Protein AF-A0A952DAD4-F1 (afdb_monomer_lite)

Secondary structure (DSSP, 8-state):
--HHHHHHHHHHHHHHHHHHHHHHHHHHHHHHHHHHTT-HHHHHHHHHHHHHHHHHHHHHHHHHHHHHHHHHHTT-S--EEEEEETTEEEEEEPPHHHHHHHHHHHHHHHHHHHHTT---HHHHHHHHT----S-B-TTT--BHHIIIIIHHHHHHHHHHHHHHHHHHHHHHHHHHHTSTTEEEETTEEEE-HHHHHHHHHHHHHHHHHHHHHHHHHHHHTTTS-SBGGGB--HHIIIIIHHHHHHHHHHHHHHHHHHHHHHHHT-HHHHHHHHHHHHHHHHHHHHHHHHHHTTS--HHHHHHHHHHHHHHHHHHHHHHTTGGG-EEGGGTTTS---HHHHHH------HHHHHHHH--STT-PPPTT--EEEE-TTSPEEEEEEE--SSTT---EEEEEEEEEEEE-TTSPEEE-S---EEEPPP-SSBSS--SEEEEE-SSS-S-S-B--SHHHHHHHHHHTT-THHHHS---TTTEEEEE--BHHHHHHHH-TTSEEPS--EEEEETTEEEEEEEEEEEES--SSPPPEEETTEEESEEEEEEEEEEETTT--EEEEPPSS--HHHHHHHHHSGGGEE-GGGS-HHHHHTPPP-HHHHHHHHHHHHHH--TT----EEE--S-TT--TTSSSS----EEPPSTTSPPEEEEEEEETTSBEEEEEEEE-TTS-EEEEEE-SS--BHHHHHHHHHHHH--

pLDDT: mean 79.04, std 16.66, range [34.97, 98.25]

Structure (mmCIF, N/CA/C/O backbone):
data_AF-A0A952DAD4-F1
#
_entry.id   AF-A0A952DAD4-F1
#
loop_
_atom_site.group_PDB
_atom_site.id
_atom_site.type_symbol
_atom_site.label_atom_id
_atom_site.label_alt_id
_atom_site.label_comp_id
_atom_site.label_asym_id
_atom_site.label_entity_id
_atom_site.label_seq_id
_atom_site.pdbx_PDB_ins_code
_atom_site.Cartn_x
_atom_site.Cartn_y
_atom_site.Cartn_z
_atom_site.occupancy
_atom_site.B_iso_or_equiv
_atom_site.auth_seq_id
_atom_site.auth_comp_id
_atom_site.auth_asym_id
_atom_site.auth_atom_id
_atom_site.pdbx_PDB_model_num
ATOM 1 N N . MET A 1 1 ? -8.947 -35.825 -40.569 1.00 57.28 1 MET A N 1
ATOM 2 C CA . MET A 1 1 ? -8.515 -35.389 -39.219 1.00 57.28 1 MET A CA 1
ATOM 3 C C . MET A 1 1 ? -8.550 -36.627 -38.325 1.00 57.28 1 MET A C 1
ATOM 5 O O . MET A 1 1 ? -9.587 -37.266 -38.278 1.00 57.28 1 MET A O 1
ATOM 9 N N . THR A 1 2 ? -7.430 -37.084 -37.757 1.00 85.75 2 THR A N 1
ATOM 10 C CA . THR A 1 2 ? -7.380 -38.394 -37.068 1.00 85.75 2 THR A CA 1
ATOM 11 C C . THR A 1 2 ? -8.128 -38.349 -35.728 1.00 85.75 2 THR A C 1
ATOM 13 O O . THR A 1 2 ? -8.037 -37.349 -35.022 1.00 85.75 2 THR A O 1
ATOM 16 N N . TRP A 1 3 ? -8.829 -39.425 -35.347 1.00 85.19 3 TRP A N 1
ATOM 17 C CA . TRP A 1 3 ? -9.562 -39.564 -34.067 1.00 85.19 3 TRP A CA 1
ATOM 18 C C . TRP A 1 3 ? -8.736 -39.125 -32.840 1.00 85.19 3 TRP A C 1
ATOM 20 O O . TRP A 1 3 ? -9.233 -38.440 -31.952 1.00 85.19 3 TRP A O 1
ATOM 30 N N . ARG A 1 4 ? -7.422 -39.393 -32.856 1.00 85.62 4 ARG A N 1
ATOM 31 C CA . ARG A 1 4 ? -6.453 -38.913 -31.853 1.00 85.62 4 ARG A CA 1
ATOM 32 C C . ARG A 1 4 ? -6.361 -37.384 -31.749 1.00 85.62 4 ARG A C 1
ATOM 34 O O . ARG A 1 4 ? -6.263 -36.861 -30.646 1.00 85.62 4 ARG A O 1
ATOM 41 N N . ARG A 1 5 ? -6.394 -36.657 -32.874 1.00 85.69 5 ARG A N 1
ATOM 42 C CA . ARG A 1 5 ? -6.396 -35.182 -32.8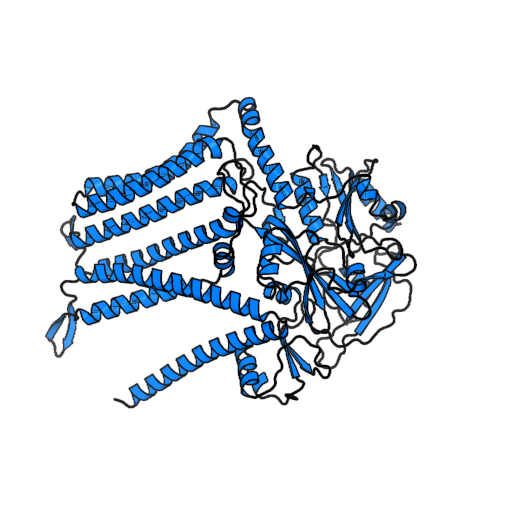89 1.00 85.69 5 ARG A CA 1
ATOM 43 C C . ARG A 1 5 ? -7.726 -34.624 -32.385 1.00 85.69 5 ARG A C 1
ATOM 45 O O . ARG A 1 5 ? -7.712 -33.627 -31.678 1.00 85.69 5 ARG A O 1
ATOM 52 N N . ALA A 1 6 ? -8.847 -35.272 -32.705 1.00 87.88 6 ALA A N 1
ATOM 53 C CA . ALA A 1 6 ? -10.161 -34.875 -32.197 1.00 87.88 6 ALA A CA 1
ATOM 54 C C . ALA A 1 6 ? -10.256 -35.047 -30.670 1.00 87.88 6 ALA A C 1
ATOM 56 O O . ALA A 1 6 ? -10.638 -34.107 -29.981 1.00 87.88 6 ALA A O 1
ATOM 57 N N . LEU A 1 7 ? -9.810 -36.191 -30.131 1.00 91.50 7 LEU A N 1
ATOM 58 C CA . LEU A 1 7 ? -9.730 -36.416 -28.683 1.00 91.50 7 LEU A CA 1
ATOM 59 C C . LEU A 1 7 ? -8.778 -35.436 -27.986 1.00 91.50 7 LEU A C 1
ATOM 61 O O . LEU A 1 7 ? -9.114 -34.915 -26.927 1.00 91.50 7 LEU A O 1
ATOM 65 N N . ALA A 1 8 ? -7.617 -35.142 -28.582 1.00 90.31 8 ALA A N 1
ATOM 66 C CA . ALA A 1 8 ? -6.675 -34.172 -28.024 1.00 90.31 8 ALA A CA 1
ATOM 67 C C . ALA A 1 8 ? -7.258 -32.749 -27.985 1.00 90.31 8 ALA A C 1
ATOM 69 O O . ALA A 1 8 ? -7.108 -32.054 -26.984 1.00 90.31 8 ALA A O 1
ATOM 70 N N . LEU A 1 9 ? -7.958 -32.324 -29.043 1.00 92.44 9 LEU A N 1
ATOM 71 C CA . LEU A 1 9 ? -8.636 -31.026 -29.079 1.00 92.44 9 LEU A CA 1
ATOM 72 C C . LEU A 1 9 ? -9.798 -30.957 -28.088 1.00 92.44 9 LEU A C 1
ATOM 74 O O . LEU A 1 9 ? -9.958 -29.938 -27.427 1.00 92.44 9 LEU A O 1
ATOM 78 N N . LEU A 1 10 ? -10.572 -32.035 -27.944 1.00 93.31 10 LEU A N 1
ATOM 79 C CA . LEU A 1 10 ? -11.667 -32.109 -26.977 1.00 93.31 10 LEU A CA 1
ATOM 80 C C . LEU A 1 10 ? -11.138 -32.079 -25.538 1.00 93.31 10 LEU A C 1
ATOM 82 O O . LEU A 1 10 ? -11.662 -31.341 -24.708 1.00 93.31 10 LEU A O 1
ATOM 86 N N . GLY A 1 11 ? -10.050 -32.801 -25.259 1.00 93.44 11 GLY A N 1
ATOM 87 C CA . GLY A 1 11 ? -9.352 -32.743 -23.975 1.00 93.44 11 GLY A CA 1
ATOM 88 C C . GLY A 1 11 ? -8.780 -31.353 -23.676 1.00 93.44 11 GLY A C 1
ATOM 89 O O . GLY A 1 11 ? -8.953 -30.848 -22.570 1.00 93.44 11 GLY A O 1
ATOM 90 N N . ALA A 1 12 ? -8.163 -30.696 -24.663 1.00 90.81 12 ALA A N 1
ATOM 91 C CA . ALA A 1 12 ? -7.659 -29.330 -24.520 1.00 90.81 12 ALA A CA 1
ATOM 92 C C . ALA A 1 12 ? -8.793 -28.318 -24.290 1.00 90.81 12 ALA A C 1
ATOM 94 O O . ALA A 1 12 ? -8.694 -27.476 -23.401 1.00 90.81 12 ALA A O 1
ATOM 95 N N . ALA A 1 13 ? -9.892 -28.428 -25.040 1.00 93.06 13 ALA A N 1
ATOM 96 C CA . ALA A 1 13 ? -11.073 -27.590 -24.865 1.00 93.06 13 ALA A CA 1
ATOM 97 C C . ALA A 1 13 ? -11.695 -27.780 -23.475 1.00 93.06 13 ALA A C 1
ATOM 99 O O . ALA A 1 13 ? -12.023 -26.796 -22.815 1.00 93.06 13 ALA A O 1
ATOM 100 N N . LEU A 1 14 ? -11.787 -29.024 -22.994 1.00 94.31 14 LEU A N 1
ATOM 101 C CA . LEU A 1 14 ? -12.254 -29.325 -21.644 1.00 94.31 14 LEU A CA 1
ATOM 102 C C . LEU A 1 14 ? -11.320 -28.729 -20.584 1.00 94.31 14 LEU A C 1
ATOM 104 O O . LEU A 1 14 ? -11.796 -28.096 -19.648 1.00 94.31 14 LEU A O 1
ATOM 108 N N . ALA A 1 15 ? -10.001 -28.867 -20.739 1.00 92.19 15 ALA A N 1
ATOM 109 C CA . ALA A 1 15 ? -9.033 -28.278 -19.815 1.00 92.19 15 ALA A CA 1
ATOM 110 C C . ALA A 1 15 ? -9.168 -26.746 -19.751 1.00 92.19 15 ALA A C 1
ATOM 112 O O . ALA A 1 15 ? -9.231 -26.177 -18.660 1.00 92.19 15 ALA A O 1
ATOM 113 N N . VAL A 1 16 ? -9.290 -26.081 -20.904 1.00 91.25 16 VAL A N 1
ATOM 114 C CA . VAL A 1 16 ? -9.533 -24.632 -20.975 1.00 91.25 16 VAL A CA 1
ATOM 115 C C . VAL A 1 16 ? -10.864 -24.272 -20.315 1.00 91.25 16 VAL A C 1
ATOM 117 O O . VAL A 1 16 ? -10.901 -23.353 -19.499 1.00 91.25 16 VAL A O 1
ATOM 120 N N . ALA A 1 17 ? -11.939 -25.013 -20.591 1.00 91.56 17 ALA A N 1
ATOM 121 C CA . ALA A 1 17 ? -13.247 -24.783 -19.985 1.00 91.56 17 ALA A CA 1
ATOM 122 C C . ALA A 1 17 ? -13.216 -24.942 -18.456 1.00 91.56 17 ALA A C 1
ATOM 124 O O . ALA A 1 17 ? -13.807 -24.131 -17.748 1.00 91.56 17 ALA A O 1
ATOM 125 N N . LEU A 1 18 ? -12.484 -25.929 -17.930 1.00 90.81 18 LEU A N 1
ATOM 126 C CA . LEU A 1 18 ? -12.310 -26.124 -16.490 1.00 90.81 18 LEU A CA 1
ATOM 127 C C . LEU A 1 18 ? -11.506 -24.987 -15.850 1.00 90.81 18 LEU A C 1
ATOM 129 O O . LEU A 1 18 ? -11.866 -24.528 -14.768 1.00 90.81 18 LEU A O 1
ATOM 133 N N . VAL A 1 19 ? -10.448 -24.498 -16.506 1.00 89.31 19 VAL A N 1
ATOM 134 C CA . VAL A 1 19 ? -9.651 -23.362 -16.011 1.00 89.31 19 VAL A CA 1
ATOM 135 C C . VAL A 1 19 ? -10.470 -22.070 -16.036 1.00 89.31 19 VAL A C 1
ATOM 137 O O . VAL A 1 19 ? -10.537 -21.367 -15.029 1.00 89.31 19 VAL A O 1
ATOM 140 N N . VAL A 1 20 ? -11.146 -21.771 -17.147 1.00 90.25 20 VAL A N 1
ATOM 141 C CA . VAL A 1 20 ? -12.005 -20.584 -17.274 1.00 90.25 20 VAL A CA 1
ATOM 142 C C . VAL A 1 20 ? -13.175 -20.660 -16.295 1.00 90.25 20 VAL A C 1
ATOM 144 O O . VAL A 1 20 ? -13.423 -19.704 -15.564 1.00 90.25 20 VAL A O 1
ATOM 147 N N . GLY A 1 21 ? -13.841 -21.813 -16.206 1.00 90.62 21 GLY A N 1
ATOM 148 C CA . GLY A 1 21 ? -14.916 -22.065 -15.249 1.00 90.62 21 GLY A CA 1
ATOM 149 C C . GLY A 1 21 ? -14.449 -21.906 -13.803 1.00 90.62 21 GLY A C 1
ATOM 150 O O . GLY A 1 21 ? -15.129 -21.271 -13.000 1.00 90.62 21 GLY A O 1
ATOM 151 N N . ARG A 1 22 ? -13.239 -22.378 -13.475 1.00 89.75 22 ARG A N 1
ATOM 152 C CA . ARG A 1 22 ? -12.624 -22.205 -12.152 1.00 89.75 22 ARG A CA 1
ATOM 153 C C . ARG A 1 22 ? -12.402 -20.736 -11.804 1.00 89.75 22 ARG A C 1
ATOM 155 O O . ARG A 1 22 ? -12.670 -20.349 -10.662 1.00 89.75 22 ARG A O 1
ATOM 162 N N . LEU A 1 23 ? -11.885 -19.951 -12.750 1.00 89.62 23 LEU A N 1
ATOM 163 C CA . LEU A 1 23 ? -11.638 -18.518 -12.580 1.00 89.62 23 LEU A CA 1
ATOM 164 C C . LEU A 1 23 ? -12.955 -17.750 -12.435 1.00 89.62 23 LEU A C 1
ATOM 166 O O . LEU A 1 23 ? -13.090 -16.951 -11.509 1.00 89.62 23 LEU A O 1
ATOM 170 N N . ALA A 1 24 ? -13.944 -18.053 -13.279 1.00 91.44 24 ALA A N 1
ATOM 171 C CA . ALA A 1 24 ? -15.276 -17.458 -13.225 1.00 91.44 24 ALA A CA 1
ATOM 172 C C . ALA A 1 24 ? -15.997 -17.782 -11.906 1.00 91.44 24 ALA A C 1
ATOM 174 O O . ALA A 1 24 ? -16.518 -16.880 -11.257 1.00 91.44 24 ALA A O 1
ATOM 175 N N . ALA A 1 25 ? -15.960 -19.039 -11.454 1.00 92.38 25 ALA A N 1
ATOM 176 C CA . ALA A 1 25 ? -16.537 -19.452 -10.174 1.00 92.38 25 ALA A CA 1
ATOM 177 C C . ALA A 1 25 ? -15.847 -18.773 -8.978 1.00 92.38 25 ALA A C 1
ATOM 179 O O . ALA A 1 25 ? -16.507 -18.365 -8.025 1.00 92.38 25 ALA A O 1
ATOM 180 N N . GLY A 1 26 ? -14.519 -18.611 -9.033 1.00 91.88 26 GLY A N 1
ATOM 181 C CA . GLY A 1 26 ? -13.770 -17.848 -8.032 1.00 91.88 26 GLY A CA 1
ATOM 182 C C . GLY A 1 26 ? -14.184 -16.375 -7.994 1.00 91.88 26 GLY A C 1
ATOM 183 O O . GLY A 1 26 ? -14.488 -15.853 -6.925 1.00 91.88 26 GLY A O 1
ATOM 184 N N . ALA A 1 27 ? -14.259 -15.725 -9.158 1.00 92.06 27 ALA A N 1
ATOM 185 C CA . ALA A 1 27 ? -14.697 -14.337 -9.278 1.00 92.06 27 ALA A CA 1
ATOM 186 C C . ALA A 1 27 ? -16.148 -14.141 -8.809 1.00 92.06 27 ALA A C 1
ATOM 188 O O . ALA A 1 27 ? -16.437 -13.159 -8.130 1.00 92.06 27 ALA A O 1
ATOM 189 N N . TYR A 1 28 ? -17.034 -15.094 -9.113 1.00 93.44 28 TYR A N 1
ATOM 190 C CA . TYR A 1 28 ? -18.422 -15.094 -8.656 1.00 93.44 28 TYR A CA 1
ATOM 191 C C . TYR A 1 28 ? -18.531 -15.225 -7.135 1.00 93.44 28 TYR A C 1
ATOM 193 O O . TYR A 1 28 ? -19.264 -14.461 -6.515 1.00 93.44 28 TYR A O 1
ATOM 201 N N . ALA A 1 29 ? -17.791 -16.153 -6.520 1.00 92.94 29 ALA A N 1
ATOM 202 C CA . ALA A 1 29 ? -17.812 -16.328 -5.068 1.00 92.94 29 ALA A CA 1
ATOM 203 C C . ALA A 1 29 ? -17.292 -15.087 -4.326 1.00 92.94 29 ALA A C 1
ATOM 205 O O . ALA A 1 29 ? -17.871 -14.679 -3.321 1.00 92.94 29 ALA A O 1
ATOM 206 N N . GLU A 1 30 ? -16.241 -14.456 -4.854 1.00 93.56 30 GLU A N 1
ATOM 207 C CA . GLU A 1 30 ? -15.753 -13.165 -4.365 1.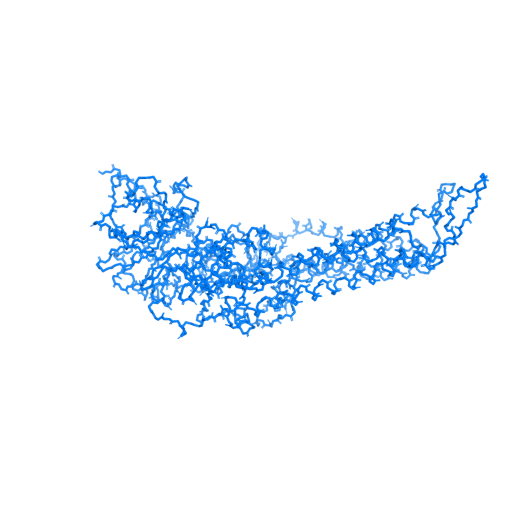00 93.56 30 GLU A CA 1
ATOM 208 C C . GLU A 1 30 ? -16.822 -12.076 -4.503 1.00 93.56 30 GLU A C 1
ATOM 210 O O . GLU A 1 30 ? -17.152 -11.417 -3.519 1.00 93.56 30 GLU A O 1
ATOM 215 N N . TRP A 1 31 ? -17.393 -11.910 -5.701 1.00 95.44 31 TRP A N 1
ATOM 216 C CA . TRP A 1 31 ? -18.438 -10.921 -5.962 1.00 95.44 31 TRP A CA 1
ATOM 217 C C . TRP A 1 31 ? -19.633 -11.094 -5.025 1.00 95.44 31 TRP A C 1
ATOM 219 O O . TRP A 1 31 ? -20.044 -10.123 -4.398 1.00 95.44 31 TRP A O 1
ATOM 229 N N . ALA A 1 32 ? -20.141 -12.320 -4.879 1.00 94.56 32 ALA A N 1
ATOM 230 C CA . ALA A 1 32 ? -21.298 -12.619 -4.044 1.00 94.56 32 ALA A CA 1
ATOM 231 C C . ALA A 1 32 ? -21.063 -12.215 -2.582 1.00 94.56 32 ALA A C 1
ATOM 233 O O . ALA A 1 32 ? -21.972 -11.705 -1.930 1.00 94.56 32 ALA A O 1
ATOM 234 N N . TRP A 1 33 ? -19.844 -12.411 -2.064 1.00 94.88 33 TRP A N 1
ATOM 235 C CA . TRP A 1 33 ? -19.489 -11.981 -0.712 1.00 94.88 33 TRP A CA 1
ATOM 236 C C . TRP A 1 33 ? -19.483 -10.457 -0.565 1.00 94.88 33 TRP A C 1
ATOM 238 O O . TRP A 1 33 ? -20.043 -9.938 0.398 1.00 94.88 33 TRP A O 1
ATOM 248 N N . TYR A 1 34 ? -18.885 -9.734 -1.518 1.00 95.69 34 TYR A N 1
ATOM 249 C CA . TYR A 1 34 ? -18.901 -8.268 -1.505 1.00 95.69 34 TYR A CA 1
ATOM 250 C C . TYR A 1 34 ? -20.324 -7.721 -1.662 1.00 95.69 34 TYR A C 1
ATOM 252 O O . TYR A 1 34 ? -20.687 -6.767 -0.982 1.00 95.69 34 TYR A O 1
ATOM 260 N N . ASP A 1 35 ? -21.137 -8.323 -2.527 1.00 94.94 35 ASP A N 1
ATOM 261 C CA . ASP A 1 35 ? -22.528 -7.932 -2.758 1.00 94.94 35 ASP A CA 1
ATOM 262 C C . ASP A 1 35 ? -23.388 -8.102 -1.499 1.00 94.94 35 ASP A C 1
ATOM 264 O O . ASP A 1 35 ? -24.075 -7.167 -1.092 1.00 94.94 35 ASP A O 1
ATOM 268 N N . ALA A 1 36 ? -23.238 -9.229 -0.792 1.00 92.94 36 ALA A N 1
ATOM 269 C CA . ALA A 1 36 ? -23.929 -9.492 0.472 1.00 92.94 36 ALA A CA 1
ATOM 270 C C . ALA A 1 36 ? -23.601 -8.486 1.596 1.00 92.94 36 ALA A C 1
ATOM 272 O O . ALA A 1 36 ? -24.344 -8.398 2.573 1.00 92.94 36 ALA A O 1
ATOM 273 N N . LEU A 1 37 ? -22.498 -7.742 1.468 1.00 93.44 37 LEU A N 1
ATOM 274 C CA . LEU A 1 37 ? -22.054 -6.701 2.401 1.00 93.44 37 LEU A CA 1
ATOM 275 C C . LEU A 1 37 ? -22.284 -5.276 1.866 1.00 93.44 37 LEU A C 1
ATOM 277 O O . LEU A 1 37 ? -21.818 -4.320 2.478 1.00 93.44 37 LEU A O 1
ATOM 281 N N . GLY A 1 38 ? -22.949 -5.107 0.716 1.00 93.31 38 GLY A N 1
ATOM 282 C CA . GLY A 1 38 ? -23.140 -3.792 0.083 1.00 93.31 38 GLY A CA 1
ATOM 283 C C . GLY A 1 38 ? -21.861 -3.195 -0.529 1.00 93.31 38 GLY A C 1
ATOM 284 O O . GLY A 1 38 ? -21.802 -2.013 -0.874 1.00 93.31 38 GLY A O 1
ATOM 285 N N . ALA A 1 39 ? -20.823 -4.010 -0.703 1.00 95.44 39 ALA A N 1
ATOM 286 C CA . ALA A 1 39 ? -19.486 -3.630 -1.150 1.00 95.44 39 ALA A CA 1
ATOM 287 C C . ALA A 1 39 ? -19.214 -3.975 -2.633 1.00 95.44 39 ALA A C 1
ATOM 289 O O . ALA A 1 39 ? -18.062 -4.036 -3.071 1.00 95.44 39 ALA A O 1
ATOM 290 N N . SER A 1 40 ? -20.256 -4.178 -3.447 1.00 94.81 40 SER A N 1
ATOM 291 C CA . SER A 1 40 ? -20.126 -4.533 -4.873 1.00 94.81 40 SER A CA 1
ATOM 292 C C . SER A 1 40 ? -19.404 -3.461 -5.710 1.00 94.81 40 SER A C 1
ATOM 294 O O . SER A 1 40 ? -18.745 -3.776 -6.705 1.00 94.81 40 SER A O 1
ATOM 296 N N . ALA A 1 41 ? -19.472 -2.188 -5.302 1.00 94.44 41 ALA A N 1
ATOM 297 C CA . ALA A 1 41 ? -18.710 -1.095 -5.911 1.00 94.44 41 ALA A CA 1
ATOM 298 C C . ALA A 1 41 ? -17.190 -1.279 -5.753 1.00 94.44 41 ALA A C 1
ATOM 300 O O . ALA A 1 41 ? -16.451 -1.098 -6.721 1.00 94.44 41 ALA A O 1
ATOM 301 N N . LEU A 1 42 ? -16.731 -1.714 -4.573 1.00 95.31 42 LEU A N 1
ATOM 302 C CA . LEU A 1 42 ? -15.319 -2.006 -4.313 1.00 95.31 42 LEU A CA 1
ATOM 303 C C . LEU A 1 42 ? -14.829 -3.178 -5.163 1.00 95.31 42 LEU A C 1
ATOM 305 O O . LEU A 1 42 ? -13.753 -3.099 -5.752 1.00 95.31 42 LEU A O 1
ATOM 309 N N . TRP A 1 43 ? -15.626 -4.245 -5.271 1.00 95.06 43 TRP A N 1
ATOM 310 C CA . TRP A 1 43 ? -15.273 -5.390 -6.110 1.00 95.06 43 TRP A CA 1
ATOM 311 C C . TRP A 1 43 ? -15.105 -4.990 -7.583 1.00 95.06 43 TRP A C 1
ATOM 313 O O . TRP A 1 43 ? -14.104 -5.350 -8.204 1.00 95.06 43 TRP A O 1
ATOM 323 N N . ARG A 1 44 ? -16.029 -4.179 -8.123 1.00 94.69 44 ARG A N 1
ATOM 324 C CA . ARG A 1 44 ? -15.930 -3.654 -9.497 1.00 94.69 44 ARG A CA 1
ATOM 325 C C . ARG A 1 44 ? -14.710 -2.753 -9.683 1.00 94.69 44 ARG A C 1
ATOM 327 O O . ARG A 1 44 ? -14.011 -2.905 -10.679 1.00 94.69 44 ARG A O 1
ATOM 334 N N . ALA A 1 45 ? -14.426 -1.864 -8.728 1.00 93.44 45 ALA A N 1
ATOM 335 C CA . ALA A 1 45 ? -13.247 -0.998 -8.768 1.00 93.44 45 ALA A CA 1
ATOM 336 C C . ALA A 1 45 ? -11.940 -1.809 -8.763 1.00 93.44 45 ALA A C 1
ATOM 338 O O . ALA A 1 45 ? -11.062 -1.565 -9.587 1.00 93.44 45 ALA A O 1
ATOM 339 N N . ARG A 1 46 ? -11.839 -2.822 -7.893 1.00 94.31 46 ARG A N 1
ATOM 340 C CA . ARG A 1 46 ? -10.694 -3.742 -7.838 1.00 94.31 46 ARG A CA 1
ATOM 341 C C . ARG A 1 46 ? -10.520 -4.513 -9.145 1.00 94.31 46 ARG A C 1
ATOM 343 O O . ARG A 1 46 ? -9.402 -4.611 -9.646 1.00 94.31 46 ARG A O 1
ATOM 350 N N . LEU A 1 47 ? -11.601 -5.082 -9.682 1.00 93.69 47 LEU A N 1
ATOM 351 C CA . LEU A 1 47 ? -11.551 -5.847 -10.927 1.00 93.69 47 LEU A CA 1
ATOM 352 C C . LEU A 1 47 ? -11.146 -4.958 -12.109 1.00 93.69 47 LEU A C 1
ATOM 354 O O . LEU A 1 47 ? -10.255 -5.342 -12.861 1.00 93.69 47 LEU A O 1
ATOM 358 N N . GLY A 1 48 ? -11.751 -3.773 -12.234 1.00 94.19 48 GLY A N 1
ATOM 359 C CA . GLY A 1 48 ? -11.409 -2.792 -13.266 1.00 94.19 48 GLY A CA 1
ATOM 360 C C . GLY A 1 48 ? -9.934 -2.402 -13.211 1.00 94.19 48 GLY A C 1
ATOM 361 O O . GLY A 1 48 ? -9.225 -2.574 -14.197 1.00 94.19 48 GLY A O 1
ATOM 362 N N . ALA A 1 49 ? -9.441 -2.021 -12.030 1.00 94.25 49 ALA A N 1
ATOM 363 C CA . ALA A 1 49 ? -8.041 -1.657 -11.820 1.00 94.25 49 ALA A CA 1
ATOM 364 C C . ALA A 1 49 ? -7.062 -2.795 -12.171 1.00 94.25 49 ALA A C 1
ATOM 366 O O . ALA A 1 49 ? -6.022 -2.552 -12.779 1.00 94.25 49 ALA A O 1
ATOM 367 N N . LEU A 1 50 ? -7.386 -4.046 -11.816 1.00 94.12 50 LEU A N 1
ATOM 368 C CA . LEU A 1 50 ? -6.569 -5.211 -12.182 1.00 94.12 50 LEU A CA 1
ATOM 369 C C . LEU A 1 50 ? -6.551 -5.451 -13.693 1.00 94.12 50 LEU A C 1
ATOM 371 O O . LEU A 1 50 ? -5.497 -5.771 -14.241 1.00 94.12 50 LEU A O 1
ATOM 375 N N . VAL A 1 51 ? -7.703 -5.335 -14.357 1.00 94.12 51 VAL A N 1
ATOM 376 C CA . VAL A 1 51 ? -7.809 -5.522 -15.809 1.00 94.12 51 VAL A CA 1
ATOM 377 C C . VAL A 1 51 ? -7.042 -4.426 -16.540 1.00 94.12 51 VAL A C 1
ATOM 379 O O . VAL A 1 51 ? -6.242 -4.755 -17.408 1.00 94.12 51 VAL A O 1
ATOM 382 N N . GLU A 1 52 ? -7.219 -3.160 -16.161 1.00 94.25 52 GLU A N 1
ATOM 383 C CA . GLU A 1 52 ? -6.502 -2.018 -16.741 1.00 94.25 52 GLU A CA 1
ATOM 384 C C . GLU A 1 52 ? -4.985 -2.172 -16.607 1.00 94.25 52 GLU A C 1
ATOM 386 O O . GLU A 1 52 ? -4.270 -2.116 -17.609 1.00 94.25 52 GLU A O 1
ATOM 391 N N . LEU A 1 53 ? -4.498 -2.444 -15.390 1.00 94.25 53 LEU A N 1
ATOM 392 C CA . LEU A 1 53 ? -3.072 -2.614 -15.121 1.00 94.25 53 LEU A CA 1
ATOM 393 C C . LEU A 1 53 ? -2.479 -3.766 -15.943 1.00 94.25 53 LEU A C 1
ATOM 395 O O . LEU A 1 53 ? -1.467 -3.599 -16.626 1.00 94.25 53 LEU A O 1
ATOM 399 N N . ARG A 1 54 ? -3.115 -4.943 -15.898 1.00 94.94 54 ARG A N 1
ATOM 400 C CA . ARG A 1 54 ? -2.615 -6.140 -16.589 1.00 94.94 54 ARG A CA 1
ATOM 401 C C . ARG A 1 54 ? -2.692 -5.994 -18.098 1.00 94.94 54 ARG A C 1
ATOM 403 O O . ARG A 1 54 ? -1.758 -6.401 -18.778 1.00 94.94 54 ARG A O 1
ATOM 410 N N . LEU A 1 55 ? -3.769 -5.418 -18.624 1.00 95.94 55 LEU A N 1
ATOM 411 C CA . LEU A 1 55 ? -3.930 -5.208 -20.058 1.00 95.94 55 LEU A CA 1
ATOM 412 C C . LEU A 1 55 ? -2.924 -4.177 -20.577 1.00 95.94 55 LEU A C 1
ATOM 414 O O . LEU A 1 55 ? -2.265 -4.438 -21.580 1.00 95.94 55 LEU A O 1
ATOM 418 N N . GLY A 1 56 ? -2.751 -3.051 -19.878 1.00 94.75 56 GLY A N 1
ATOM 419 C CA . GLY A 1 56 ? -1.773 -2.025 -20.245 1.00 94.75 56 GLY A CA 1
ATOM 420 C C . GLY A 1 56 ? -0.343 -2.568 -20.262 1.00 94.75 56 GLY A C 1
ATOM 421 O O . GLY A 1 56 ? 0.389 -2.381 -21.240 1.00 94.75 56 GLY A O 1
ATOM 422 N N . LEU A 1 57 ? 0.037 -3.322 -19.225 1.00 95.19 57 LEU A N 1
ATOM 423 C CA . LEU A 1 57 ? 1.347 -3.966 -19.156 1.00 95.19 57 LEU A CA 1
ATOM 424 C C . LEU A 1 57 ? 1.503 -5.064 -20.216 1.00 95.19 57 LEU A C 1
ATOM 426 O O . LEU A 1 57 ? 2.550 -5.138 -20.853 1.00 95.19 57 LEU A O 1
ATOM 430 N N . PHE A 1 58 ? 0.468 -5.873 -20.459 1.00 97.44 58 PHE A N 1
ATOM 431 C CA . PHE A 1 58 ? 0.482 -6.915 -21.487 1.00 97.44 58 PHE A CA 1
ATOM 432 C C . PHE A 1 58 ? 0.691 -6.328 -22.885 1.00 97.44 58 PHE A C 1
ATOM 434 O O . PHE A 1 58 ? 1.565 -6.788 -23.613 1.00 97.44 58 PHE A O 1
ATOM 441 N N . VAL A 1 59 ? -0.069 -5.293 -23.256 1.00 97.94 59 VAL A N 1
ATOM 442 C CA . VAL A 1 59 ? 0.043 -4.641 -24.570 1.00 97.94 59 VAL A CA 1
ATOM 443 C C . VAL A 1 59 ? 1.431 -4.029 -24.750 1.00 97.94 59 VAL A C 1
ATOM 445 O O . VAL A 1 59 ? 2.066 -4.241 -25.784 1.00 97.94 59 VAL A O 1
ATOM 448 N N . THR A 1 60 ? 1.938 -3.333 -23.729 1.00 97.12 60 THR A N 1
ATOM 449 C CA . THR A 1 60 ? 3.268 -2.707 -23.767 1.00 97.12 60 THR A CA 1
ATOM 450 C C . THR A 1 60 ? 4.380 -3.754 -23.864 1.00 97.12 60 THR A C 1
ATOM 452 O O . THR A 1 60 ? 5.263 -3.648 -24.717 1.00 97.12 60 THR A O 1
ATOM 455 N N . ALA A 1 61 ? 4.314 -4.808 -23.045 1.00 97.38 61 ALA A N 1
ATOM 456 C CA . ALA A 1 61 ? 5.277 -5.904 -23.056 1.00 97.38 61 ALA A CA 1
ATOM 457 C C . ALA A 1 61 ? 5.256 -6.675 -24.379 1.00 97.38 61 ALA A C 1
ATOM 459 O O . ALA A 1 61 ? 6.317 -6.968 -24.931 1.00 97.38 61 ALA A O 1
ATOM 460 N N . PHE A 1 62 ? 4.065 -6.951 -24.919 1.00 97.88 62 PHE A N 1
ATOM 461 C CA . PHE A 1 62 ? 3.905 -7.597 -26.217 1.00 97.88 62 PHE A CA 1
ATOM 462 C C . PHE A 1 62 ? 4.522 -6.746 -27.323 1.00 97.88 62 PHE A C 1
ATOM 464 O O . PHE A 1 62 ? 5.345 -7.254 -28.077 1.00 97.88 62 PHE A O 1
ATOM 471 N N . ALA A 1 63 ? 4.183 -5.456 -27.398 1.00 97.56 63 ALA A N 1
ATOM 472 C CA . ALA A 1 63 ? 4.703 -4.559 -28.425 1.00 97.56 63 ALA A CA 1
ATOM 473 C C . ALA A 1 63 ? 6.235 -4.455 -28.368 1.00 97.56 63 ALA A C 1
ATOM 475 O O . ALA A 1 63 ? 6.902 -4.587 -29.396 1.00 97.56 63 ALA A O 1
ATOM 476 N N . PHE A 1 64 ? 6.804 -4.287 -27.170 1.00 96.94 64 PHE A N 1
ATOM 477 C CA . PHE A 1 64 ? 8.250 -4.187 -26.979 1.00 96.94 64 PHE A CA 1
ATOM 478 C C . PHE A 1 64 ? 8.981 -5.498 -27.308 1.00 96.94 64 PHE A C 1
ATOM 480 O O . PHE A 1 64 ? 9.971 -5.487 -28.047 1.00 96.94 64 PHE A O 1
ATOM 487 N N . ALA A 1 65 ? 8.489 -6.639 -26.812 1.00 96.00 65 ALA A N 1
ATOM 488 C CA . ALA A 1 65 ? 9.066 -7.947 -27.111 1.00 96.00 65 ALA A CA 1
ATOM 489 C C . ALA A 1 65 ? 8.944 -8.277 -28.605 1.00 96.00 65 ALA A C 1
ATOM 491 O O . ALA A 1 65 ? 9.905 -8.740 -29.216 1.00 96.00 65 ALA A O 1
ATOM 492 N N . PHE A 1 66 ? 7.789 -7.997 -29.209 1.00 95.69 66 PHE A N 1
ATOM 493 C CA . PHE A 1 66 ? 7.529 -8.271 -30.618 1.00 95.69 66 PHE A CA 1
ATOM 494 C C . PHE A 1 66 ? 8.411 -7.422 -31.526 1.00 95.69 66 PHE A C 1
ATOM 496 O O . PHE A 1 66 ? 9.016 -7.965 -32.446 1.00 95.69 66 PHE A O 1
ATOM 503 N N . ALA A 1 67 ? 8.570 -6.127 -31.239 1.00 93.75 67 ALA A N 1
ATOM 504 C CA . ALA A 1 67 ? 9.478 -5.257 -31.984 1.00 93.75 67 ALA A CA 1
ATOM 505 C C . ALA A 1 67 ? 10.927 -5.774 -31.947 1.00 93.75 67 ALA A C 1
ATOM 507 O O . ALA A 1 67 ? 11.593 -5.836 -32.983 1.00 93.75 67 ALA A O 1
ATOM 508 N N . ASN A 1 68 ? 11.399 -6.216 -30.776 1.00 93.25 68 ASN A N 1
ATOM 509 C CA . ASN A 1 68 ? 12.745 -6.762 -30.617 1.00 93.25 68 ASN A CA 1
ATOM 510 C C . ASN A 1 68 ? 12.924 -8.114 -31.332 1.00 93.25 68 ASN A C 1
ATOM 512 O O . ASN A 1 68 ? 13.877 -8.287 -32.091 1.00 93.25 68 ASN A O 1
ATOM 516 N N . LEU A 1 69 ? 12.000 -9.063 -31.167 1.00 90.50 69 LEU A N 1
ATOM 517 C CA . LEU A 1 69 ? 12.085 -10.371 -31.832 1.00 90.50 69 LEU A CA 1
ATOM 518 C C . LEU A 1 69 ? 11.895 -10.266 -33.353 1.00 90.50 69 LEU A C 1
ATOM 520 O O . LEU A 1 69 ? 12.540 -10.982 -34.120 1.00 90.50 69 LEU A O 1
ATOM 524 N N . LEU A 1 70 ? 11.068 -9.329 -33.822 1.00 88.06 70 LEU A N 1
ATOM 525 C CA . LEU A 1 70 ? 10.934 -9.036 -35.247 1.00 88.06 70 LEU A CA 1
ATOM 526 C C . LEU A 1 70 ? 12.215 -8.407 -35.817 1.00 88.06 70 LEU A C 1
ATOM 528 O O . LEU A 1 70 ? 12.584 -8.698 -36.956 1.00 88.06 70 LEU A O 1
ATOM 532 N N . GLY A 1 71 ? 12.921 -7.599 -35.020 1.00 82.56 71 GLY A N 1
ATOM 533 C CA . GLY A 1 71 ? 14.260 -7.106 -35.342 1.00 82.56 71 GLY A CA 1
ATOM 534 C C . GLY A 1 71 ? 15.257 -8.241 -35.593 1.00 82.56 71 GLY A C 1
ATOM 535 O O . GLY A 1 71 ? 16.009 -8.187 -36.566 1.00 82.56 71 GLY A O 1
ATOM 536 N N . MET A 1 72 ? 15.193 -9.315 -34.798 1.00 77.25 72 MET A N 1
ATOM 537 C CA . MET A 1 72 ? 16.034 -10.505 -34.974 1.00 77.25 72 MET A CA 1
ATOM 538 C C . MET A 1 72 ? 15.739 -11.247 -36.286 1.00 77.25 72 MET A C 1
ATOM 540 O O . MET A 1 72 ? 16.672 -11.669 -36.969 1.00 77.25 72 MET A O 1
ATOM 544 N N . ARG A 1 73 ? 14.464 -11.355 -36.698 1.00 75.50 73 ARG A N 1
ATOM 545 C CA . ARG A 1 73 ? 14.078 -12.013 -37.964 1.00 75.50 73 ARG A CA 1
ATOM 546 C C . ARG A 1 73 ? 14.867 -11.473 -39.161 1.00 75.50 73 ARG A C 1
ATOM 548 O O . ARG A 1 73 ? 15.217 -12.247 -40.044 1.00 75.50 73 ARG A O 1
ATOM 555 N N . ARG A 1 74 ? 15.161 -10.168 -39.193 1.00 69.56 74 ARG A N 1
ATOM 556 C CA . ARG A 1 74 ? 15.931 -9.542 -40.285 1.00 69.56 74 ARG A CA 1
ATOM 557 C C . ARG A 1 74 ? 17.389 -10.017 -40.358 1.00 69.56 74 ARG A C 1
ATOM 559 O O . ARG A 1 74 ? 18.001 -9.872 -41.407 1.00 69.56 74 ARG A O 1
ATOM 566 N N . SER A 1 75 ? 17.927 -10.595 -39.284 1.00 61.91 75 SER A N 1
ATOM 567 C CA . SER A 1 75 ? 19.282 -11.157 -39.225 1.00 61.91 75 SER A CA 1
ATOM 568 C C . SER A 1 75 ? 19.356 -12.641 -39.614 1.00 61.91 75 SER A C 1
ATOM 570 O O . SER A 1 75 ? 20.452 -13.147 -39.847 1.00 61.91 75 SER A O 1
ATOM 572 N N . ILE A 1 76 ? 18.228 -13.357 -39.658 1.00 59.25 76 ILE A N 1
ATOM 573 C CA . ILE A 1 76 ? 18.179 -14.791 -39.972 1.00 59.25 76 ILE A CA 1
ATOM 574 C C . ILE A 1 76 ? 18.026 -14.937 -41.493 1.00 59.25 76 ILE A C 1
ATOM 576 O O . ILE A 1 76 ? 16.911 -14.947 -42.009 1.00 59.25 76 ILE A O 1
ATOM 580 N N . VAL A 1 77 ? 19.145 -15.016 -42.220 1.00 52.47 77 VAL A N 1
ATOM 581 C CA . VAL A 1 77 ? 19.137 -15.145 -43.693 1.00 52.47 77 VAL A CA 1
ATOM 582 C C . VAL A 1 77 ? 18.764 -16.567 -44.146 1.00 52.47 77 VAL A C 1
ATOM 584 O O . VAL A 1 77 ? 18.090 -16.720 -45.159 1.00 52.47 77 VAL A O 1
ATOM 587 N N . SER A 1 78 ? 19.080 -17.609 -43.368 1.00 49.09 78 SER A N 1
ATOM 588 C CA . SER A 1 78 ? 18.561 -18.970 -43.587 1.00 49.09 78 SER A CA 1
ATOM 589 C C . SER A 1 78 ? 18.799 -19.847 -42.355 1.00 49.09 78 SER A C 1
ATOM 591 O O . SER A 1 78 ? 19.927 -20.256 -42.086 1.00 49.09 78 SER A O 1
ATOM 593 N N . LEU A 1 79 ? 17.747 -20.149 -41.591 1.00 49.06 79 LEU A N 1
ATOM 594 C CA . LEU A 1 79 ? 17.812 -21.169 -40.541 1.00 49.06 79 LEU A CA 1
ATOM 595 C C . LEU A 1 79 ? 17.583 -22.522 -41.222 1.00 49.06 79 LEU A C 1
ATOM 597 O O . LEU A 1 79 ? 16.454 -22.855 -41.576 1.00 49.06 79 LEU A O 1
ATOM 601 N N . ILE A 1 80 ? 18.673 -23.238 -41.493 1.00 50.84 80 ILE A N 1
ATOM 602 C CA . ILE A 1 80 ? 18.651 -24.553 -42.132 1.00 50.84 80 ILE A CA 1
ATOM 603 C C . ILE A 1 80 ? 18.489 -25.600 -41.025 1.00 50.84 80 ILE A C 1
ATOM 605 O O . ILE A 1 80 ? 19.449 -25.928 -40.333 1.00 50.84 80 ILE A O 1
ATOM 609 N N . LEU A 1 81 ? 17.270 -26.105 -40.818 1.00 49.97 81 LEU A N 1
ATOM 610 C CA . LEU A 1 81 ? 17.049 -27.236 -39.913 1.00 49.97 81 LEU A CA 1
ATOM 611 C C . LEU A 1 81 ? 17.413 -28.537 -40.645 1.00 49.97 81 LEU A C 1
ATOM 613 O O . LEU A 1 81 ? 16.812 -28.823 -41.683 1.00 49.97 81 LEU A O 1
ATOM 617 N N . PRO A 1 82 ? 18.366 -29.342 -40.138 1.00 44.84 82 PRO A N 1
ATOM 618 C CA . PRO A 1 82 ? 18.703 -30.613 -40.760 1.00 44.84 82 PRO A CA 1
ATOM 619 C C . PRO A 1 82 ? 17.544 -31.589 -40.552 1.00 44.84 82 PRO A C 1
ATOM 621 O O . PRO A 1 82 ? 17.299 -32.065 -39.442 1.00 44.84 82 PRO A O 1
ATOM 624 N N . ARG A 1 83 ? 16.820 -31.909 -41.625 1.00 48.00 83 ARG A N 1
ATOM 625 C CA . ARG A 1 83 ? 15.803 -32.961 -41.614 1.00 48.00 83 ARG A CA 1
ATOM 626 C C . ARG A 1 83 ? 16.370 -34.179 -42.333 1.00 48.00 83 ARG A C 1
ATOM 628 O O . ARG A 1 83 ? 16.659 -34.116 -43.524 1.00 48.00 83 ARG A O 1
ATOM 635 N N . ARG A 1 84 ? 16.552 -35.291 -41.611 1.00 45.38 84 ARG A N 1
ATOM 636 C CA . ARG A 1 84 ? 16.936 -36.568 -42.230 1.00 45.38 84 ARG A CA 1
ATOM 637 C C . ARG A 1 84 ? 15.719 -37.155 -42.932 1.00 45.38 84 ARG A C 1
ATOM 639 O O . ARG A 1 84 ? 14.789 -37.613 -42.272 1.00 45.38 84 ARG A O 1
ATOM 646 N N . VAL A 1 85 ? 15.744 -37.161 -44.259 1.00 50.75 85 VAL A N 1
ATOM 647 C CA . VAL A 1 85 ? 14.816 -37.941 -45.083 1.00 50.75 85 VAL A CA 1
ATOM 648 C C . VAL A 1 85 ? 15.670 -38.855 -45.953 1.00 50.75 85 VAL A C 1
ATOM 650 O O . VAL A 1 85 ? 16.461 -38.366 -46.750 1.00 50.75 85 VAL A O 1
ATOM 653 N N . ALA A 1 86 ? 15.558 -40.171 -45.745 1.00 51.12 86 ALA A N 1
ATOM 654 C CA . ALA A 1 86 ? 16.192 -41.204 -46.575 1.00 51.12 86 ALA A CA 1
ATOM 655 C C . ALA A 1 86 ? 17.672 -40.920 -46.945 1.00 51.12 86 ALA A C 1
ATOM 657 O O . ALA A 1 86 ? 18.019 -40.824 -48.116 1.00 51.12 86 ALA A O 1
ATOM 658 N N . ASN A 1 87 ? 18.544 -40.761 -45.939 1.00 53.81 87 ASN A N 1
ATOM 659 C CA . ASN A 1 87 ? 19.992 -40.506 -46.082 1.00 53.81 87 ASN A CA 1
ATOM 660 C C . ASN A 1 87 ? 20.415 -39.200 -46.798 1.00 53.81 87 ASN A C 1
ATOM 662 O O . ASN A 1 87 ? 21.611 -38.980 -46.978 1.00 53.81 87 ASN A O 1
ATOM 666 N N . LEU A 1 88 ? 19.488 -38.291 -47.123 1.00 51.19 88 LEU A N 1
ATOM 667 C CA . LEU A 1 88 ? 19.789 -36.964 -47.675 1.00 51.19 88 LEU A CA 1
ATOM 668 C C . LEU A 1 88 ? 19.669 -35.875 -46.596 1.00 51.19 88 LEU A C 1
ATOM 670 O O . LEU A 1 88 ? 18.685 -35.812 -45.854 1.00 51.19 88 LEU A O 1
ATOM 674 N N . HIS A 1 89 ? 20.679 -35.003 -46.512 1.00 49.38 89 HIS A N 1
ATOM 675 C CA . HIS A 1 89 ? 20.663 -33.803 -45.672 1.00 49.38 89 HIS A CA 1
ATOM 676 C C . HIS A 1 89 ? 20.049 -32.651 -46.477 1.00 49.38 89 HIS A C 1
ATOM 678 O O . HIS A 1 89 ? 20.762 -31.915 -47.153 1.00 49.38 89 HIS A O 1
ATOM 684 N N . ILE A 1 90 ? 18.722 -32.514 -46.446 1.00 47.44 90 ILE A N 1
ATOM 685 C CA . ILE A 1 90 ? 18.032 -31.402 -47.114 1.00 47.44 90 ILE A CA 1
ATOM 686 C C . ILE A 1 90 ? 17.882 -30.264 -46.110 1.00 47.44 90 ILE A C 1
ATOM 688 O O . ILE A 1 90 ? 17.290 -30.433 -45.042 1.00 47.44 90 ILE A O 1
ATOM 692 N N . GLY A 1 91 ? 18.433 -29.104 -46.457 1.00 49.38 91 GLY A N 1
ATOM 693 C CA . GLY A 1 91 ? 18.256 -27.894 -45.680 1.00 49.38 91 GLY A CA 1
ATOM 694 C C . GLY A 1 91 ? 16.967 -27.170 -46.048 1.00 49.38 91 GLY A C 1
ATOM 695 O O . GLY A 1 91 ? 16.913 -26.500 -47.074 1.00 49.38 91 GLY A O 1
ATOM 696 N N . GLU A 1 92 ? 15.924 -27.300 -45.230 1.00 52.56 92 GLU A N 1
ATOM 697 C CA . GLU A 1 92 ? 14.644 -26.626 -45.467 1.00 52.56 92 GLU A CA 1
ATOM 698 C C . GLU A 1 92 ? 14.686 -25.208 -44.871 1.00 52.56 92 GLU A C 1
ATOM 700 O O . GLU A 1 92 ? 14.888 -25.030 -43.668 1.00 52.56 92 GLU A O 1
ATOM 705 N N . VAL A 1 93 ? 14.526 -24.183 -45.716 1.00 60.00 93 VAL A N 1
ATOM 706 C CA . VAL A 1 93 ? 14.463 -22.781 -45.276 1.00 60.00 93 VAL A CA 1
ATOM 707 C C . VAL A 1 93 ? 13.140 -22.561 -44.548 1.00 60.00 93 VAL A C 1
ATOM 709 O O . VAL A 1 93 ? 12.068 -22.683 -45.141 1.00 60.00 93 VAL A O 1
ATOM 712 N N . VAL A 1 94 ? 13.198 -22.207 -43.262 1.00 64.56 94 VAL A N 1
ATOM 713 C CA . VAL A 1 94 ? 11.987 -21.893 -42.488 1.00 64.56 94 VAL A CA 1
ATOM 714 C C . VAL A 1 94 ? 11.243 -20.720 -43.146 1.00 64.56 94 VAL A C 1
ATOM 716 O O . VAL A 1 94 ? 11.824 -19.643 -43.311 1.00 64.56 94 VAL A O 1
ATOM 719 N N . PRO A 1 95 ? 9.951 -20.866 -43.499 1.00 71.81 95 PRO A N 1
ATOM 720 C CA . PRO A 1 95 ? 9.207 -19.800 -44.153 1.00 71.81 95 PRO A CA 1
ATOM 721 C C . PRO A 1 95 ? 9.103 -18.577 -43.238 1.00 71.81 95 PRO A C 1
ATOM 723 O O . PRO A 1 95 ? 8.814 -18.690 -42.046 1.00 71.81 95 PRO A O 1
ATOM 726 N N . GLY A 1 96 ? 9.259 -17.375 -43.801 1.00 74.38 96 GLY A N 1
ATOM 727 C CA . GLY A 1 96 ? 9.254 -16.126 -43.028 1.00 74.38 96 GLY A CA 1
ATOM 728 C C . GLY A 1 96 ? 7.992 -15.907 -42.179 1.00 74.38 96 GLY A C 1
ATOM 729 O O . GLY A 1 96 ? 8.076 -15.278 -41.127 1.00 74.38 96 GLY A O 1
ATOM 730 N N . ARG A 1 97 ? 6.849 -16.474 -42.598 1.00 81.94 97 ARG A N 1
ATOM 731 C CA . ARG A 1 97 ? 5.594 -16.484 -41.825 1.00 81.94 97 ARG A CA 1
ATOM 732 C C . ARG A 1 97 ? 5.706 -17.301 -40.534 1.00 81.94 97 ARG A C 1
ATOM 734 O O . ARG A 1 97 ? 5.193 -16.872 -39.506 1.00 81.94 97 ARG A O 1
ATOM 741 N N . ALA A 1 98 ? 6.396 -18.443 -40.560 1.00 81.19 98 ALA A N 1
ATOM 742 C CA . ALA A 1 98 ? 6.604 -19.259 -39.367 1.00 81.19 98 ALA A CA 1
ATOM 743 C C . ALA A 1 98 ? 7.481 -18.522 -38.346 1.00 81.19 98 ALA A C 1
ATOM 745 O O . ALA A 1 98 ? 7.118 -18.466 -37.180 1.00 81.19 98 ALA A O 1
ATOM 746 N N . LEU A 1 99 ? 8.550 -17.846 -38.785 1.00 80.44 99 LEU A N 1
ATOM 747 C CA . LEU A 1 99 ? 9.378 -17.007 -37.905 1.00 80.44 99 LEU A CA 1
ATOM 748 C C . LEU A 1 99 ? 8.585 -15.863 -37.257 1.00 80.44 99 LEU A C 1
ATOM 750 O O . LEU A 1 99 ? 8.745 -15.616 -36.065 1.00 80.44 99 LEU A O 1
ATOM 754 N N . THR A 1 100 ? 7.708 -15.179 -38.004 1.00 86.31 100 THR A N 1
ATOM 755 C CA . THR A 1 100 ? 6.853 -14.128 -37.421 1.00 86.31 100 THR A CA 1
ATOM 756 C C . THR A 1 100 ? 5.829 -14.677 -36.438 1.00 86.31 100 THR A C 1
ATOM 758 O O . THR A 1 100 ? 5.577 -14.037 -35.424 1.00 86.31 100 THR A O 1
ATOM 761 N N . LEU A 1 101 ? 5.257 -15.854 -36.713 1.00 88.69 101 LEU A N 1
ATOM 762 C CA . LEU A 1 101 ? 4.319 -16.506 -35.800 1.00 88.69 101 LEU A CA 1
ATOM 763 C C . LEU A 1 101 ? 5.026 -16.974 -34.526 1.00 88.69 101 LEU A C 1
ATOM 765 O O . LEU A 1 101 ? 4.502 -16.758 -33.440 1.00 88.69 101 LEU A O 1
ATOM 769 N N . THR A 1 102 ? 6.235 -17.530 -34.637 1.00 86.88 102 THR A N 1
ATOM 770 C CA . THR A 1 102 ? 7.058 -17.890 -33.477 1.00 86.88 102 THR A CA 1
ATOM 771 C C . THR A 1 102 ? 7.444 -16.656 -32.668 1.00 86.88 102 THR A C 1
ATOM 773 O O . THR A 1 102 ? 7.315 -16.677 -31.449 1.00 86.88 102 THR A O 1
ATOM 776 N N . ALA A 1 103 ? 7.855 -15.561 -33.318 1.00 89.62 103 ALA A N 1
ATOM 777 C CA . ALA A 1 103 ? 8.142 -14.300 -32.636 1.00 89.62 103 ALA A CA 1
ATOM 778 C C . ALA A 1 103 ? 6.901 -13.768 -31.905 1.00 89.62 103 ALA A C 1
ATOM 780 O O . ALA A 1 103 ? 6.985 -13.480 -30.719 1.00 89.62 103 ALA A O 1
ATOM 781 N N . ALA A 1 104 ? 5.740 -13.719 -32.569 1.00 94.00 104 ALA A N 1
ATOM 782 C CA . ALA A 1 104 ? 4.479 -13.306 -31.950 1.00 94.00 104 ALA A CA 1
ATOM 783 C C . ALA A 1 104 ? 4.092 -14.205 -30.767 1.00 94.00 104 ALA A C 1
ATOM 785 O O . ALA A 1 104 ? 3.680 -13.706 -29.723 1.00 94.00 104 ALA A O 1
ATOM 786 N N . PHE A 1 105 ? 4.263 -15.521 -30.904 1.00 93.88 105 PHE A N 1
ATOM 787 C CA . PHE A 1 105 ? 3.988 -16.482 -29.843 1.00 93.88 105 PHE A CA 1
ATOM 788 C C . PHE A 1 105 ? 4.919 -16.287 -28.639 1.00 93.88 105 PHE A C 1
ATOM 790 O O . PHE A 1 105 ? 4.441 -16.180 -27.513 1.00 93.88 105 PHE A O 1
ATOM 797 N N . LEU A 1 106 ? 6.231 -16.156 -28.859 1.00 92.06 106 LEU A N 1
ATOM 798 C CA . LEU A 1 106 ? 7.197 -15.868 -27.795 1.00 92.06 106 LEU A CA 1
ATOM 799 C C . LEU A 1 106 ? 6.920 -14.512 -27.131 1.00 92.06 106 LEU A C 1
ATOM 801 O O . LEU A 1 106 ? 6.965 -14.416 -25.908 1.00 92.06 106 LEU A O 1
ATOM 805 N N . SER A 1 107 ? 6.568 -13.479 -27.902 1.00 96.12 107 SER A N 1
ATOM 806 C CA . SER A 1 107 ? 6.162 -12.178 -27.356 1.00 96.12 107 SER A CA 1
ATOM 807 C C . SER A 1 107 ? 4.897 -12.272 -26.510 1.00 96.12 107 SER A C 1
ATOM 809 O O . SER A 1 107 ? 4.819 -11.613 -25.479 1.00 96.12 107 SER A O 1
ATOM 811 N N . LEU A 1 108 ? 3.929 -13.106 -26.901 1.00 96.81 108 LEU A N 1
ATOM 812 C CA . LEU A 1 108 ? 2.720 -13.359 -26.119 1.00 96.81 108 LEU A CA 1
ATOM 813 C C . LEU A 1 108 ? 3.042 -14.075 -24.800 1.00 96.81 108 LEU A C 1
ATOM 815 O O . LEU A 1 108 ? 2.490 -13.708 -23.764 1.00 96.81 108 LEU A O 1
ATOM 819 N N . LEU A 1 109 ? 3.973 -15.035 -24.814 1.00 95.38 109 LEU A N 1
ATOM 820 C CA . LEU A 1 109 ? 4.455 -15.694 -23.596 1.00 95.38 109 LEU A CA 1
ATOM 821 C C . LEU A 1 109 ? 5.173 -14.715 -22.660 1.00 95.38 109 LEU A C 1
ATOM 823 O O . LEU A 1 109 ? 4.866 -14.689 -21.471 1.00 95.38 109 LEU A O 1
ATOM 827 N N . VAL A 1 110 ? 6.078 -13.879 -23.183 1.00 94.75 110 VAL A N 1
ATOM 828 C CA . VAL A 1 110 ? 6.777 -12.848 -22.393 1.00 94.75 110 VAL A CA 1
ATOM 829 C C . VAL A 1 110 ? 5.781 -11.842 -21.812 1.00 94.75 110 VAL A C 1
ATOM 831 O O . VAL A 1 110 ? 5.827 -11.551 -20.619 1.00 94.75 110 VAL A O 1
ATOM 834 N N . ALA A 1 111 ? 4.838 -11.353 -22.621 1.00 96.69 111 ALA A N 1
ATOM 835 C CA . ALA A 1 111 ? 3.814 -10.416 -22.171 1.00 96.69 111 ALA A CA 1
ATOM 836 C C . ALA A 1 111 ? 2.930 -11.010 -21.067 1.00 96.69 111 ALA A C 1
ATOM 838 O O . ALA A 1 111 ? 2.684 -10.353 -20.056 1.00 96.69 111 ALA A O 1
ATOM 839 N N . ALA A 1 112 ? 2.500 -12.267 -21.215 1.00 95.31 112 ALA A N 1
ATOM 840 C CA . ALA A 1 112 ? 1.739 -12.971 -20.188 1.00 95.31 112 ALA A CA 1
ATOM 841 C C . ALA A 1 112 ? 2.562 -13.179 -18.904 1.00 95.31 112 ALA A C 1
ATOM 843 O O . ALA A 1 112 ? 2.049 -12.941 -17.810 1.00 95.31 112 ALA A O 1
ATOM 844 N N . ALA A 1 113 ? 3.835 -13.567 -19.029 1.00 94.00 113 ALA A N 1
ATOM 845 C CA . ALA A 1 113 ? 4.732 -13.798 -17.898 1.00 94.00 113 ALA A CA 1
ATOM 846 C C . ALA A 1 113 ? 5.010 -12.522 -17.086 1.00 94.00 113 ALA A C 1
ATOM 848 O O . ALA A 1 113 ? 5.106 -12.592 -15.865 1.00 94.00 113 ALA A O 1
ATOM 849 N N . VAL A 1 114 ? 5.099 -11.360 -17.740 1.00 93.25 114 VAL A N 1
ATOM 850 C CA . VAL A 1 114 ? 5.323 -10.068 -17.071 1.00 93.25 114 VAL A CA 1
ATOM 851 C C . VAL A 1 114 ? 4.024 -9.492 -16.491 1.00 93.25 114 VAL A C 1
ATOM 853 O O . VAL A 1 114 ? 4.040 -8.942 -15.388 1.00 93.25 114 VAL A O 1
ATOM 856 N N . ALA A 1 115 ? 2.896 -9.623 -17.200 1.00 94.44 115 ALA A N 1
ATOM 857 C CA . ALA A 1 115 ? 1.640 -8.969 -16.830 1.00 94.44 115 ALA A CA 1
ATOM 858 C C . ALA A 1 115 ? 0.799 -9.732 -15.794 1.00 94.44 115 ALA A C 1
ATOM 860 O O . ALA A 1 115 ? 0.252 -9.118 -14.879 1.00 94.44 115 ALA A O 1
ATOM 861 N N . LEU A 1 116 ? 0.672 -11.059 -15.914 1.00 91.38 116 LEU A N 1
ATOM 862 C CA . LEU A 1 116 ? -0.230 -11.850 -15.063 1.00 91.38 116 LEU A CA 1
ATOM 863 C C . LEU A 1 116 ? 0.131 -11.851 -13.567 1.00 91.38 116 LEU A C 1
ATOM 865 O O . LEU A 1 116 ? -0.804 -11.795 -12.759 1.00 91.38 116 LEU A O 1
ATOM 869 N N . PRO A 1 117 ? 1.421 -11.891 -13.165 1.00 92.56 117 PRO A N 1
ATOM 870 C CA . PRO A 1 117 ? 1.790 -11.869 -11.751 1.00 92.56 117 PRO A CA 1
ATOM 871 C C . PRO A 1 117 ? 1.435 -10.561 -11.039 1.00 92.56 117 PRO A C 1
ATOM 873 O O . PRO A 1 117 ? 1.307 -10.559 -9.818 1.00 92.56 117 PRO A O 1
ATOM 876 N N . GLN A 1 118 ? 1.245 -9.456 -11.773 1.00 89.38 118 GLN A N 1
ATOM 877 C CA . GLN A 1 118 ? 0.985 -8.160 -11.154 1.00 89.38 118 GLN A CA 1
ATOM 878 C C . GLN A 1 118 ? -0.380 -8.149 -10.457 1.00 89.38 118 GLN A C 1
ATOM 880 O O . GLN A 1 118 ? -1.424 -8.463 -11.052 1.00 89.38 118 GLN A O 1
ATOM 885 N N . GLY A 1 119 ? -0.358 -7.807 -9.169 1.00 85.31 119 GLY A N 1
ATOM 886 C CA . GLY A 1 119 ? -1.519 -7.830 -8.279 1.00 85.31 119 GLY A CA 1
ATOM 887 C C . GLY A 1 119 ? -1.766 -6.531 -7.515 1.00 85.31 119 GLY A C 1
ATOM 888 O O . GLY A 1 119 ? -2.818 -6.413 -6.890 1.00 85.31 119 GLY A O 1
ATOM 889 N N . ASP A 1 120 ? -0.865 -5.548 -7.597 1.00 87.44 120 ASP A N 1
ATOM 890 C CA . ASP A 1 120 ? -0.891 -4.325 -6.781 1.00 87.44 120 ASP A CA 1
ATOM 891 C C . ASP A 1 120 ? -1.827 -3.249 -7.344 1.00 87.44 120 ASP A C 1
ATOM 893 O O . ASP A 1 120 ? -1.468 -2.091 -7.557 1.00 87.44 120 ASP A O 1
ATOM 897 N N . TRP A 1 121 ? -3.084 -3.633 -7.561 1.00 92.31 121 TRP A N 1
ATOM 898 C CA . TRP A 1 121 ? -4.131 -2.764 -8.101 1.00 92.31 121 TRP A CA 1
ATOM 899 C C . TRP A 1 121 ? -4.325 -1.476 -7.296 1.00 92.31 121 TRP A C 1
ATOM 901 O O . TRP A 1 121 ? -4.704 -0.463 -7.867 1.00 92.31 121 TRP A O 1
ATOM 911 N N . LEU A 1 122 ? -4.047 -1.490 -5.987 1.00 92.69 122 LEU A N 1
ATOM 912 C CA . LEU A 1 122 ? -4.135 -0.302 -5.136 1.00 92.69 122 LEU A CA 1
ATOM 913 C C . LEU A 1 122 ? -3.100 0.763 -5.496 1.00 92.69 122 LEU A C 1
ATOM 915 O O . LEU A 1 122 ? -3.410 1.944 -5.382 1.00 92.69 122 LEU A O 1
ATOM 919 N N . VAL A 1 123 ? -1.894 0.367 -5.912 1.00 92.31 123 VAL A N 1
ATOM 920 C CA . VAL A 1 123 ? -0.848 1.311 -6.326 1.00 92.31 123 VAL A CA 1
ATOM 921 C C . VAL A 1 123 ? -1.295 2.039 -7.593 1.00 92.31 123 VAL A C 1
ATOM 923 O O . VAL A 1 123 ? -1.286 3.267 -7.625 1.00 92.31 123 VAL A O 1
ATOM 926 N N . TRP A 1 124 ? -1.798 1.290 -8.583 1.00 92.12 124 TRP A N 1
ATOM 927 C CA . TRP A 1 124 ? -2.411 1.864 -9.786 1.00 92.12 124 TRP A CA 1
ATOM 928 C C . TRP A 1 124 ? -3.594 2.771 -9.442 1.00 92.12 124 TRP A C 1
ATOM 930 O O . TRP A 1 124 ? -3.646 3.915 -9.877 1.00 92.12 124 TRP A O 1
ATOM 940 N N . LEU A 1 125 ? -4.525 2.287 -8.620 1.00 91.50 125 LEU A N 1
ATOM 941 C CA . LEU A 1 125 ? -5.766 2.996 -8.333 1.00 91.50 125 LEU A CA 1
ATOM 942 C C . LEU A 1 125 ? -5.538 4.314 -7.586 1.00 91.50 125 LEU A C 1
ATOM 944 O O . LEU A 1 125 ? -6.195 5.307 -7.889 1.00 91.50 125 LEU A O 1
ATOM 948 N N . ARG A 1 126 ? -4.601 4.338 -6.627 1.00 90.31 126 ARG A N 1
ATOM 949 C CA . ARG A 1 126 ? -4.211 5.570 -5.927 1.00 90.31 126 ARG A CA 1
ATOM 950 C C . ARG A 1 126 ? -3.592 6.572 -6.891 1.00 90.31 126 ARG A C 1
ATOM 952 O O . ARG A 1 126 ? -3.951 7.737 -6.818 1.00 90.31 126 ARG A O 1
ATOM 959 N N . ALA A 1 127 ? -2.705 6.133 -7.786 1.00 91.44 127 ALA A N 1
ATOM 960 C CA . ALA A 1 127 ? -2.077 7.009 -8.772 1.00 91.44 127 ALA A CA 1
ATOM 961 C C . ALA A 1 127 ? -3.091 7.553 -9.791 1.00 91.44 127 ALA A C 1
ATOM 963 O O . ALA A 1 127 ? -3.124 8.755 -10.042 1.00 91.44 127 ALA A O 1
ATOM 964 N N . ALA A 1 128 ? -3.955 6.687 -10.329 1.00 88.25 128 ALA A N 1
ATOM 965 C CA . ALA A 1 128 ? -4.969 7.048 -11.317 1.00 88.25 128 ALA A CA 1
ATOM 966 C C . ALA A 1 128 ? -6.011 8.029 -10.765 1.00 88.25 128 ALA A C 1
ATOM 968 O O . ALA A 1 128 ? -6.565 8.833 -11.513 1.00 88.25 128 ALA A O 1
ATOM 969 N N . TRP A 1 129 ? -6.297 7.957 -9.464 1.00 84.56 129 TRP A N 1
ATOM 970 C CA . TRP A 1 129 ? -7.300 8.794 -8.812 1.00 84.56 129 TRP A CA 1
ATOM 971 C C . TRP A 1 129 ? -6.709 9.804 -7.813 1.00 84.56 129 TRP A C 1
ATOM 973 O O . TRP A 1 129 ? -7.444 10.336 -6.979 1.00 84.56 129 TRP A O 1
ATOM 983 N N . ALA A 1 130 ? -5.403 10.071 -7.882 1.00 83.62 130 ALA A N 1
ATOM 984 C CA . ALA A 1 130 ? -4.723 10.980 -6.967 1.00 83.62 130 ALA A CA 1
ATOM 985 C C . ALA A 1 130 ? -5.304 12.400 -7.062 1.00 83.62 130 ALA A C 1
ATOM 987 O O . ALA A 1 130 ? -5.412 12.970 -8.147 1.00 83.62 130 ALA A O 1
ATOM 988 N N . THR A 1 131 ? -5.638 12.993 -5.916 1.00 84.81 131 THR A N 1
ATOM 989 C CA . THR A 1 131 ? -6.056 14.397 -5.816 1.00 84.81 131 THR A CA 1
ATOM 990 C C . THR A 1 131 ? -5.032 15.192 -5.012 1.00 84.81 131 THR A C 1
ATOM 992 O O . THR A 1 131 ? -4.570 14.663 -3.998 1.00 84.81 131 THR A O 1
ATOM 995 N N . PRO A 1 132 ? -4.719 16.445 -5.392 1.00 87.50 132 PRO A N 1
ATOM 996 C CA . PRO A 1 132 ? -3.822 17.296 -4.615 1.00 87.50 132 PRO A CA 1
ATOM 997 C C . PRO A 1 132 ? -4.287 17.432 -3.162 1.00 87.50 132 PRO A C 1
ATOM 999 O O . PRO A 1 132 ? -5.469 17.675 -2.906 1.00 87.50 132 PRO A O 1
ATOM 1002 N N . VAL A 1 133 ? -3.360 17.264 -2.219 1.00 85.38 133 VAL A N 1
ATOM 1003 C CA . VAL A 1 133 ? -3.635 17.388 -0.778 1.00 85.38 133 VAL A CA 1
ATOM 1004 C C . VAL A 1 133 ? -3.534 18.849 -0.328 1.00 85.38 133 VAL A C 1
ATOM 1006 O O . VAL A 1 133 ? -4.258 19.258 0.579 1.00 85.38 133 VAL A O 1
ATOM 1009 N N . GLY A 1 134 ? -2.689 19.645 -0.991 1.00 86.31 134 GLY A N 1
ATOM 1010 C CA . GLY A 1 134 ? -2.371 21.026 -0.623 1.00 86.31 134 GLY A CA 1
ATOM 1011 C C . GLY A 1 134 ? -1.205 21.134 0.362 1.00 86.31 134 GLY A C 1
ATOM 1012 O O . GLY A 1 134 ? -0.985 22.197 0.937 1.00 86.31 134 GLY A O 1
ATOM 1013 N N . GLU A 1 135 ? -0.465 20.045 0.568 1.00 87.62 135 GLU A N 1
ATOM 1014 C CA . GLU A 1 135 ? 0.699 19.987 1.449 1.00 87.62 135 GLU A CA 1
ATOM 1015 C C . GLU A 1 135 ? 1.943 19.739 0.599 1.00 87.62 135 GLU A C 1
ATOM 1017 O O . GLU A 1 135 ? 2.085 18.677 -0.001 1.00 87.62 135 GLU A O 1
ATOM 1022 N N . ILE A 1 136 ? 2.823 20.738 0.522 1.00 92.44 136 ILE A N 1
ATOM 1023 C CA . ILE A 1 136 ? 3.971 20.751 -0.389 1.00 92.44 136 ILE A CA 1
ATOM 1024 C C . ILE A 1 136 ? 5.258 20.506 0.400 1.00 92.44 136 ILE A C 1
ATOM 1026 O O . ILE A 1 136 ? 5.465 21.096 1.466 1.00 92.44 136 ILE A O 1
ATOM 1030 N N . ASP A 1 137 ? 6.132 19.646 -0.121 1.00 92.88 137 ASP A N 1
ATOM 1031 C CA . ASP A 1 137 ? 7.450 19.441 0.466 1.00 92.88 137 ASP A CA 1
ATOM 1032 C C . ASP A 1 137 ? 8.365 20.668 0.225 1.00 92.88 137 ASP A C 1
ATOM 1034 O O . ASP A 1 137 ? 8.368 21.238 -0.869 1.00 92.88 137 ASP A O 1
ATOM 1038 N N . PRO A 1 138 ? 9.138 21.111 1.233 1.00 93.69 138 PRO A N 1
ATOM 1039 C CA . PRO A 1 138 ? 9.859 22.383 1.174 1.00 93.69 138 PRO A CA 1
ATOM 1040 C C . PRO A 1 138 ? 11.107 22.378 0.279 1.00 93.69 138 PRO A C 1
ATOM 1042 O O . PRO A 1 138 ? 11.671 23.447 0.057 1.00 93.69 138 PRO A O 1
ATOM 1045 N N . TYR A 1 139 ? 11.565 21.218 -0.205 1.00 93.81 139 TYR A N 1
ATOM 1046 C CA . TYR A 1 139 ? 12.845 21.100 -0.918 1.00 93.81 139 TYR A CA 1
ATOM 1047 C C . TYR A 1 139 ? 12.661 20.848 -2.419 1.00 93.81 139 TYR A C 1
ATOM 1049 O O . TYR A 1 139 ? 13.284 21.512 -3.241 1.00 93.81 139 TYR A O 1
ATOM 1057 N N . LEU A 1 140 ? 11.787 19.914 -2.790 1.00 93.00 140 LEU A N 1
ATOM 1058 C CA . LEU A 1 140 ? 11.481 19.532 -4.170 1.00 93.00 140 LEU A CA 1
ATOM 1059 C C . LEU A 1 140 ? 10.173 20.146 -4.688 1.00 93.00 140 LEU A C 1
ATOM 1061 O O . LEU A 1 140 ? 9.892 20.053 -5.887 1.00 93.00 140 LEU A O 1
ATOM 1065 N N . GLY A 1 141 ? 9.375 20.768 -3.814 1.00 93.88 141 GLY A N 1
ATOM 1066 C CA . GLY A 1 141 ? 8.171 21.505 -4.196 1.00 93.88 141 GLY A CA 1
ATOM 1067 C C . GLY A 1 141 ? 7.048 20.618 -4.739 1.00 93.88 141 GLY A C 1
ATOM 1068 O O . GLY A 1 141 ? 6.241 21.076 -5.550 1.00 93.88 141 GLY A O 1
ATOM 1069 N N . ARG A 1 142 ? 6.995 19.339 -4.352 1.00 94.75 142 ARG A N 1
ATOM 1070 C CA . ARG A 1 142 ? 5.950 18.395 -4.760 1.00 94.75 142 ARG A CA 1
ATOM 1071 C C . ARG A 1 142 ? 4.867 18.293 -3.694 1.00 94.75 142 ARG A C 1
ATOM 1073 O O . ARG A 1 142 ? 5.135 18.266 -2.497 1.00 94.75 142 ARG A O 1
ATOM 1080 N N . ASP A 1 143 ? 3.622 18.207 -4.152 1.00 94.06 143 ASP A N 1
ATOM 1081 C CA . ASP A 1 143 ? 2.479 17.938 -3.280 1.00 94.06 143 ASP A CA 1
ATOM 1082 C C . ASP A 1 143 ? 2.558 16.520 -2.698 1.00 94.06 143 ASP A C 1
ATOM 1084 O O . ASP A 1 143 ? 3.041 15.589 -3.345 1.00 94.06 143 ASP A O 1
ATOM 1088 N N . LEU A 1 144 ? 2.027 16.324 -1.498 1.00 89.69 144 LEU A N 1
ATOM 1089 C CA . LEU A 1 144 ? 2.008 15.032 -0.825 1.00 89.69 144 LEU A CA 1
ATOM 1090 C C . LEU A 1 144 ? 1.310 13.925 -1.639 1.00 89.69 144 LEU A C 1
ATOM 1092 O O . LEU A 1 144 ? 1.683 12.753 -1.529 1.00 89.69 144 LEU A O 1
ATOM 1096 N N . ALA A 1 145 ? 0.347 14.267 -2.502 1.00 91.31 145 ALA A N 1
ATOM 1097 C CA . ALA A 1 145 ? -0.269 13.313 -3.421 1.00 91.31 145 ALA A CA 1
ATOM 1098 C C . ALA A 1 145 ? 0.759 12.663 -4.362 1.00 91.31 145 ALA A C 1
ATOM 1100 O O . ALA A 1 145 ? 0.652 11.472 -4.659 1.00 91.31 145 ALA A O 1
ATOM 1101 N N . PHE A 1 146 ? 1.789 13.402 -4.792 1.00 94.31 146 PHE A N 1
ATOM 1102 C CA . PHE A 1 146 ? 2.880 12.832 -5.583 1.00 94.31 146 PHE A CA 1
ATOM 1103 C C . PHE A 1 146 ? 3.587 11.726 -4.796 1.00 94.31 146 PHE A C 1
ATOM 1105 O O . PHE A 1 146 ? 3.748 10.620 -5.297 1.00 94.31 146 PHE A O 1
ATOM 1112 N N . TRP A 1 147 ? 3.937 12.001 -3.545 1.00 93.38 147 TRP A N 1
ATOM 1113 C CA . TRP A 1 147 ? 4.688 11.097 -2.684 1.00 93.38 147 TRP A CA 1
ATOM 1114 C C . TRP A 1 147 ? 3.909 9.831 -2.305 1.00 93.38 147 TRP A C 1
ATOM 1116 O O . TRP A 1 147 ? 4.420 8.724 -2.430 1.00 93.38 147 TRP A O 1
ATOM 1126 N N . VAL A 1 148 ? 2.649 9.967 -1.881 1.00 90.31 148 VAL A N 1
ATOM 1127 C CA . VAL A 1 148 ? 1.856 8.840 -1.352 1.00 90.31 148 VAL A CA 1
ATOM 1128 C C . VAL A 1 148 ? 1.123 8.053 -2.447 1.00 90.31 148 VAL A C 1
ATOM 1130 O O . VAL A 1 148 ? 0.813 6.874 -2.249 1.00 90.31 148 VAL A O 1
ATOM 1133 N N . ALA A 1 149 ? 0.829 8.674 -3.594 1.00 91.19 149 ALA A N 1
ATOM 1134 C CA . ALA A 1 149 ? 0.054 8.046 -4.664 1.00 91.19 149 ALA A CA 1
ATOM 1135 C C . ALA A 1 149 ? 0.860 7.808 -5.948 1.00 91.19 149 ALA A C 1
ATOM 1137 O O . ALA A 1 149 ? 0.874 6.683 -6.443 1.00 91.19 149 ALA A O 1
ATOM 1138 N N . TRP A 1 150 ? 1.538 8.827 -6.487 1.00 93.94 150 TRP A N 1
ATOM 1139 C CA . TRP A 1 150 ? 2.204 8.721 -7.794 1.00 93.94 150 TRP A CA 1
ATOM 1140 C C . TRP A 1 150 ? 3.562 8.012 -7.740 1.00 93.94 150 TRP A C 1
ATOM 1142 O O . TRP A 1 150 ? 3.813 7.101 -8.525 1.00 93.94 150 TRP A O 1
ATOM 1152 N N . LEU A 1 151 ? 4.438 8.398 -6.814 1.00 95.44 151 LEU A N 1
ATOM 1153 C CA . LEU A 1 151 ? 5.805 7.892 -6.709 1.00 95.44 151 LEU A CA 1
ATOM 1154 C C . LEU A 1 151 ? 5.869 6.359 -6.551 1.00 95.44 151 LEU A C 1
ATOM 1156 O O . LEU A 1 151 ? 6.653 5.735 -7.268 1.00 95.44 151 LEU A O 1
ATOM 1160 N N . PRO A 1 152 ? 5.028 5.698 -5.726 1.00 95.00 152 PRO A N 1
ATOM 1161 C CA . PRO A 1 152 ? 5.030 4.236 -5.627 1.00 95.00 152 PRO A CA 1
ATOM 1162 C C . PRO A 1 152 ? 4.647 3.552 -6.945 1.00 95.00 152 PRO A C 1
ATOM 1164 O O . PRO A 1 152 ? 5.202 2.506 -7.295 1.00 95.00 152 PRO A O 1
ATOM 1167 N N . PHE A 1 153 ? 3.723 4.152 -7.702 1.00 94.81 153 PHE A N 1
ATOM 1168 C CA . PHE A 1 153 ? 3.356 3.674 -9.034 1.00 94.81 153 PHE A CA 1
ATOM 1169 C C . PHE A 1 153 ? 4.500 3.868 -10.026 1.00 94.81 153 PHE A C 1
ATOM 1171 O O . PHE A 1 153 ? 4.832 2.941 -10.760 1.00 94.81 153 PHE A O 1
ATOM 1178 N N . GLU A 1 154 ? 5.156 5.025 -10.000 1.00 95.88 154 GLU A N 1
ATOM 1179 C CA . GLU A 1 154 ? 6.298 5.323 -10.858 1.00 95.88 154 GLU A CA 1
ATOM 1180 C C . GLU A 1 154 ? 7.483 4.374 -10.612 1.00 95.88 154 GLU A C 1
ATOM 1182 O O . GLU A 1 154 ? 8.077 3.878 -11.572 1.00 95.88 154 GLU A O 1
ATOM 1187 N N . ARG A 1 155 ? 7.781 4.041 -9.346 1.00 95.75 155 ARG A N 1
ATOM 1188 C CA . ARG A 1 155 ? 8.794 3.026 -9.002 1.00 95.75 155 ARG A CA 1
ATOM 1189 C C . ARG A 1 155 ? 8.404 1.635 -9.493 1.00 95.75 155 ARG A C 1
ATOM 1191 O O . ARG A 1 155 ? 9.243 0.919 -10.033 1.00 95.75 155 ARG A O 1
ATOM 1198 N N . SER A 1 156 ? 7.134 1.260 -9.338 1.00 95.19 156 SER A N 1
ATOM 1199 C CA . SER A 1 156 ? 6.634 -0.030 -9.830 1.00 95.19 156 SER A CA 1
ATOM 1200 C C . SER A 1 156 ? 6.751 -0.116 -11.355 1.00 95.19 156 SER A C 1
ATOM 1202 O O . SER A 1 156 ? 7.235 -1.114 -11.884 1.00 95.19 156 SER A O 1
ATOM 1204 N N . LEU A 1 157 ? 6.406 0.964 -12.063 1.00 94.94 157 LEU A N 1
ATOM 1205 C CA . LEU A 1 157 ? 6.522 1.064 -13.515 1.00 94.94 157 LEU A CA 1
ATOM 1206 C C . LEU A 1 157 ? 7.973 0.954 -13.992 1.00 94.94 157 LEU A C 1
ATOM 1208 O O . LEU A 1 157 ? 8.248 0.219 -14.941 1.00 94.94 157 LEU A O 1
ATOM 1212 N N . HIS A 1 158 ? 8.902 1.632 -13.313 1.00 97.44 158 HIS A N 1
ATOM 1213 C CA . HIS A 1 158 ? 10.335 1.503 -13.576 1.00 97.44 158 HIS A CA 1
ATOM 1214 C C . HIS A 1 158 ? 10.823 0.063 -13.363 1.00 97.44 158 HIS A C 1
ATOM 1216 O O . HIS A 1 158 ? 11.455 -0.500 -14.257 1.00 97.44 158 HIS A O 1
ATOM 1222 N N . ALA A 1 159 ? 10.452 -0.574 -12.248 1.00 96.19 159 ALA A N 1
ATOM 1223 C CA . ALA A 1 159 ? 10.817 -1.961 -11.960 1.00 96.19 159 ALA A CA 1
ATOM 1224 C C . ALA A 1 159 ? 10.274 -2.941 -13.017 1.00 96.19 159 ALA A C 1
ATOM 1226 O O . ALA A 1 159 ? 11.005 -3.814 -13.490 1.00 96.19 159 ALA A O 1
ATOM 1227 N N . TRP A 1 160 ? 9.018 -2.778 -13.449 1.00 95.06 160 TRP A N 1
ATOM 1228 C CA . TRP A 1 160 ? 8.432 -3.588 -14.522 1.00 95.06 160 TRP A CA 1
ATOM 1229 C C . TRP A 1 160 ? 9.116 -3.352 -15.870 1.00 95.06 160 TRP A C 1
ATOM 1231 O O . TRP A 1 160 ? 9.319 -4.308 -16.618 1.00 95.06 160 TRP A O 1
ATOM 1241 N N . ALA A 1 161 ? 9.509 -2.113 -16.179 1.00 97.06 161 ALA A N 1
ATOM 1242 C CA . ALA A 1 161 ? 10.237 -1.789 -17.402 1.00 97.06 161 ALA A CA 1
ATOM 1243 C C . ALA A 1 161 ? 11.646 -2.406 -17.414 1.00 97.06 161 ALA A C 1
ATOM 1245 O O . ALA A 1 161 ? 12.054 -2.974 -18.428 1.00 97.06 161 ALA A O 1
ATOM 1246 N N . VAL A 1 162 ? 12.363 -2.365 -16.285 1.00 97.56 162 VAL A N 1
ATOM 1247 C CA . VAL A 1 162 ? 13.667 -3.028 -16.116 1.00 97.56 162 VAL A CA 1
ATOM 1248 C C . VAL A 1 162 ? 13.533 -4.545 -16.234 1.00 97.56 162 VAL A C 1
ATOM 1250 O O . VAL A 1 162 ? 14.319 -5.161 -16.952 1.00 97.56 162 VAL A O 1
ATOM 1253 N N . LEU A 1 163 ? 12.525 -5.153 -15.599 1.00 96.06 163 LEU A N 1
ATOM 1254 C CA . LEU A 1 163 ? 12.253 -6.589 -15.714 1.00 96.06 163 LEU A CA 1
ATOM 1255 C C . LEU A 1 163 ? 1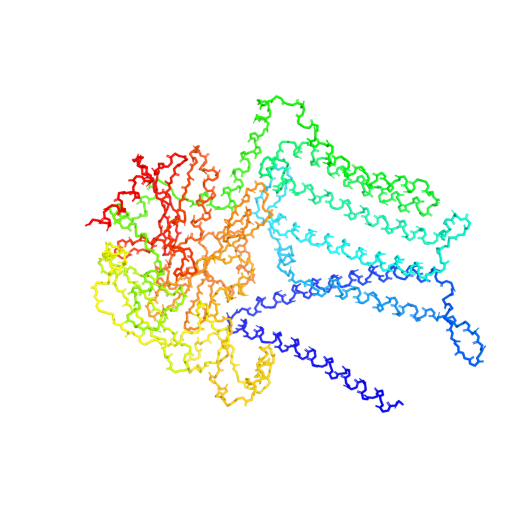1.950 -6.989 -17.165 1.00 96.06 163 LEU A C 1
ATOM 1257 O O . LEU A 1 163 ? 12.534 -7.944 -17.678 1.00 96.06 163 LEU A O 1
ATOM 1261 N N . LEU A 1 164 ? 11.061 -6.249 -17.835 1.00 96.44 164 LEU A N 1
ATOM 1262 C CA . LEU A 1 164 ? 10.695 -6.480 -19.231 1.00 96.44 164 LEU A CA 1
ATOM 1263 C C . LEU A 1 164 ? 11.915 -6.374 -20.148 1.00 96.44 164 LEU A C 1
ATOM 1265 O O . LEU A 1 164 ? 12.124 -7.256 -20.983 1.00 96.44 164 LEU A O 1
ATOM 1269 N N . ALA A 1 165 ? 12.729 -5.328 -19.977 1.00 96.94 165 ALA A N 1
ATOM 1270 C CA . ALA A 1 165 ? 13.992 -5.201 -20.684 1.00 96.94 165 ALA A CA 1
ATOM 1271 C C . ALA A 1 165 ? 14.878 -6.418 -20.379 1.00 96.94 165 ALA A C 1
ATOM 1273 O O . ALA A 1 165 ? 15.194 -7.172 -21.285 1.00 96.94 165 ALA A O 1
ATOM 1274 N N . GLY A 1 166 ? 15.196 -6.722 -19.122 1.00 96.31 166 GLY A N 1
ATOM 1275 C CA . GLY A 1 166 ? 16.028 -7.878 -18.763 1.00 96.31 166 GLY A CA 1
ATOM 1276 C C . GLY A 1 166 ? 15.597 -9.191 -19.436 1.00 96.31 166 GLY A C 1
ATOM 1277 O O . GLY A 1 166 ? 16.417 -9.852 -20.075 1.00 96.31 166 GLY A O 1
ATOM 1278 N N . VAL A 1 167 ? 14.303 -9.528 -19.383 1.00 95.00 167 VAL A N 1
ATOM 1279 C CA . VAL A 1 167 ? 13.743 -10.746 -19.998 1.00 95.00 167 VAL A CA 1
ATOM 1280 C C . VAL A 1 167 ? 13.854 -10.726 -21.526 1.00 95.00 167 VAL A C 1
ATOM 1282 O O . VAL A 1 167 ? 14.299 -11.708 -22.127 1.00 95.00 167 VAL A O 1
ATOM 1285 N N . VAL A 1 168 ? 13.471 -9.624 -22.178 1.00 95.31 168 VAL A N 1
ATOM 1286 C CA . VAL A 1 168 ? 13.545 -9.505 -23.645 1.00 95.31 168 VAL A CA 1
ATOM 1287 C C . VAL A 1 168 ? 14.996 -9.501 -24.115 1.00 95.31 168 VAL A C 1
ATOM 1289 O O . VAL A 1 168 ? 15.321 -10.209 -25.063 1.00 95.31 168 VAL A O 1
ATOM 1292 N N . GLY A 1 169 ? 15.877 -8.770 -23.437 1.00 93.44 169 GLY A N 1
ATOM 1293 C CA . GLY A 1 169 ? 17.306 -8.709 -23.732 1.00 93.44 169 GLY A CA 1
ATOM 1294 C C . GLY A 1 169 ? 17.979 -10.069 -23.609 1.00 93.44 169 GLY A C 1
ATOM 1295 O O . GLY A 1 169 ? 18.685 -10.473 -24.528 1.00 93.44 169 GLY A O 1
ATOM 1296 N N . LEU A 1 170 ? 17.700 -10.814 -22.535 1.00 92.31 170 LEU A N 1
ATOM 1297 C CA . LEU A 1 170 ? 18.190 -12.183 -22.365 1.00 92.31 170 LEU A CA 1
ATOM 1298 C C . LEU A 1 170 ? 17.680 -13.103 -23.480 1.00 92.31 170 LEU A C 1
ATOM 1300 O O . LEU A 1 170 ? 18.459 -13.855 -24.062 1.00 92.31 170 LEU A O 1
ATOM 1304 N N . THR A 1 171 ? 16.390 -13.009 -23.813 1.00 89.75 171 THR A N 1
ATOM 1305 C CA . THR A 1 171 ? 15.782 -13.799 -24.894 1.00 89.75 171 THR A CA 1
ATOM 1306 C C . THR A 1 171 ? 16.452 -13.495 -26.234 1.00 89.75 171 THR A C 1
ATOM 1308 O O . THR A 1 171 ? 16.869 -14.406 -26.942 1.00 89.75 171 THR A O 1
ATOM 1311 N N . VAL A 1 172 ? 16.611 -12.214 -26.571 1.00 88.81 172 VAL A N 1
ATOM 1312 C CA . VAL A 1 172 ? 17.269 -11.761 -27.803 1.00 88.81 172 VAL A CA 1
ATOM 1313 C C . VAL A 1 172 ? 18.734 -12.201 -27.839 1.00 88.81 172 VAL A C 1
ATOM 1315 O O . VAL A 1 172 ? 19.191 -12.695 -28.867 1.00 88.81 172 VAL A O 1
ATOM 1318 N N . MET A 1 173 ? 19.462 -12.080 -26.726 1.00 85.81 173 MET A N 1
ATOM 1319 C CA . MET A 1 173 ? 20.860 -12.501 -26.616 1.00 85.81 173 MET A CA 1
ATOM 1320 C C . MET A 1 173 ? 21.019 -14.009 -26.840 1.00 85.81 173 MET A C 1
ATOM 1322 O O . MET A 1 173 ? 21.855 -14.419 -27.643 1.00 85.81 173 MET A O 1
ATOM 1326 N N . LEU A 1 174 ? 20.192 -14.830 -26.185 1.00 85.12 174 LEU A N 1
ATOM 1327 C CA . LEU A 1 174 ? 20.197 -16.286 -26.345 1.00 85.12 174 LEU A CA 1
ATOM 1328 C C . LEU A 1 174 ? 19.888 -16.685 -27.793 1.00 85.12 174 LEU A C 1
ATOM 1330 O O . LEU A 1 174 ? 20.578 -17.517 -28.377 1.00 85.12 174 LEU A O 1
ATOM 1334 N N . LEU A 1 175 ? 18.883 -16.055 -28.400 1.00 83.19 175 LEU A N 1
ATOM 1335 C CA . LEU A 1 175 ? 18.521 -16.328 -29.784 1.00 83.19 175 LEU A CA 1
ATOM 1336 C C . LEU A 1 175 ? 19.632 -15.914 -30.770 1.00 83.19 175 LEU A C 1
ATOM 1338 O O . LEU A 1 175 ? 19.893 -16.643 -31.730 1.00 83.19 175 LEU A O 1
ATOM 1342 N N . TYR A 1 176 ? 20.322 -14.791 -30.537 1.00 82.12 176 TYR A N 1
ATOM 1343 C CA . TYR A 1 176 ? 21.483 -14.401 -31.345 1.00 82.12 176 TYR A CA 1
ATOM 1344 C C . TYR A 1 176 ? 22.669 -15.355 -31.175 1.00 82.12 176 TYR A C 1
ATOM 1346 O O . TYR A 1 176 ? 23.340 -15.631 -32.165 1.00 82.12 176 TYR A O 1
ATOM 1354 N N . ALA A 1 177 ? 22.901 -15.893 -29.973 1.00 77.06 177 ALA A N 1
ATOM 1355 C CA . ALA A 1 177 ? 23.943 -16.893 -29.725 1.00 77.06 177 ALA A CA 1
ATOM 1356 C C . ALA A 1 177 ? 23.671 -18.229 -30.445 1.00 77.06 177 ALA A C 1
ATOM 1358 O O . ALA A 1 177 ? 24.603 -18.923 -30.837 1.00 77.06 177 ALA A O 1
ATOM 1359 N N . LEU A 1 178 ? 22.396 -18.571 -30.659 1.00 72.88 178 LEU A N 1
ATOM 1360 C CA . LEU A 1 178 ? 21.971 -19.748 -31.428 1.00 72.88 178 LEU A CA 1
ATOM 1361 C C . LEU A 1 178 ? 22.036 -19.541 -32.952 1.00 72.88 178 LEU A C 1
ATOM 1363 O O . LEU A 1 178 ? 21.832 -20.486 -33.712 1.00 72.88 178 LEU A O 1
ATOM 1367 N N . THR A 1 179 ? 22.282 -18.313 -33.414 1.00 70.94 179 THR A N 1
ATOM 1368 C CA . THR A 1 179 ? 22.299 -17.963 -34.838 1.00 70.94 179 THR A CA 1
ATOM 1369 C C . THR A 1 179 ? 23.749 -17.782 -35.313 1.00 70.94 179 THR A C 1
ATOM 1371 O O . THR A 1 179 ? 24.536 -17.170 -34.593 1.00 70.94 179 THR A O 1
ATOM 1374 N N . PRO A 1 180 ? 24.130 -18.190 -36.545 1.00 62.09 180 PRO A N 1
ATOM 1375 C CA . PRO A 1 180 ? 25.491 -18.014 -37.089 1.00 62.09 180 PRO A CA 1
ATOM 1376 C C . PRO A 1 180 ? 25.951 -16.554 -37.278 1.00 62.09 180 PRO A C 1
ATOM 1378 O O . PRO A 1 180 ? 26.935 -16.300 -37.963 1.00 62.09 180 PRO A O 1
ATOM 1381 N N . SER A 1 181 ? 25.211 -15.581 -36.750 1.00 60.12 181 SER A N 1
ATOM 1382 C CA . SER A 1 181 ? 25.418 -14.139 -36.903 1.00 60.12 181 SER A CA 1
ATOM 1383 C C . SER A 1 181 ? 26.494 -13.550 -35.986 1.00 60.12 181 SER A C 1
ATOM 1385 O O . SER A 1 181 ? 26.861 -12.387 -36.163 1.00 60.12 181 SER A O 1
ATOM 1387 N N . VAL A 1 182 ? 26.974 -14.323 -35.008 1.00 61.03 182 VAL A N 1
ATOM 1388 C CA . VAL A 1 182 ? 28.109 -13.982 -34.142 1.00 61.03 182 VAL A CA 1
ATOM 1389 C C . VAL A 1 182 ? 29.144 -15.087 -34.319 1.00 61.03 182 VAL A C 1
ATOM 1391 O O . VAL A 1 182 ? 28.964 -16.189 -33.810 1.00 61.03 182 VAL A O 1
ATOM 1394 N N . GLN A 1 183 ? 30.193 -14.816 -35.095 1.00 64.75 183 GLN A N 1
ATOM 1395 C CA . GLN A 1 183 ? 31.226 -15.805 -35.411 1.00 64.75 183 GLN A CA 1
ATOM 1396 C C . GLN A 1 183 ? 32.540 -15.429 -34.736 1.00 64.75 183 GLN A C 1
ATOM 1398 O O . GLN A 1 183 ? 32.965 -14.269 -34.753 1.00 64.75 183 GLN A O 1
ATOM 1403 N N . PHE A 1 184 ? 33.173 -16.432 -34.133 1.00 58.88 184 PHE A N 1
ATOM 1404 C CA . PHE A 1 184 ? 34.513 -16.336 -33.576 1.00 58.88 184 PHE A CA 1
ATOM 1405 C C . PHE A 1 184 ? 35.479 -16.959 -34.587 1.00 58.88 184 PHE A C 1
ATOM 1407 O O . PHE A 1 184 ? 35.732 -18.159 -34.558 1.00 58.88 184 PHE A O 1
ATOM 1414 N N . GLU A 1 185 ? 35.988 -16.151 -35.518 1.00 54.81 185 GLU A N 1
ATOM 1415 C CA . GLU A 1 185 ? 36.989 -16.593 -36.494 1.00 54.81 185 GLU A CA 1
ATOM 1416 C C . GLU A 1 185 ? 38.340 -15.937 -36.188 1.00 54.81 185 GLU A C 1
ATOM 1418 O O . GLU A 1 185 ? 38.437 -14.720 -36.022 1.00 54.81 185 GLU A O 1
ATOM 1423 N N . HIS A 1 186 ? 39.398 -16.750 -36.095 1.00 52.81 186 HIS A N 1
ATOM 1424 C CA . HIS A 1 186 ? 40.795 -16.304 -35.954 1.00 52.81 186 HIS A CA 1
ATOM 1425 C C . HIS A 1 186 ? 41.052 -15.291 -34.812 1.00 52.81 186 HIS A C 1
ATOM 1427 O O . HIS A 1 186 ? 41.859 -14.372 -34.948 1.00 52.81 186 HIS A O 1
ATOM 1433 N N . GLY A 1 187 ? 40.351 -15.426 -33.678 1.00 62.47 187 GLY A N 1
ATOM 1434 C CA . GLY A 1 187 ? 40.512 -14.540 -32.516 1.00 62.47 187 GLY A CA 1
ATOM 1435 C C . GLY A 1 187 ? 39.870 -13.151 -32.657 1.00 62.47 187 GLY A C 1
ATOM 1436 O O . GLY A 1 187 ? 40.078 -12.301 -31.793 1.00 62.47 187 GLY A O 1
ATOM 1437 N N . ARG A 1 188 ? 39.076 -12.896 -33.712 1.00 62.03 188 ARG A N 1
ATOM 1438 C CA . ARG A 1 188 ? 38.310 -11.651 -33.890 1.00 62.03 188 ARG A CA 1
ATOM 1439 C C . ARG A 1 188 ? 36.807 -11.937 -33.915 1.00 62.03 188 ARG A C 1
ATOM 1441 O O . ARG A 1 188 ? 36.322 -12.707 -34.736 1.00 62.03 188 ARG A O 1
ATOM 1448 N N . LEU A 1 189 ? 36.062 -11.264 -33.038 1.00 67.88 189 LEU A N 1
ATOM 1449 C CA . LEU A 1 189 ? 34.599 -11.308 -33.001 1.00 67.88 189 LEU A CA 1
ATOM 1450 C C . LEU A 1 189 ? 34.028 -10.509 -34.186 1.00 67.88 189 LEU A C 1
ATOM 1452 O O . LEU A 1 189 ? 34.069 -9.276 -34.175 1.00 67.88 189 LEU A O 1
ATOM 1456 N N . HIS A 1 190 ? 33.484 -11.187 -35.199 1.00 69.62 190 HIS A N 1
ATOM 1457 C CA . HIS A 1 190 ? 32.741 -10.524 -36.274 1.00 69.62 190 HIS A CA 1
ATOM 1458 C C . HIS A 1 190 ? 31.256 -10.432 -35.906 1.00 69.62 190 HIS A C 1
ATOM 1460 O O . HIS A 1 190 ? 30.570 -11.441 -35.747 1.00 69.62 190 HIS A O 1
ATOM 1466 N N . VAL A 1 191 ? 30.758 -9.198 -35.780 1.00 72.00 191 VAL A N 1
ATOM 1467 C CA . VAL A 1 191 ? 29.347 -8.886 -35.508 1.00 72.00 191 VAL A CA 1
ATOM 1468 C C . VAL A 1 191 ? 28.764 -8.172 -36.719 1.00 72.00 191 VAL A C 1
ATOM 1470 O O . VAL A 1 191 ? 29.328 -7.182 -37.194 1.00 72.00 191 VAL A O 1
ATOM 1473 N N . SER A 1 192 ? 27.623 -8.648 -37.219 1.00 78.69 192 SER A N 1
ATOM 1474 C CA . SER A 1 192 ? 26.969 -8.021 -38.371 1.00 78.69 192 SER A CA 1
ATOM 1475 C C . SER A 1 192 ? 26.559 -6.568 -38.079 1.00 78.69 192 SER A C 1
ATOM 1477 O O . SER A 1 192 ? 26.258 -6.183 -36.944 1.00 78.69 192 SER A O 1
ATOM 1479 N N . THR A 1 193 ? 26.514 -5.733 -39.122 1.00 81.19 193 THR A N 1
ATOM 1480 C CA . THR A 1 193 ? 26.124 -4.316 -39.001 1.00 81.19 193 THR A CA 1
ATOM 1481 C C . THR A 1 193 ? 24.715 -4.148 -38.434 1.00 81.19 193 THR A C 1
ATOM 1483 O O . THR A 1 193 ? 24.465 -3.200 -37.688 1.00 81.19 193 THR A O 1
ATOM 1486 N N . TRP A 1 194 ? 23.810 -5.079 -38.748 1.00 82.25 194 TRP A N 1
ATOM 1487 C CA . TRP A 1 194 ? 22.448 -5.107 -38.224 1.00 82.25 194 TRP A CA 1
ATOM 1488 C C . TRP A 1 194 ? 22.409 -5.433 -36.730 1.00 82.25 194 TRP A C 1
ATOM 1490 O O . TRP A 1 194 ? 21.837 -4.664 -35.958 1.00 82.25 194 TRP A O 1
ATOM 1500 N N . VAL A 1 195 ? 23.063 -6.528 -36.322 1.00 82.94 195 VAL A N 1
ATOM 1501 C CA . VAL A 1 195 ? 23.131 -6.967 -34.919 1.00 82.94 195 VAL A CA 1
ATOM 1502 C C . VAL A 1 195 ? 23.681 -5.840 -34.058 1.00 82.94 195 VAL A C 1
ATOM 1504 O O . VAL A 1 195 ? 23.078 -5.465 -33.057 1.00 82.94 195 VAL A O 1
ATOM 1507 N N . ARG A 1 196 ? 24.756 -5.199 -34.515 1.00 84.50 196 ARG A N 1
ATOM 1508 C CA . ARG A 1 196 ? 25.320 -4.030 -33.849 1.00 84.50 196 ARG A CA 1
ATOM 1509 C C . ARG A 1 196 ? 24.308 -2.896 -33.650 1.00 84.50 196 ARG A C 1
ATOM 1511 O O . ARG A 1 196 ? 24.234 -2.349 -32.556 1.00 84.50 196 ARG A O 1
ATOM 1518 N N . ARG A 1 197 ? 23.566 -2.503 -34.692 1.00 88.69 197 ARG A N 1
ATOM 1519 C CA . ARG A 1 197 ? 22.569 -1.417 -34.598 1.00 88.69 197 ARG A CA 1
ATOM 1520 C C . ARG A 1 197 ? 21.454 -1.760 -33.617 1.00 88.69 197 ARG A C 1
ATOM 1522 O O . ARG A 1 197 ? 21.029 -0.893 -32.859 1.00 88.69 197 ARG A O 1
ATOM 1529 N N . HIS A 1 198 ? 21.018 -3.020 -33.606 1.00 89.38 198 HIS A N 1
ATOM 1530 C CA . HIS A 1 198 ? 20.039 -3.514 -32.640 1.00 89.38 198 HIS A CA 1
ATOM 1531 C C . HIS A 1 198 ? 20.594 -3.424 -31.216 1.00 89.38 198 HIS A C 1
ATOM 1533 O O . HIS A 1 198 ? 19.971 -2.782 -30.378 1.00 89.38 198 HIS A O 1
ATOM 1539 N N . PHE A 1 199 ? 21.786 -3.967 -30.950 1.00 88.88 199 PHE A N 1
ATOM 1540 C CA . PHE A 1 199 ? 22.418 -3.870 -29.629 1.00 88.88 199 PHE A CA 1
ATOM 1541 C C . PHE A 1 199 ? 22.655 -2.420 -29.195 1.00 88.88 199 PHE A C 1
ATOM 1543 O O . PHE A 1 199 ? 22.435 -2.104 -28.034 1.00 88.88 199 PHE A O 1
ATOM 1550 N N . ALA A 1 200 ? 23.031 -1.517 -30.104 1.00 92.31 200 ALA A N 1
ATOM 1551 C CA . ALA A 1 200 ? 23.195 -0.100 -29.786 1.00 92.31 200 ALA A CA 1
ATOM 1552 C C . ALA A 1 200 ? 21.875 0.562 -29.355 1.00 92.31 200 ALA A C 1
ATOM 1554 O O . ALA A 1 200 ? 21.836 1.240 -28.330 1.00 92.31 200 ALA A O 1
ATOM 1555 N N . LEU A 1 201 ? 20.783 0.332 -30.096 1.00 93.19 201 LEU A N 1
ATOM 1556 C CA . LEU A 1 201 ? 19.456 0.839 -29.730 1.00 93.19 201 LEU A CA 1
ATOM 1557 C C . LEU A 1 201 ? 18.968 0.226 -28.412 1.00 93.19 201 LEU A C 1
ATOM 1559 O O . LEU A 1 201 ? 18.395 0.917 -27.574 1.00 93.19 201 LEU A O 1
ATOM 1563 N N . TYR A 1 202 ? 19.226 -1.064 -28.214 1.00 93.62 202 TYR A N 1
ATOM 1564 C CA . TYR A 1 202 ? 18.864 -1.770 -26.995 1.00 93.62 202 TYR A CA 1
ATOM 1565 C C . TYR A 1 202 ? 19.621 -1.224 -25.774 1.00 93.62 202 TYR A C 1
ATOM 1567 O O . TYR A 1 202 ? 19.007 -0.897 -24.761 1.00 93.62 202 TYR A O 1
ATOM 1575 N N . SER A 1 203 ? 20.937 -1.028 -25.891 1.00 94.19 203 SER A N 1
ATOM 1576 C CA . SER A 1 203 ? 21.761 -0.385 -24.863 1.00 94.19 203 SER A CA 1
ATOM 1577 C C . SER A 1 203 ? 21.311 1.045 -24.574 1.00 94.19 203 SER A C 1
ATOM 1579 O O . SER A 1 203 ? 21.312 1.454 -23.419 1.00 94.19 203 SER A O 1
ATOM 1581 N N . ALA A 1 204 ? 20.867 1.799 -25.583 1.00 96.25 204 ALA A N 1
ATOM 1582 C CA . ALA A 1 204 ? 20.300 3.128 -25.372 1.00 96.25 204 ALA A CA 1
ATOM 1583 C C . ALA A 1 204 ? 19.017 3.084 -24.524 1.00 96.25 204 ALA A C 1
ATOM 1585 O O . ALA A 1 204 ? 18.872 3.887 -23.606 1.00 96.25 204 ALA A O 1
ATOM 1586 N N . VAL A 1 205 ? 18.121 2.117 -24.766 1.00 96.56 205 VAL A N 1
ATOM 1587 C CA . VAL A 1 205 ? 16.934 1.898 -23.918 1.00 96.56 205 VAL A CA 1
ATOM 1588 C C . VAL A 1 205 ? 17.341 1.556 -22.482 1.00 96.56 205 VAL A C 1
ATOM 1590 O O . VAL A 1 205 ? 16.780 2.121 -21.546 1.00 96.56 205 VAL A O 1
ATOM 1593 N N . LEU A 1 206 ? 18.344 0.692 -22.287 1.00 97.19 206 LEU A N 1
ATOM 1594 C CA . LEU A 1 206 ? 18.861 0.379 -20.949 1.00 97.19 206 LEU A CA 1
ATOM 1595 C C . LEU A 1 206 ? 19.429 1.619 -20.244 1.00 97.19 206 LEU A C 1
ATOM 1597 O O . LEU A 1 206 ? 19.146 1.832 -19.069 1.00 97.19 206 LEU A O 1
ATOM 1601 N N . LEU A 1 207 ? 20.177 2.467 -20.956 1.00 96.88 207 LEU A N 1
ATOM 1602 C CA . LEU A 1 207 ? 20.706 3.718 -20.407 1.00 96.88 207 LEU A CA 1
ATOM 1603 C C . LEU A 1 207 ? 19.591 4.706 -20.034 1.00 96.88 207 LEU A C 1
ATOM 1605 O O . LEU A 1 207 ? 19.694 5.365 -19.005 1.00 96.88 207 LEU A O 1
ATOM 1609 N N . LEU A 1 208 ? 18.493 4.769 -20.795 1.00 97.69 208 LEU A N 1
ATOM 1610 C CA . LEU A 1 208 ? 17.316 5.565 -20.419 1.00 97.69 208 LEU A CA 1
ATOM 1611 C C . LEU A 1 208 ? 16.631 5.030 -19.152 1.00 97.69 208 LEU A C 1
ATOM 1613 O O . LEU A 1 208 ? 16.190 5.819 -18.316 1.00 97.69 208 LEU A O 1
ATOM 1617 N N . LEU A 1 209 ? 16.572 3.707 -18.969 1.00 97.94 209 LEU A N 1
ATOM 1618 C CA . LEU A 1 209 ? 16.058 3.104 -17.734 1.00 97.94 209 LEU A CA 1
ATOM 1619 C C . LEU A 1 209 ? 16.974 3.381 -16.535 1.00 97.94 209 LEU A C 1
ATOM 1621 O O . LEU A 1 209 ? 16.478 3.641 -15.439 1.00 97.94 209 LEU A O 1
ATOM 1625 N N . ILE A 1 210 ? 18.295 3.380 -16.734 1.00 96.81 210 ILE A N 1
ATOM 1626 C CA . ILE A 1 210 ? 19.267 3.773 -15.702 1.00 96.81 210 ILE A CA 1
ATOM 1627 C C . ILE A 1 210 ? 19.109 5.264 -15.363 1.00 96.81 210 ILE A C 1
ATOM 1629 O O . ILE A 1 210 ? 19.035 5.620 -14.190 1.00 96.81 210 ILE A O 1
ATOM 1633 N N . ALA A 1 211 ? 18.969 6.130 -16.371 1.00 97.25 211 ALA A N 1
ATOM 1634 C CA . ALA A 1 211 ? 18.714 7.556 -16.186 1.00 97.25 211 ALA A CA 1
ATOM 1635 C C . ALA A 1 211 ? 17.432 7.820 -15.380 1.00 97.25 211 ALA A C 1
ATOM 1637 O O . ALA A 1 211 ? 17.437 8.648 -14.466 1.00 97.25 211 ALA A O 1
ATOM 1638 N N . TRP A 1 212 ? 16.345 7.098 -15.678 1.00 98.25 212 TRP A N 1
ATOM 1639 C CA . TRP A 1 212 ? 15.116 7.147 -14.881 1.00 98.25 212 TRP A CA 1
ATOM 1640 C C . TRP A 1 212 ? 15.379 6.689 -13.439 1.00 98.25 212 TRP A C 1
ATOM 1642 O O . TRP A 1 212 ? 14.951 7.370 -12.511 1.00 98.25 212 TRP A O 1
ATOM 1652 N N . GLY A 1 213 ? 16.160 5.623 -13.241 1.00 97.31 213 GLY A N 1
ATOM 1653 C CA . GLY A 1 213 ? 16.590 5.166 -11.916 1.00 97.31 213 GLY A CA 1
ATOM 1654 C C . GLY A 1 213 ? 17.254 6.271 -11.088 1.00 97.31 213 GLY A C 1
ATOM 1655 O O . GLY A 1 213 ? 16.805 6.539 -9.980 1.00 97.31 213 GLY A O 1
ATOM 1656 N N . TYR A 1 214 ? 18.217 7.005 -11.657 1.00 96.00 214 TYR A N 1
ATOM 1657 C CA . TYR A 1 214 ? 18.861 8.131 -10.961 1.00 96.00 214 TYR A CA 1
ATOM 1658 C C . TYR A 1 214 ? 17.897 9.266 -10.600 1.00 96.00 214 TYR A C 1
ATOM 1660 O O . TYR A 1 214 ? 18.058 9.913 -9.567 1.00 96.00 214 TYR A O 1
ATOM 1668 N N . ARG A 1 215 ? 16.865 9.507 -11.418 1.00 96.00 215 ARG A N 1
ATOM 1669 C CA . ARG A 1 215 ? 15.820 10.477 -11.066 1.00 96.00 215 ARG A CA 1
ATOM 1670 C C . ARG A 1 215 ? 14.976 9.987 -9.886 1.00 96.00 215 ARG A C 1
ATOM 1672 O O . ARG A 1 215 ? 14.582 10.801 -9.060 1.00 96.00 215 ARG A O 1
ATOM 1679 N N . LEU A 1 216 ? 14.691 8.686 -9.805 1.00 96.75 216 LEU A N 1
ATOM 1680 C CA . LEU A 1 216 ? 13.982 8.100 -8.664 1.00 96.75 216 LEU A CA 1
ATOM 1681 C C . LEU A 1 216 ? 14.837 8.133 -7.393 1.00 96.75 216 LEU A C 1
ATOM 1683 O O . LEU A 1 216 ? 14.329 8.556 -6.357 1.00 96.75 216 LEU A O 1
ATOM 1687 N N . ASP A 1 217 ? 16.132 7.815 -7.499 1.00 94.19 217 ASP A N 1
ATOM 1688 C CA . ASP A 1 217 ? 17.099 7.955 -6.401 1.00 94.19 217 ASP A CA 1
ATOM 1689 C C . ASP A 1 217 ? 17.089 9.387 -5.826 1.00 94.19 217 ASP A C 1
ATOM 1691 O O . ASP A 1 217 ? 17.200 9.577 -4.617 1.00 94.19 217 ASP A O 1
ATOM 1695 N N . ALA A 1 218 ? 16.918 10.410 -6.674 1.00 93.69 218 ALA A N 1
ATOM 1696 C CA . ALA A 1 218 ? 16.862 11.804 -6.232 1.00 93.69 218 ALA A CA 1
ATOM 1697 C C . ALA A 1 218 ? 15.642 12.105 -5.338 1.00 93.69 218 ALA A C 1
ATOM 1699 O O . ALA A 1 218 ? 15.761 12.891 -4.399 1.00 93.69 218 ALA A O 1
ATOM 1700 N N . TYR A 1 219 ? 14.485 11.478 -5.588 1.00 95.25 219 TYR A N 1
ATOM 1701 C CA . TYR A 1 219 ? 13.329 11.566 -4.682 1.00 95.25 219 TYR A CA 1
ATOM 1702 C C . TYR A 1 219 ? 13.538 10.734 -3.420 1.00 95.25 219 TYR A C 1
ATOM 1704 O O . TYR A 1 219 ? 13.105 11.135 -2.338 1.00 95.25 219 TYR A O 1
ATOM 1712 N N . ASP A 1 220 ? 14.223 9.597 -3.547 1.00 93.81 220 ASP A N 1
ATOM 1713 C CA . ASP A 1 220 ? 14.508 8.717 -2.421 1.00 93.81 220 ASP A CA 1
ATOM 1714 C C . ASP A 1 220 ? 15.362 9.402 -1.356 1.00 93.81 220 ASP A C 1
ATOM 1716 O O . ASP A 1 220 ? 15.208 9.043 -0.198 1.00 93.81 220 ASP A O 1
ATOM 1720 N N . LEU A 1 221 ? 16.147 10.439 -1.675 1.00 93.81 221 LEU A N 1
ATOM 1721 C CA . LEU A 1 221 ? 16.892 11.224 -0.677 1.00 93.81 221 LEU A CA 1
ATOM 1722 C C . LEU A 1 221 ? 15.999 11.801 0.437 1.00 93.81 221 LEU A C 1
ATOM 1724 O O . LEU A 1 221 ? 16.399 11.814 1.598 1.00 93.81 221 LEU A O 1
ATOM 1728 N N . LEU A 1 222 ? 14.771 12.239 0.126 1.00 94.50 222 LEU A N 1
ATOM 1729 C CA . LEU A 1 222 ? 13.843 12.762 1.145 1.00 94.50 222 LEU A CA 1
ATOM 1730 C C . LEU A 1 222 ? 13.248 11.653 2.020 1.00 94.50 222 LEU A C 1
ATOM 1732 O O . LEU A 1 222 ? 12.682 11.937 3.076 1.00 94.50 222 LEU A O 1
ATOM 1736 N N . LEU A 1 223 ? 13.349 10.398 1.588 1.00 93.50 223 LEU A N 1
ATOM 1737 C CA . LEU A 1 223 ? 12.927 9.236 2.358 1.00 93.50 223 LEU A CA 1
ATOM 1738 C C . LEU A 1 223 ? 14.132 8.670 3.115 1.00 93.50 223 LEU A C 1
ATOM 1740 O O . LEU A 1 223 ? 14.119 8.556 4.335 1.00 93.50 223 LEU A O 1
ATOM 1744 N N . GLN A 1 224 ? 15.192 8.322 2.404 1.00 91.50 224 GLN A N 1
ATOM 1745 C CA . GLN A 1 224 ? 16.407 7.692 2.895 1.00 91.50 224 GLN A CA 1
ATOM 1746 C C . GLN A 1 224 ? 17.607 8.576 2.544 1.00 91.50 224 GLN A C 1
ATOM 1748 O O . GLN A 1 224 ? 18.295 8.337 1.554 1.00 91.50 224 GLN A O 1
ATOM 1753 N N . GLY A 1 225 ? 17.828 9.613 3.351 1.00 89.81 225 GLY A N 1
ATOM 1754 C CA . GLY A 1 225 ? 18.976 10.503 3.179 1.00 89.81 225 GLY A CA 1
ATOM 1755 C C . GLY A 1 225 ? 20.277 9.881 3.682 1.00 89.81 225 GLY A C 1
ATOM 1756 O O . GLY A 1 225 ? 20.263 8.847 4.357 1.00 89.81 225 GLY A O 1
ATOM 1757 N N . SER A 1 226 ? 21.408 10.517 3.377 1.00 87.06 226 SER A N 1
ATOM 1758 C CA . SER A 1 226 ? 22.733 10.044 3.793 1.00 87.06 226 SER A CA 1
ATOM 1759 C C . SER A 1 226 ? 23.064 10.326 5.263 1.00 87.06 226 SER A C 1
ATOM 1761 O O . SER A 1 226 ? 24.093 9.867 5.757 1.00 87.06 226 SER A O 1
ATOM 1763 N N . GLY A 1 227 ? 22.244 11.116 5.961 1.00 84.19 227 GLY A N 1
ATOM 1764 C CA . GLY A 1 227 ? 22.470 11.500 7.352 1.00 84.19 227 GLY A CA 1
ATOM 1765 C C . GLY A 1 227 ? 22.186 10.381 8.371 1.00 84.19 227 GLY A C 1
ATOM 1766 O O . GLY A 1 227 ? 21.602 9.345 8.035 1.00 84.19 227 GLY A O 1
ATOM 1767 N N . PRO A 1 228 ? 22.541 10.587 9.655 1.00 81.38 228 PRO A N 1
ATOM 1768 C CA . PRO A 1 228 ? 22.312 9.612 10.724 1.00 81.38 228 PRO A CA 1
ATOM 1769 C C . PRO A 1 228 ? 20.850 9.156 10.805 1.00 81.38 228 PRO A C 1
ATOM 1771 O O . PRO A 1 228 ? 19.926 9.968 10.737 1.00 81.38 228 PRO A O 1
ATOM 1774 N N . GLY A 1 229 ? 20.623 7.847 10.942 1.00 80.38 229 GLY A N 1
ATOM 1775 C CA . GLY A 1 229 ? 19.266 7.287 10.946 1.00 80.38 229 GLY A CA 1
ATOM 1776 C C . GLY A 1 229 ? 18.500 7.567 9.646 1.00 80.38 229 GLY A C 1
ATOM 1777 O O . GLY A 1 229 ? 17.298 7.850 9.698 1.00 80.38 229 GLY A O 1
ATOM 1778 N N . ASN A 1 230 ? 19.205 7.551 8.508 1.00 87.19 230 ASN A N 1
ATOM 1779 C CA . ASN A 1 230 ? 18.705 7.829 7.157 1.00 87.19 230 ASN A CA 1
ATOM 1780 C C . ASN A 1 230 ? 18.005 9.196 7.031 1.00 87.19 230 ASN A C 1
ATOM 1782 O O . ASN A 1 230 ? 16.989 9.330 6.342 1.00 87.19 230 ASN A O 1
ATOM 1786 N N . ALA A 1 231 ? 18.505 10.198 7.762 1.00 88.94 231 ALA A N 1
ATOM 1787 C CA . ALA A 1 231 ? 17.993 11.563 7.712 1.00 88.94 231 ALA A CA 1
ATOM 1788 C C . ALA A 1 231 ? 18.374 12.248 6.405 1.00 88.94 231 ALA A C 1
ATOM 1790 O O . ALA A 1 231 ? 19.528 12.183 5.992 1.00 88.94 231 ALA A O 1
ATOM 1791 N N . PHE A 1 232 ? 17.425 12.976 5.821 1.00 93.25 232 PHE A N 1
ATOM 1792 C CA . PHE A 1 232 ? 17.740 13.965 4.799 1.00 93.25 232 PHE A CA 1
ATOM 1793 C C . PHE A 1 232 ? 18.574 15.095 5.413 1.00 93.25 232 PHE A C 1
ATOM 1795 O O . PHE A 1 232 ? 18.174 15.676 6.424 1.00 93.25 232 PHE A O 1
ATOM 1802 N N . SER A 1 233 ? 19.728 15.361 4.811 1.00 90.69 233 SER A N 1
ATOM 1803 C CA . SER A 1 233 ? 20.773 16.251 5.322 1.00 90.69 233 SER A CA 1
ATOM 1804 C C . SER A 1 233 ? 21.055 17.431 4.389 1.00 90.69 233 SER A C 1
ATOM 1806 O O . SER A 1 233 ? 20.606 17.474 3.237 1.00 90.69 233 SER A O 1
ATOM 1808 N N . ALA A 1 234 ? 21.855 18.388 4.862 1.00 90.31 234 ALA A N 1
ATOM 1809 C CA . ALA A 1 234 ? 22.315 19.505 4.039 1.00 90.31 234 ALA A CA 1
ATOM 1810 C C . ALA A 1 234 ? 23.108 19.044 2.803 1.00 90.31 234 ALA A C 1
ATOM 1812 O O . ALA A 1 234 ? 22.954 19.615 1.717 1.00 90.31 234 ALA A O 1
ATOM 1813 N N . PHE A 1 235 ? 23.911 17.989 2.960 1.00 88.50 235 PHE A N 1
ATOM 1814 C CA . PHE A 1 235 ? 24.687 17.373 1.885 1.00 88.50 235 PHE A CA 1
ATOM 1815 C C . PHE A 1 235 ? 23.786 16.753 0.808 1.00 88.50 235 PHE A C 1
ATOM 1817 O O . PHE A 1 235 ? 24.007 16.967 -0.389 1.00 88.50 235 PHE A O 1
ATOM 1824 N N . ASP A 1 236 ? 22.722 16.056 1.222 1.00 91.81 236 ASP A N 1
ATOM 1825 C CA . ASP A 1 236 ? 21.751 15.463 0.299 1.00 91.81 236 ASP A CA 1
ATOM 1826 C C . ASP A 1 236 ? 21.120 16.532 -0.602 1.00 91.81 236 ASP A C 1
ATOM 1828 O O . ASP A 1 236 ? 21.074 16.387 -1.824 1.00 91.81 236 ASP A O 1
ATOM 1832 N N . HIS A 1 237 ? 20.674 17.637 -0.001 1.00 93.06 237 HIS A N 1
ATOM 1833 C CA . HIS A 1 237 ? 20.007 18.719 -0.717 1.00 93.06 237 HIS A CA 1
ATOM 1834 C C . HIS A 1 237 ? 20.948 19.487 -1.652 1.00 93.06 237 HIS A C 1
ATOM 1836 O O . HIS A 1 237 ? 20.597 19.755 -2.801 1.00 93.06 237 HIS A O 1
ATOM 1842 N N . ARG A 1 238 ? 22.132 19.876 -1.163 1.00 90.56 238 ARG A N 1
ATOM 1843 C CA . ARG A 1 238 ? 23.019 20.806 -1.880 1.00 90.56 238 ARG A CA 1
ATOM 1844 C C . ARG A 1 238 ? 23.968 20.119 -2.858 1.00 90.56 238 ARG A C 1
ATOM 1846 O O . ARG A 1 238 ? 24.417 20.769 -3.798 1.00 90.56 238 ARG A O 1
ATOM 1853 N N . VAL A 1 239 ? 24.280 18.839 -2.646 1.00 90.31 239 VAL A N 1
ATOM 1854 C CA . VAL A 1 239 ? 25.290 18.112 -3.431 1.00 90.31 239 VAL A CA 1
ATOM 1855 C C . VAL A 1 239 ? 24.682 16.908 -4.140 1.00 90.31 239 VAL A C 1
ATOM 1857 O O . VAL A 1 239 ? 24.707 16.859 -5.372 1.00 90.31 239 VAL A O 1
ATOM 1860 N N . LEU A 1 240 ? 24.114 15.946 -3.399 1.00 91.12 240 LEU A N 1
ATOM 1861 C CA . LEU A 1 240 ? 23.657 14.688 -4.005 1.00 91.12 240 LEU A CA 1
ATOM 1862 C C . LEU A 1 240 ? 22.460 14.878 -4.934 1.00 91.12 240 LEU A C 1
ATOM 1864 O O . LEU A 1 240 ? 22.448 14.290 -6.013 1.00 91.12 240 LEU A O 1
ATOM 1868 N N . TYR A 1 241 ? 21.481 15.705 -4.564 1.00 93.19 241 TYR A N 1
ATOM 1869 C CA . TYR A 1 241 ? 20.314 15.947 -5.409 1.00 93.19 241 TYR A CA 1
ATOM 1870 C C . TYR A 1 241 ? 20.696 16.569 -6.771 1.00 93.19 241 TYR A C 1
ATOM 1872 O O . TYR A 1 241 ? 20.367 15.965 -7.800 1.00 93.19 241 TYR A O 1
ATOM 1880 N N . PRO A 1 242 ? 21.450 17.693 -6.843 1.00 93.56 242 PRO A N 1
ATOM 1881 C CA . PRO A 1 242 ? 21.942 18.222 -8.118 1.00 93.56 242 PRO A CA 1
ATOM 1882 C C . PRO A 1 242 ? 22.811 17.231 -8.899 1.00 93.56 242 PRO A C 1
ATOM 1884 O O . PRO A 1 242 ? 22.702 17.157 -10.123 1.00 93.56 242 PRO A O 1
ATOM 1887 N N . TYR A 1 243 ? 23.643 16.441 -8.210 1.00 93.38 243 TYR A N 1
ATOM 1888 C CA . TYR A 1 243 ? 24.466 15.405 -8.836 1.00 93.38 243 TYR A CA 1
ATOM 1889 C C . TYR A 1 243 ? 23.617 14.317 -9.509 1.00 93.38 243 TYR A C 1
ATOM 1891 O O . TYR A 1 243 ? 23.815 14.031 -10.689 1.00 93.38 243 TYR A O 1
ATOM 1899 N N . LEU A 1 244 ? 22.644 13.737 -8.798 1.00 93.44 244 LEU A N 1
ATOM 1900 C CA . LEU A 1 244 ? 21.761 12.698 -9.338 1.00 93.44 244 LEU A CA 1
ATOM 1901 C C . LEU A 1 244 ? 20.933 13.225 -10.511 1.00 93.44 244 LEU A C 1
ATOM 1903 O O . LEU A 1 244 ? 20.767 12.529 -11.514 1.00 93.44 244 LEU A O 1
ATOM 1907 N N . PHE A 1 245 ? 20.473 14.474 -10.428 1.00 93.44 245 PHE A N 1
ATOM 1908 C CA . PHE A 1 245 ? 19.786 15.134 -11.532 1.00 93.44 245 PHE A CA 1
ATOM 1909 C C . PHE A 1 245 ? 20.693 15.285 -12.765 1.00 93.44 245 PHE A C 1
ATOM 1911 O O . PHE A 1 245 ? 20.305 14.904 -13.873 1.00 93.44 245 PHE A O 1
ATOM 1918 N N . ALA A 1 246 ? 21.924 15.771 -12.580 1.00 94.62 246 ALA A N 1
ATOM 1919 C CA . ALA A 1 246 ? 22.896 15.929 -13.659 1.00 94.62 246 ALA A CA 1
ATOM 1920 C C . ALA A 1 246 ? 23.288 14.584 -14.292 1.00 94.62 246 ALA A C 1
ATOM 1922 O O . ALA A 1 246 ? 23.330 14.468 -15.517 1.00 94.62 246 ALA A O 1
ATOM 1923 N N . VAL A 1 247 ? 23.522 13.547 -13.483 1.00 94.94 247 VAL A N 1
ATOM 1924 C CA . VAL A 1 247 ? 23.848 12.198 -13.968 1.00 94.94 247 VAL A CA 1
ATOM 1925 C C . VAL A 1 247 ? 22.655 11.546 -14.657 1.00 94.94 247 VAL A C 1
ATOM 1927 O O . VAL A 1 247 ? 22.849 10.867 -15.664 1.00 94.94 247 VAL A O 1
ATOM 1930 N N . SER A 1 248 ? 21.427 11.774 -14.188 1.00 96.00 248 SER A N 1
ATOM 1931 C CA . SER A 1 248 ? 20.214 11.314 -14.872 1.00 96.00 248 SER A CA 1
ATOM 1932 C C . SER A 1 248 ? 20.149 11.876 -16.299 1.00 96.00 248 SER A C 1
ATOM 1934 O O . SER A 1 248 ? 20.108 11.108 -17.264 1.00 96.00 248 SER A O 1
ATOM 1936 N N . ILE A 1 249 ? 20.252 13.201 -16.459 1.00 97.06 249 ILE A N 1
ATOM 1937 C CA . ILE A 1 249 ? 20.238 13.855 -17.779 1.00 97.06 249 ILE A CA 1
ATOM 1938 C C . ILE A 1 249 ? 21.446 13.430 -18.624 1.00 97.06 249 ILE A C 1
ATOM 1940 O O . ILE A 1 249 ? 21.292 13.098 -19.800 1.00 97.06 249 ILE A O 1
ATOM 1944 N N . GLY A 1 250 ? 22.641 13.393 -18.030 1.00 96.62 250 GLY A N 1
ATOM 1945 C CA . GLY A 1 250 ? 23.873 12.986 -18.706 1.00 96.62 250 GLY A CA 1
ATOM 1946 C C . GLY A 1 250 ? 23.806 11.552 -19.231 1.00 96.62 250 GLY A C 1
ATOM 1947 O O . GLY A 1 250 ? 24.159 11.299 -20.381 1.00 96.62 250 GLY A O 1
ATOM 1948 N N . THR A 1 251 ? 23.269 10.622 -18.440 1.00 96.81 251 THR A N 1
ATOM 1949 C CA . THR A 1 251 ? 23.076 9.218 -18.839 1.00 96.81 251 THR A CA 1
ATOM 1950 C C . THR A 1 251 ? 22.042 9.097 -19.957 1.00 96.81 251 THR A C 1
ATOM 1952 O O . THR A 1 251 ? 22.262 8.350 -20.911 1.00 96.81 251 THR A O 1
ATOM 1955 N N . ALA A 1 252 ? 20.949 9.867 -19.903 1.00 97.12 252 ALA A N 1
ATOM 1956 C CA . ALA A 1 252 ? 19.971 9.909 -20.988 1.00 97.12 252 ALA A CA 1
ATOM 1957 C C . ALA A 1 252 ? 20.594 10.435 -22.296 1.00 97.12 252 ALA A C 1
ATOM 1959 O O . ALA A 1 252 ? 20.411 9.831 -23.356 1.00 97.12 252 ALA A O 1
ATOM 1960 N N . GLY A 1 253 ? 21.395 11.503 -22.216 1.00 97.50 253 GLY A N 1
ATOM 1961 C CA . GLY A 1 253 ? 22.153 12.044 -23.347 1.00 97.50 253 GLY A CA 1
ATOM 1962 C C . GLY A 1 253 ? 23.164 11.045 -23.920 1.00 97.50 253 GLY A C 1
ATOM 1963 O O . GLY A 1 253 ? 23.233 10.864 -25.137 1.00 97.50 253 GLY A O 1
ATOM 1964 N N . LEU A 1 254 ? 23.892 10.325 -23.059 1.00 96.81 254 LEU A N 1
ATOM 1965 C CA . LEU A 1 254 ? 24.794 9.244 -23.472 1.00 96.81 254 LEU A CA 1
ATOM 1966 C C . LEU A 1 254 ? 24.035 8.080 -24.120 1.00 96.81 254 LEU A C 1
ATOM 1968 O O . LEU A 1 254 ? 24.534 7.503 -25.082 1.00 96.81 254 LEU A O 1
ATOM 1972 N N . GLY A 1 255 ? 22.813 7.775 -23.676 1.00 96.62 255 GLY A N 1
ATOM 1973 C CA . GLY A 1 255 ? 21.925 6.817 -24.340 1.00 96.62 255 GLY A CA 1
ATOM 1974 C C . GLY A 1 255 ? 21.633 7.201 -25.791 1.00 96.62 255 GLY A C 1
ATOM 1975 O O . GLY A 1 255 ? 21.815 6.389 -26.701 1.00 96.62 255 GLY A O 1
ATOM 1976 N N . VAL A 1 256 ? 21.268 8.464 -26.032 1.00 96.69 256 VAL A N 1
ATOM 1977 C CA . VAL A 1 256 ? 21.061 8.998 -27.390 1.00 96.69 256 VAL A CA 1
ATOM 1978 C C . VAL A 1 256 ? 22.357 8.943 -28.209 1.00 96.69 256 VAL A C 1
ATOM 1980 O O . VAL A 1 256 ? 22.338 8.522 -29.369 1.00 96.69 256 VAL A O 1
ATOM 1983 N N . LEU A 1 257 ? 23.497 9.290 -27.603 1.00 96.56 257 LEU A N 1
ATOM 1984 C CA . LEU A 1 257 ? 24.809 9.224 -28.250 1.00 96.56 257 LEU A CA 1
ATOM 1985 C C . LEU A 1 257 ? 25.188 7.788 -28.647 1.00 96.56 257 LEU A C 1
ATOM 1987 O O . LEU A 1 257 ? 25.684 7.569 -29.753 1.00 96.56 257 LEU A O 1
ATOM 1991 N N . VAL A 1 258 ? 24.933 6.799 -27.788 1.00 96.25 258 VAL A N 1
ATOM 1992 C CA . VAL A 1 258 ? 25.169 5.371 -28.066 1.00 96.25 258 VAL A CA 1
ATOM 1993 C C . VAL A 1 258 ? 24.295 4.893 -29.227 1.00 96.25 258 VAL A C 1
ATOM 1995 O O . VAL A 1 258 ? 24.807 4.242 -30.141 1.00 96.25 258 VAL A O 1
ATOM 1998 N N . ALA A 1 259 ? 23.012 5.268 -29.256 1.00 95.25 259 ALA A N 1
ATOM 1999 C CA . ALA A 1 259 ? 22.128 4.941 -30.375 1.00 95.25 259 ALA A CA 1
ATOM 2000 C C . ALA A 1 259 ? 22.644 5.534 -31.698 1.00 95.25 259 ALA A C 1
ATOM 2002 O O . ALA A 1 259 ? 22.741 4.825 -32.702 1.00 95.25 259 ALA A O 1
ATOM 2003 N N . TRP A 1 260 ? 23.028 6.815 -31.696 1.00 95.88 260 TRP A N 1
ATOM 2004 C CA . TRP A 1 260 ? 23.519 7.506 -32.889 1.00 95.88 260 TRP A CA 1
ATOM 2005 C C . TRP A 1 260 ? 24.864 6.959 -33.382 1.00 95.88 260 TRP A C 1
ATOM 2007 O O . TRP A 1 260 ? 24.997 6.589 -34.551 1.00 95.88 260 TRP A O 1
ATOM 2017 N N . THR A 1 261 ? 25.858 6.838 -32.497 1.00 94.44 261 THR A N 1
ATOM 2018 C CA . THR A 1 261 ? 27.197 6.326 -32.841 1.00 94.44 261 THR A CA 1
ATOM 2019 C C . THR A 1 261 ? 27.154 4.869 -33.299 1.00 94.44 261 THR A C 1
ATOM 2021 O O . THR A 1 261 ? 27.829 4.510 -34.271 1.00 94.44 261 THR A O 1
ATOM 2024 N N . GLY A 1 262 ? 26.309 4.040 -32.678 1.00 89.94 262 GLY A N 1
ATOM 2025 C CA . GLY A 1 262 ? 26.059 2.665 -33.105 1.00 89.94 262 GLY A CA 1
ATOM 2026 C C . GLY A 1 262 ? 25.388 2.573 -34.478 1.00 89.94 262 GLY A C 1
ATOM 2027 O O . GLY A 1 262 ? 25.747 1.706 -35.285 1.00 89.94 262 GLY A O 1
ATOM 2028 N N . TRP A 1 263 ? 24.480 3.506 -34.791 1.00 89.44 263 TRP A N 1
ATOM 2029 C CA . TRP A 1 263 ? 23.845 3.610 -36.109 1.00 89.44 263 TRP A CA 1
ATOM 2030 C C . TRP A 1 263 ? 24.823 4.038 -37.208 1.00 89.44 263 TRP A C 1
ATOM 2032 O O . TRP A 1 263 ? 24.854 3.421 -38.282 1.00 89.44 263 TRP A O 1
ATOM 2042 N N . ALA A 1 264 ? 25.647 5.046 -36.905 1.00 91.50 264 ALA A N 1
ATOM 2043 C CA . ALA A 1 264 ? 26.653 5.634 -37.787 1.00 91.50 264 ALA A CA 1
ATOM 2044 C C . ALA A 1 264 ? 27.914 4.763 -37.967 1.00 91.50 264 ALA A C 1
ATOM 2046 O O . ALA A 1 264 ? 28.680 4.985 -38.896 1.00 91.50 264 ALA A O 1
ATOM 2047 N N . GLY A 1 265 ? 28.129 3.752 -37.117 1.00 86.62 265 GLY A N 1
ATOM 2048 C CA . GLY A 1 265 ? 29.240 2.800 -37.246 1.00 86.62 265 GLY A CA 1
ATOM 2049 C C . GLY A 1 265 ? 30.508 3.146 -36.453 1.00 86.62 265 GLY A C 1
ATOM 2050 O O . GLY A 1 265 ? 31.490 2.408 -36.547 1.00 86.62 265 GLY A O 1
ATOM 2051 N N . HIS A 1 266 ? 30.484 4.175 -35.605 1.00 91.56 266 HIS A N 1
ATOM 2052 C CA . HIS A 1 266 ? 31.625 4.633 -34.802 1.00 91.56 266 HIS A CA 1
ATOM 2053 C C . HIS A 1 266 ? 31.824 3.789 -33.525 1.00 91.56 266 HIS A C 1
ATOM 2055 O O . HIS A 1 266 ? 31.481 4.214 -32.423 1.00 91.56 266 HIS A O 1
ATOM 2061 N N . GLN A 1 267 ? 32.402 2.586 -33.652 1.00 85.62 267 GLN A N 1
ATOM 2062 C CA . GLN A 1 267 ? 32.469 1.594 -32.556 1.00 85.62 267 GLN A CA 1
ATOM 2063 C C . GLN A 1 267 ? 33.183 2.088 -31.300 1.00 85.62 267 GLN A C 1
ATOM 2065 O O . GLN A 1 267 ? 32.702 1.887 -30.190 1.00 85.62 267 GLN A O 1
ATOM 2070 N N . ARG A 1 268 ? 34.336 2.742 -31.472 1.00 90.31 268 ARG A N 1
ATOM 2071 C CA . ARG A 1 268 ? 35.151 3.225 -30.350 1.00 90.31 268 ARG A CA 1
ATOM 2072 C C . ARG A 1 268 ? 34.421 4.307 -29.554 1.00 90.31 268 ARG A C 1
ATOM 2074 O O . ARG A 1 268 ? 34.440 4.270 -28.331 1.00 90.31 268 ARG A O 1
ATOM 2081 N N . ALA A 1 269 ? 33.732 5.213 -30.250 1.00 91.25 269 ALA A N 1
ATOM 2082 C CA . ALA A 1 269 ? 32.929 6.258 -29.624 1.00 91.25 269 ALA A CA 1
ATOM 2083 C C . ALA A 1 269 ? 31.716 5.672 -28.886 1.00 91.25 269 ALA A C 1
ATOM 2085 O O . ALA A 1 269 ? 31.454 6.055 -27.752 1.00 91.25 269 ALA A O 1
ATOM 2086 N N . MET A 1 270 ? 31.029 4.697 -29.492 1.00 92.25 270 MET A N 1
ATOM 2087 C CA . MET A 1 270 ? 29.903 3.997 -28.867 1.00 92.25 270 MET A CA 1
ATOM 2088 C C . MET A 1 270 ? 30.320 3.287 -27.572 1.00 92.25 270 MET A C 1
ATOM 2090 O O . MET A 1 270 ? 29.682 3.467 -26.538 1.00 92.25 270 MET A O 1
ATOM 2094 N N . LEU A 1 271 ? 31.403 2.501 -27.615 1.00 92.12 271 LEU A N 1
ATOM 2095 C CA . LEU A 1 271 ? 31.912 1.780 -26.444 1.00 92.12 271 LEU A CA 1
ATOM 2096 C C . LEU A 1 271 ? 32.435 2.736 -25.367 1.00 92.12 271 LEU A C 1
ATOM 2098 O O . LEU A 1 271 ? 32.172 2.512 -24.190 1.00 92.12 271 LEU A O 1
ATOM 2102 N N . GLY A 1 272 ? 33.118 3.816 -25.760 1.00 94.38 272 GLY A N 1
ATOM 2103 C CA . GLY A 1 272 ? 33.569 4.856 -24.835 1.00 94.38 272 GLY A CA 1
ATOM 2104 C C . GLY A 1 272 ? 32.407 5.562 -24.131 1.00 94.38 272 GLY A C 1
ATOM 2105 O O . GLY A 1 272 ? 32.440 5.714 -22.915 1.00 94.38 272 GLY A O 1
ATOM 2106 N N . ALA A 1 273 ? 31.351 5.927 -24.866 1.00 92.88 273 ALA A N 1
ATOM 2107 C CA . ALA A 1 273 ? 30.148 6.542 -24.302 1.00 92.88 273 ALA A CA 1
ATOM 2108 C C . ALA A 1 273 ? 29.395 5.592 -23.358 1.00 92.88 273 ALA A C 1
ATOM 2110 O O . ALA A 1 273 ? 28.957 6.009 -22.286 1.00 92.88 273 ALA A O 1
ATOM 2111 N N . LEU A 1 274 ? 29.280 4.313 -23.728 1.00 93.88 274 LEU A N 1
ATOM 2112 C CA . LEU A 1 274 ? 28.661 3.288 -22.888 1.00 93.88 274 LEU A CA 1
ATOM 2113 C C . LEU A 1 274 ? 29.453 3.066 -21.593 1.00 93.88 274 LEU A C 1
ATOM 2115 O O . LEU A 1 274 ? 28.863 3.023 -20.515 1.00 93.88 274 LEU A O 1
ATOM 2119 N N . LEU A 1 275 ? 30.782 2.959 -21.693 1.00 95.12 275 LEU A N 1
ATOM 2120 C CA . LEU A 1 275 ? 31.666 2.822 -20.537 1.00 95.12 275 LEU A CA 1
ATOM 2121 C C . LEU A 1 275 ? 31.558 4.043 -19.619 1.00 95.12 275 LEU A C 1
ATOM 2123 O O . LEU A 1 275 ? 31.406 3.885 -18.411 1.00 95.12 275 LEU A O 1
ATOM 2127 N N . LEU A 1 276 ? 31.582 5.250 -20.189 1.00 94.25 276 LEU A N 1
ATOM 2128 C CA . LEU A 1 276 ? 31.421 6.489 -19.434 1.00 94.25 276 LEU A CA 1
ATOM 2129 C C . LEU A 1 276 ? 30.094 6.506 -18.670 1.00 94.25 276 LEU A C 1
ATOM 2131 O O . LEU A 1 276 ? 30.093 6.800 -17.480 1.00 94.25 276 LEU A O 1
ATOM 2135 N N . ALA A 1 277 ? 28.984 6.145 -19.320 1.00 91.94 277 ALA A N 1
ATOM 2136 C CA . ALA A 1 277 ? 27.672 6.106 -18.679 1.00 91.94 277 ALA A CA 1
ATOM 2137 C C . ALA A 1 277 ? 27.621 5.096 -17.520 1.00 91.94 277 ALA A C 1
ATOM 2139 O O . ALA A 1 277 ? 27.076 5.398 -16.460 1.00 91.94 277 ALA A O 1
ATOM 2140 N N . LEU A 1 278 ? 28.217 3.913 -17.706 1.00 91.81 278 LEU A N 1
ATOM 2141 C CA . LEU A 1 278 ? 28.210 2.848 -16.704 1.00 91.81 278 LEU A CA 1
ATOM 2142 C C . LEU A 1 278 ? 29.117 3.154 -15.502 1.00 91.81 278 LEU A C 1
ATOM 2144 O O . LEU A 1 278 ? 28.849 2.680 -14.403 1.00 91.81 278 LEU A O 1
ATOM 2148 N N . VAL A 1 279 ? 30.182 3.935 -15.701 1.00 92.06 279 VAL A N 1
ATOM 2149 C CA . VAL A 1 279 ? 31.165 4.260 -14.656 1.00 92.06 279 VAL A CA 1
ATOM 2150 C C . VAL A 1 279 ? 30.829 5.568 -13.934 1.00 92.06 279 VAL A C 1
ATOM 2152 O O . VAL A 1 279 ? 30.911 5.618 -12.709 1.00 92.06 279 VAL A O 1
ATOM 2155 N N . ALA A 1 280 ? 30.426 6.622 -14.649 1.00 85.38 280 ALA A N 1
ATOM 2156 C CA . ALA A 1 280 ? 30.273 7.967 -14.082 1.00 85.38 280 ALA A CA 1
ATOM 2157 C C . ALA A 1 280 ? 29.237 8.041 -12.946 1.00 85.38 280 ALA A C 1
ATOM 2159 O O . ALA A 1 280 ? 29.459 8.730 -11.947 1.00 85.38 280 ALA A O 1
ATOM 2160 N N . GLY A 1 281 ? 28.121 7.320 -13.082 1.00 84.88 281 GLY A N 1
ATOM 2161 C CA . GLY A 1 281 ? 27.059 7.302 -12.077 1.00 84.88 281 GLY A CA 1
ATOM 2162 C C . GLY A 1 281 ? 27.446 6.574 -10.782 1.00 84.88 281 GLY A C 1
ATOM 2163 O O . GLY A 1 281 ? 27.407 7.181 -9.713 1.00 84.88 281 GLY A O 1
ATOM 2164 N N . PRO A 1 282 ? 27.870 5.296 -10.820 1.00 86.88 282 PRO A N 1
ATOM 2165 C CA . PRO A 1 282 ? 28.313 4.600 -9.613 1.00 86.88 282 PRO A CA 1
ATOM 2166 C C . PRO A 1 282 ? 29.507 5.287 -8.942 1.00 86.88 282 PRO A C 1
ATOM 2168 O O . PRO A 1 282 ? 29.496 5.475 -7.728 1.00 86.88 282 PRO A O 1
ATOM 2171 N N . VAL A 1 283 ? 30.514 5.719 -9.714 1.00 87.12 283 VAL A N 1
ATOM 2172 C CA . VAL A 1 283 ? 31.724 6.339 -9.150 1.00 87.12 283 VAL A CA 1
ATOM 2173 C C . VAL A 1 283 ? 31.395 7.607 -8.374 1.00 87.12 283 VAL A C 1
ATOM 2175 O O . VAL A 1 283 ? 31.872 7.753 -7.251 1.00 87.12 283 VAL A O 1
ATOM 2178 N N . GLY A 1 284 ? 30.577 8.516 -8.907 1.00 80.38 284 GLY A N 1
ATOM 2179 C CA . GLY A 1 284 ? 30.232 9.722 -8.150 1.00 80.38 284 GLY A CA 1
ATOM 2180 C C . GLY A 1 284 ? 29.354 9.413 -6.932 1.00 80.38 284 GLY A C 1
ATOM 2181 O O . GLY A 1 284 ? 29.616 9.948 -5.860 1.00 80.38 284 GLY A O 1
ATOM 2182 N N . ARG A 1 285 ? 28.409 8.465 -7.026 1.00 79.06 285 ARG A N 1
ATOM 2183 C CA . ARG A 1 285 ? 27.591 8.040 -5.872 1.00 79.06 285 ARG A CA 1
ATOM 2184 C C . ARG A 1 285 ? 28.432 7.477 -4.720 1.00 79.06 285 ARG A C 1
ATOM 2186 O O . ARG A 1 285 ? 28.110 7.738 -3.566 1.00 79.06 285 ARG A O 1
ATOM 2193 N N . PHE A 1 286 ? 29.497 6.727 -5.013 1.00 80.88 286 PHE A N 1
ATOM 2194 C CA . PHE A 1 286 ? 30.378 6.157 -3.985 1.00 80.88 286 PHE A CA 1
ATOM 2195 C C . PHE A 1 286 ? 31.465 7.123 -3.499 1.00 80.88 286 PHE A C 1
ATOM 2197 O O . PHE A 1 286 ? 31.866 7.045 -2.341 1.00 80.88 286 PHE A O 1
ATOM 2204 N N . THR A 1 287 ? 31.956 8.028 -4.350 1.00 80.25 287 THR A N 1
ATOM 2205 C CA . THR A 1 287 ? 33.061 8.930 -3.982 1.00 80.25 287 THR A CA 1
ATOM 2206 C C . THR A 1 287 ? 32.592 10.208 -3.294 1.00 80.25 287 THR A C 1
ATOM 2208 O O . THR A 1 287 ? 33.269 10.665 -2.377 1.00 80.25 287 THR A O 1
ATOM 2211 N N . LEU A 1 288 ? 31.433 10.767 -3.667 1.00 80.25 288 LEU A N 1
ATOM 2212 C CA . LEU A 1 288 ? 30.946 12.034 -3.109 1.00 80.25 288 LEU A CA 1
ATOM 2213 C C . LEU A 1 288 ? 30.742 12.004 -1.582 1.00 80.25 288 LEU A C 1
ATOM 2215 O O . LEU A 1 288 ? 31.224 12.929 -0.928 1.00 80.25 288 LEU A O 1
ATOM 2219 N N . PRO A 1 289 ? 30.128 10.968 -0.972 1.00 75.19 289 PRO A N 1
ATOM 2220 C CA . PRO A 1 289 ? 29.970 10.918 0.485 1.00 75.19 289 PRO A CA 1
ATOM 2221 C C . PRO A 1 289 ? 31.304 10.884 1.247 1.00 75.19 289 PRO A C 1
ATOM 2223 O O . PRO A 1 289 ? 31.393 11.370 2.370 1.00 75.19 289 PRO A O 1
ATOM 2226 N N . LEU A 1 290 ? 32.370 10.346 0.641 1.00 75.38 290 LEU A N 1
ATOM 2227 C CA . LEU A 1 290 ? 33.698 10.286 1.266 1.00 75.38 290 LEU A CA 1
ATOM 2228 C C . LEU A 1 290 ? 34.364 11.664 1.368 1.00 75.38 290 LEU A C 1
ATOM 2230 O O . LEU A 1 290 ? 35.237 11.864 2.214 1.00 75.38 290 LEU A O 1
ATOM 2234 N N . LEU A 1 291 ? 33.974 12.601 0.502 1.00 69.44 291 LEU A N 1
ATOM 2235 C CA . LEU A 1 291 ? 34.505 13.962 0.493 1.00 69.44 291 LEU A CA 1
ATOM 2236 C C . LEU A 1 291 ? 33.856 14.833 1.579 1.00 69.44 291 LEU A C 1
ATOM 2238 O O . LEU A 1 291 ? 34.525 15.710 2.120 1.00 69.44 291 LEU A O 1
ATOM 2242 N N . ASP A 1 292 ? 32.604 14.549 1.952 1.00 67.38 292 ASP A N 1
ATOM 2243 C CA . ASP A 1 292 ? 31.878 15.270 3.010 1.00 67.38 292 ASP A CA 1
ATOM 2244 C C . ASP A 1 292 ? 32.491 15.063 4.409 1.00 67.38 292 ASP A C 1
ATOM 2246 O O . ASP A 1 292 ? 32.484 15.963 5.247 1.00 67.38 292 ASP A O 1
ATOM 2250 N N . LEU A 1 293 ? 33.116 13.905 4.654 1.00 60.62 293 LEU A N 1
ATOM 2251 C CA . LEU A 1 293 ? 33.745 13.573 5.941 1.00 60.62 293 LEU A CA 1
ATOM 2252 C C . LEU A 1 293 ? 35.015 14.388 6.259 1.00 60.62 293 LEU A C 1
ATOM 2254 O O . LEU A 1 293 ? 35.572 14.232 7.343 1.00 60.62 293 LEU A O 1
ATOM 2258 N N . ARG A 1 294 ? 35.521 15.212 5.329 1.00 57.25 294 ARG A N 1
ATOM 2259 C CA . ARG A 1 294 ? 36.850 15.845 5.448 1.00 57.25 294 ARG A CA 1
ATOM 2260 C C . ARG A 1 294 ? 36.851 17.373 5.559 1.00 57.25 294 ARG A C 1
ATOM 2262 O O . ARG A 1 294 ? 37.929 17.928 5.749 1.00 57.25 294 ARG A O 1
ATOM 2269 N N . VAL A 1 295 ? 35.711 18.057 5.401 1.00 53.44 295 VAL A N 1
ATOM 2270 C CA . VAL A 1 295 ? 35.731 19.478 4.980 1.00 53.44 295 VAL A CA 1
ATOM 2271 C C . VAL A 1 295 ? 35.031 20.473 5.924 1.00 53.44 295 VAL A C 1
ATOM 2273 O O . VAL A 1 295 ? 35.290 21.665 5.797 1.00 53.44 295 VAL A O 1
ATOM 2276 N N . VAL A 1 296 ? 34.223 20.063 6.911 1.00 61.16 296 VAL A N 1
ATOM 2277 C CA . VAL A 1 296 ? 33.411 21.025 7.698 1.00 61.16 296 VAL A CA 1
ATOM 2278 C C . VAL A 1 296 ? 33.640 20.896 9.207 1.00 61.16 296 VAL A C 1
ATOM 2280 O O . VAL A 1 296 ? 33.639 19.796 9.750 1.00 61.16 296 VAL A O 1
ATOM 2283 N N . ASN A 1 297 ? 33.812 22.033 9.888 1.00 70.62 297 ASN A N 1
ATOM 2284 C CA . ASN A 1 297 ? 33.908 22.126 11.347 1.00 70.62 297 ASN A CA 1
ATOM 2285 C C . ASN A 1 297 ? 32.560 21.737 11.998 1.00 70.62 297 ASN A C 1
ATOM 2287 O O . ASN A 1 297 ? 31.509 22.204 11.555 1.00 70.62 297 ASN A O 1
ATOM 2291 N N . ASP A 1 298 ? 32.556 20.943 13.075 1.00 72.75 298 ASP A N 1
ATOM 2292 C CA . ASP A 1 298 ? 31.329 20.379 13.681 1.00 72.75 298 ASP A CA 1
ATOM 2293 C C . ASP A 1 298 ? 30.261 21.439 14.026 1.00 72.75 298 ASP A C 1
ATOM 2295 O O . ASP A 1 298 ? 29.050 21.201 13.924 1.00 72.75 298 ASP A O 1
ATOM 2299 N N . ARG A 1 299 ? 30.697 22.650 14.402 1.00 71.38 299 ARG A N 1
ATOM 2300 C CA . ARG A 1 299 ? 29.806 23.783 14.716 1.00 71.38 299 ARG A CA 1
ATOM 2301 C C . ARG A 1 299 ? 29.083 24.342 13.490 1.00 71.38 299 ARG A C 1
ATOM 2303 O O . ARG A 1 299 ? 27.898 24.677 13.579 1.00 71.38 299 ARG A O 1
ATOM 2310 N N . GLU A 1 300 ? 29.781 24.450 12.365 1.00 76.12 300 GLU A N 1
ATOM 2311 C CA . GLU A 1 300 ? 29.202 24.913 11.099 1.00 76.12 300 GLU A CA 1
ATOM 2312 C C . GLU A 1 300 ? 28.208 23.874 10.586 1.00 76.12 300 GLU A C 1
ATOM 2314 O O . GLU A 1 300 ? 27.052 24.216 10.337 1.00 76.12 300 GLU A O 1
ATOM 2319 N N . ARG A 1 301 ? 28.595 22.591 10.603 1.00 75.88 301 ARG A N 1
ATOM 2320 C CA . ARG A 1 301 ? 27.723 21.468 10.230 1.00 75.88 301 ARG A CA 1
ATOM 2321 C C . ARG A 1 301 ? 26.429 21.459 11.043 1.00 75.88 301 ARG A C 1
ATOM 2323 O O . ARG A 1 301 ? 25.342 21.401 10.483 1.00 75.88 301 ARG A O 1
ATOM 2330 N N . THR A 1 302 ? 26.518 21.619 12.364 1.00 79.75 302 THR A N 1
ATOM 2331 C CA . THR A 1 302 ? 25.325 21.688 13.227 1.00 79.75 302 THR A CA 1
ATOM 2332 C C . THR A 1 302 ? 24.400 22.843 12.837 1.00 79.75 302 THR A C 1
ATOM 2334 O O . THR A 1 302 ? 23.181 22.704 12.879 1.00 79.75 302 THR A O 1
ATOM 2337 N N . THR A 1 303 ? 24.957 23.993 12.452 1.00 85.56 303 THR A N 1
ATOM 2338 C CA . THR A 1 303 ? 24.163 25.163 12.052 1.00 85.56 303 THR A CA 1
ATOM 2339 C C . THR A 1 303 ? 23.469 24.940 10.709 1.00 85.56 303 THR A C 1
ATOM 2341 O O . THR A 1 303 ? 22.299 25.300 10.573 1.00 85.56 303 THR A O 1
ATOM 2344 N N . GLU A 1 304 ? 24.146 24.305 9.752 1.00 86.62 304 GLU A N 1
ATOM 2345 C CA . GLU A 1 304 ? 23.575 23.963 8.446 1.00 86.62 304 GLU A CA 1
ATOM 2346 C C . GLU A 1 304 ? 22.510 22.864 8.520 1.00 86.62 304 GLU A C 1
ATOM 2348 O O . GLU A 1 304 ? 21.533 22.918 7.774 1.00 86.62 304 GLU A O 1
ATOM 2353 N N . GLU A 1 305 ? 22.653 21.906 9.440 1.00 88.44 305 GLU A N 1
ATOM 2354 C CA . GLU A 1 305 ? 21.726 20.776 9.599 1.00 88.44 305 GLU A CA 1
ATOM 2355 C C . GLU A 1 305 ? 20.428 21.141 10.344 1.00 88.44 305 GLU A C 1
ATOM 2357 O O . GLU A 1 305 ? 19.398 20.485 10.167 1.00 88.44 305 GLU A O 1
ATOM 2362 N N . ARG A 1 306 ? 20.425 22.219 11.145 1.00 89.44 306 ARG A N 1
ATOM 2363 C CA . ARG A 1 306 ? 19.247 22.688 11.910 1.00 89.44 306 ARG A CA 1
ATOM 2364 C C . ARG A 1 306 ? 17.939 22.754 11.105 1.00 89.44 306 ARG A C 1
ATOM 2366 O O . ARG A 1 306 ? 16.951 22.195 11.585 1.00 89.44 306 ARG A O 1
ATOM 2373 N N . PRO A 1 307 ? 17.863 23.412 9.927 1.00 91.88 307 PRO A N 1
ATOM 2374 C CA . PRO A 1 307 ? 16.617 23.480 9.160 1.00 91.88 307 PRO A CA 1
ATOM 2375 C C . PRO A 1 307 ? 16.117 22.105 8.694 1.00 91.88 307 PRO A C 1
ATOM 2377 O O . PRO A 1 307 ? 14.907 21.880 8.692 1.00 91.88 307 PRO A O 1
ATOM 2380 N N . TYR A 1 308 ? 17.015 21.176 8.353 1.00 91.88 308 TYR A N 1
ATOM 2381 C CA . TYR A 1 308 ? 16.661 19.821 7.912 1.00 91.88 308 TYR A CA 1
ATOM 2382 C C . TYR A 1 308 ? 16.152 18.967 9.075 1.00 91.88 308 TYR A C 1
ATOM 2384 O O . TYR A 1 308 ? 15.101 18.330 8.967 1.00 91.88 308 TYR A O 1
ATOM 2392 N N . ALA A 1 309 ? 16.823 19.038 10.228 1.00 89.75 309 ALA A N 1
ATOM 2393 C CA . ALA A 1 309 ? 16.362 18.400 11.457 1.00 89.75 309 ALA A CA 1
ATOM 2394 C C . ALA A 1 309 ? 14.983 18.934 11.889 1.00 89.75 309 ALA A C 1
ATOM 2396 O O . ALA A 1 309 ? 14.080 18.158 12.207 1.00 89.75 309 ALA A O 1
ATOM 2397 N N . HIS A 1 310 ? 14.780 20.253 11.828 1.00 90.75 310 HIS A N 1
ATOM 2398 C CA . HIS A 1 310 ? 13.491 20.874 12.133 1.00 90.75 310 HIS A CA 1
ATOM 2399 C C . HIS A 1 310 ? 12.387 20.426 11.160 1.00 90.75 310 HIS A C 1
ATOM 2401 O O . HIS A 1 310 ? 11.279 20.096 11.590 1.00 90.75 310 HIS A O 1
ATOM 2407 N N . ALA A 1 311 ? 12.683 20.346 9.857 1.00 92.50 311 ALA A N 1
ATOM 2408 C CA . ALA A 1 311 ? 11.744 19.830 8.866 1.00 92.50 311 ALA A CA 1
ATOM 2409 C C . ALA A 1 311 ? 11.370 18.364 9.146 1.00 92.50 311 ALA A C 1
ATOM 2411 O O . ALA A 1 311 ? 10.182 18.039 9.149 1.00 92.50 311 ALA A O 1
ATOM 2412 N N . ARG A 1 312 ? 12.344 17.502 9.475 1.00 91.94 312 ARG A N 1
ATOM 2413 C CA . ARG A 1 312 ? 12.099 16.105 9.875 1.00 91.94 312 ARG A CA 1
ATOM 2414 C C . ARG A 1 312 ? 11.174 16.009 11.087 1.00 91.94 312 ARG A C 1
ATOM 2416 O O . ARG A 1 312 ? 10.206 15.250 11.044 1.00 91.94 312 ARG A O 1
ATOM 2423 N N . VAL A 1 313 ? 11.398 16.809 12.131 1.00 91.19 313 VAL A N 1
ATOM 2424 C CA . VAL A 1 313 ? 10.517 16.858 13.315 1.00 91.19 313 VAL A CA 1
ATOM 2425 C C . VAL A 1 313 ? 9.098 17.291 12.928 1.00 91.19 313 VAL A C 1
ATOM 2427 O O . VAL A 1 313 ? 8.129 16.620 13.284 1.00 91.19 313 VAL A O 1
ATOM 2430 N N . LEU A 1 314 ? 8.947 18.367 12.149 1.00 92.00 314 LEU A N 1
ATOM 2431 C CA . LEU A 1 314 ? 7.633 18.861 11.720 1.00 92.00 314 LEU A CA 1
ATOM 2432 C C . LEU A 1 314 ? 6.866 17.867 10.840 1.00 92.00 314 LEU A C 1
ATOM 2434 O O . LEU A 1 314 ? 5.648 17.743 10.981 1.00 92.00 314 LEU A O 1
ATOM 2438 N N . PHE A 1 315 ? 7.543 17.203 9.902 1.00 93.00 315 PHE A N 1
ATOM 2439 C CA . PHE A 1 315 ? 6.921 16.215 9.020 1.00 93.00 315 PHE A CA 1
ATOM 2440 C C . PHE A 1 315 ? 6.575 14.936 9.785 1.00 93.00 315 PHE A C 1
ATOM 2442 O O . PHE A 1 315 ? 5.479 14.420 9.601 1.00 93.00 315 PHE A O 1
ATOM 2449 N N . THR A 1 316 ? 7.423 14.485 10.714 1.00 93.00 316 THR A N 1
ATOM 2450 C CA . THR A 1 316 ? 7.131 13.329 11.583 1.00 93.00 316 THR A CA 1
ATOM 2451 C C . THR A 1 316 ? 5.905 13.591 12.462 1.00 93.00 316 THR A C 1
ATOM 2453 O O . THR A 1 316 ? 5.002 12.763 12.535 1.00 93.00 316 THR A O 1
ATOM 2456 N N . ARG A 1 317 ? 5.797 14.779 13.071 1.00 91.81 317 ARG A N 1
ATOM 2457 C CA . ARG A 1 317 ? 4.641 15.136 13.914 1.00 91.81 317 ARG A CA 1
ATOM 2458 C C . ARG A 1 317 ? 3.326 15.136 13.150 1.00 91.81 317 ARG A C 1
ATOM 2460 O O . ARG A 1 317 ? 2.328 14.627 13.657 1.00 91.81 317 ARG A O 1
ATOM 2467 N N . ARG A 1 318 ? 3.338 15.663 11.925 1.00 91.19 318 ARG A N 1
ATOM 2468 C CA . ARG A 1 318 ? 2.185 15.627 11.017 1.00 91.19 318 ARG A CA 1
ATOM 2469 C C . ARG A 1 318 ? 1.858 14.203 10.577 1.00 91.19 318 ARG A C 1
ATOM 2471 O O . ARG A 1 318 ? 0.701 13.800 10.645 1.00 91.19 318 ARG A O 1
ATOM 2478 N N . ALA A 1 319 ? 2.873 13.424 10.211 1.00 92.50 319 ALA A N 1
ATOM 2479 C CA . ALA A 1 319 ? 2.707 12.085 9.659 1.00 92.50 319 ALA A CA 1
ATOM 2480 C C . ALA A 1 319 ? 2.087 11.064 10.625 1.00 92.50 319 ALA A C 1
ATOM 2482 O O . ALA A 1 319 ? 1.504 10.075 10.179 1.00 92.50 319 ALA A O 1
ATOM 2483 N N . PHE A 1 320 ? 2.204 11.311 11.931 1.00 93.06 320 PHE A N 1
ATOM 2484 C CA . PHE A 1 320 ? 1.657 10.461 12.991 1.00 93.06 320 PHE A CA 1
ATOM 2485 C C . PHE A 1 320 ? 0.609 11.173 13.860 1.00 93.06 320 PHE A C 1
ATOM 2487 O O . PHE A 1 320 ? 0.223 10.661 14.908 1.00 93.06 320 PHE A O 1
ATOM 2494 N N . GLY A 1 321 ? 0.139 12.357 13.451 1.00 91.12 321 GLY A N 1
ATOM 2495 C CA . GLY A 1 321 ? -0.929 13.085 14.143 1.00 91.12 321 GLY A CA 1
ATOM 2496 C C . GLY A 1 321 ? -0.586 13.516 15.575 1.00 91.12 321 GLY A C 1
ATOM 2497 O O . GLY A 1 321 ? -1.477 13.563 16.422 1.00 91.12 321 GLY A O 1
ATOM 2498 N N . VAL A 1 322 ? 0.681 13.825 15.870 1.00 90.69 322 VAL A N 1
ATOM 2499 C CA . VAL A 1 322 ? 1.138 14.270 17.206 1.00 90.69 322 VAL A CA 1
ATOM 2500 C C . VAL A 1 322 ? 0.478 15.592 17.610 1.00 90.69 322 VAL A C 1
ATOM 2502 O O . VAL A 1 322 ? 0.161 15.800 18.777 1.00 90.69 322 VAL A O 1
ATOM 2505 N N . ASP A 1 323 ? 0.213 16.473 16.642 1.00 88.31 323 ASP A N 1
ATOM 2506 C CA . ASP A 1 323 ? -0.469 17.757 16.869 1.00 88.31 323 ASP A CA 1
ATOM 2507 C C . ASP A 1 323 ? -1.948 17.601 17.291 1.00 88.31 323 ASP A C 1
ATOM 2509 O O . ASP A 1 323 ? -2.570 18.573 17.714 1.00 88.31 323 ASP A O 1
ATOM 2513 N N . GLU A 1 324 ? -2.527 16.398 17.191 1.00 88.00 324 GLU A N 1
ATOM 2514 C CA . GLU A 1 324 ? -3.907 16.120 17.619 1.00 88.00 324 GLU A CA 1
ATOM 2515 C C . GLU A 1 324 ? -4.018 15.701 19.098 1.00 88.00 324 GLU A C 1
ATOM 2517 O O . GLU A 1 324 ? -5.133 15.566 19.605 1.00 88.00 324 GLU A O 1
ATOM 2522 N N . ILE A 1 325 ? -2.889 15.490 19.784 1.00 87.81 325 ILE A N 1
ATOM 2523 C CA . ILE A 1 325 ? -2.840 15.115 21.204 1.00 87.81 325 ILE A CA 1
ATOM 2524 C C . ILE A 1 325 ? -3.199 16.336 22.066 1.00 87.81 325 ILE A C 1
ATOM 2526 O O . ILE A 1 325 ? -2.595 17.402 21.938 1.00 87.81 325 ILE A O 1
ATOM 2530 N N . VAL A 1 326 ? -4.167 16.183 22.972 1.00 83.81 326 VAL A N 1
ATOM 2531 C CA . VAL A 1 326 ? -4.587 17.243 23.909 1.00 83.81 326 VAL A CA 1
ATOM 2532 C C . VAL A 1 326 ? -3.656 17.286 25.136 1.00 83.81 326 VAL A C 1
ATOM 2534 O O . VAL A 1 326 ? -3.248 16.238 25.627 1.00 83.81 326 VAL A O 1
ATOM 2537 N N . ARG A 1 327 ? -3.328 18.479 25.658 1.00 78.50 327 ARG A N 1
ATOM 2538 C CA . ARG A 1 327 ? -2.434 18.683 26.824 1.00 78.50 327 ARG A CA 1
ATOM 2539 C C . ARG A 1 327 ? -3.033 19.653 27.855 1.00 78.50 327 ARG A C 1
ATOM 2541 O O . ARG A 1 327 ? -3.821 20.528 27.490 1.00 78.50 327 ARG A O 1
ATOM 2548 N N . GLY A 1 328 ? -2.602 19.539 29.115 1.00 65.25 328 GLY A N 1
ATOM 2549 C CA . GLY A 1 328 ? -2.792 20.547 30.171 1.00 65.25 328 GLY A CA 1
ATOM 2550 C C . GLY A 1 328 ? -4.251 20.720 30.601 1.00 65.25 328 GLY A C 1
ATOM 2551 O O . GLY A 1 328 ? -5.012 19.763 30.570 1.00 65.25 328 GLY A O 1
ATOM 2552 N N . ALA A 1 329 ? -4.682 21.947 30.915 1.00 52.47 329 ALA A N 1
ATOM 2553 C CA . ALA A 1 329 ? -6.063 22.236 31.340 1.00 52.47 329 ALA A CA 1
ATOM 2554 C C . ALA A 1 329 ? -7.145 21.826 30.314 1.00 52.47 329 ALA A C 1
ATOM 2556 O O . ALA A 1 329 ? -8.313 21.640 30.646 1.00 52.47 329 ALA A O 1
ATOM 2557 N N . ALA A 1 330 ? -6.773 21.656 29.040 1.00 54.25 330 ALA A N 1
ATOM 2558 C CA . ALA A 1 330 ? -7.671 21.100 28.031 1.00 54.25 330 ALA A CA 1
ATOM 2559 C C . ALA A 1 330 ? -7.854 19.576 28.180 1.00 54.25 330 ALA A C 1
ATOM 2561 O O . ALA A 1 330 ? -8.894 19.053 27.776 1.00 54.25 330 ALA A O 1
ATOM 2562 N N . ALA A 1 331 ? -6.887 18.869 28.771 1.00 55.88 331 ALA A N 1
ATOM 2563 C CA . ALA A 1 331 ? -7.024 17.477 29.187 1.00 55.88 331 ALA A CA 1
ATOM 2564 C C . ALA A 1 331 ? -7.921 17.344 30.431 1.00 55.88 331 ALA A C 1
ATOM 2566 O O . ALA A 1 331 ? -8.662 16.375 30.498 1.00 55.88 331 ALA A O 1
ATOM 2567 N N . ASP A 1 332 ? -7.994 18.351 31.313 1.00 50.81 332 ASP A N 1
ATOM 2568 C CA . ASP A 1 332 ? -8.939 18.367 32.454 1.00 50.81 332 ASP A CA 1
ATOM 2569 C C . ASP A 1 332 ? -10.418 18.400 32.016 1.00 50.81 332 ASP A C 1
ATOM 2571 O O . ASP A 1 332 ? -11.325 18.053 32.774 1.00 50.81 332 ASP A O 1
ATOM 2575 N N . SER A 1 333 ? -10.691 18.786 30.760 1.00 48.88 333 SER A N 1
ATOM 2576 C CA . SER A 1 333 ? -12.030 18.680 30.161 1.00 48.88 333 SER A CA 1
ATOM 2577 C C . SER A 1 333 ? -12.437 17.238 29.819 1.00 48.88 333 SER A C 1
ATOM 2579 O O . SER A 1 333 ? -13.623 16.965 29.608 1.00 48.88 333 SER A O 1
ATOM 2581 N N . LEU A 1 334 ? -11.479 16.304 29.794 1.00 54.31 334 LEU A N 1
ATOM 2582 C CA . LEU A 1 334 ? -11.737 14.871 29.874 1.00 54.31 334 LEU A CA 1
ATOM 2583 C C . LEU A 1 334 ? -12.017 14.591 31.352 1.00 54.31 334 LEU A C 1
ATOM 2585 O O . LEU A 1 334 ? -11.100 14.262 32.091 1.00 54.31 334 LEU A O 1
ATOM 2589 N N . ARG A 1 335 ? -13.260 14.802 31.806 1.00 48.50 335 ARG A N 1
ATOM 2590 C CA . ARG A 1 335 ? -13.704 14.503 33.181 1.00 48.50 335 ARG A CA 1
ATOM 2591 C C . ARG A 1 335 ? -13.578 13.001 33.480 1.00 48.50 335 ARG A C 1
ATOM 2593 O O . ARG A 1 335 ? -14.565 12.275 33.501 1.00 48.50 335 ARG A O 1
ATOM 2600 N N . VAL A 1 336 ? -12.355 12.547 33.685 1.00 49.56 336 VAL A N 1
ATOM 2601 C CA . VAL A 1 336 ? -11.998 11.328 34.391 1.00 49.56 336 VAL A CA 1
ATOM 2602 C C . VAL A 1 336 ? -11.418 11.853 35.693 1.00 49.56 336 VAL A C 1
ATOM 2604 O O . VAL A 1 336 ? -10.419 12.570 35.676 1.00 49.56 336 VAL A O 1
ATOM 2607 N N . ASP A 1 337 ? -12.125 11.628 36.797 1.00 49.66 337 ASP A N 1
ATOM 2608 C CA . ASP A 1 337 ? -11.723 12.139 38.105 1.00 49.66 337 ASP A CA 1
ATOM 2609 C C . ASP A 1 337 ? -10.273 11.707 38.392 1.00 49.66 337 ASP A C 1
ATOM 2611 O O . ASP A 1 337 ? -9.937 10.526 38.288 1.00 49.66 337 ASP A O 1
ATOM 2615 N N . GLN A 1 338 ? -9.384 12.660 38.686 1.00 47.25 338 GLN A N 1
ATOM 2616 C CA . GLN A 1 338 ? -7.961 12.372 38.900 1.00 47.25 338 GLN A CA 1
ATOM 2617 C C . GLN A 1 338 ? -7.756 11.412 40.085 1.00 47.25 338 GLN A C 1
ATOM 2619 O O . GLN A 1 338 ? -6.807 10.626 40.075 1.00 47.25 338 GLN A O 1
ATOM 2624 N N . SER A 1 339 ? -8.681 11.413 41.056 1.00 47.59 339 SER A N 1
ATOM 2625 C CA . SER A 1 339 ? -8.703 10.446 42.159 1.00 47.59 339 SER A CA 1
ATOM 2626 C C . SER A 1 339 ? -8.977 9.013 41.682 1.00 47.59 339 SER A C 1
ATOM 2628 O O . SER A 1 339 ? -8.409 8.070 42.232 1.00 47.59 339 SER A O 1
ATOM 2630 N N . VAL A 1 340 ? -9.760 8.850 40.609 1.00 45.28 340 VAL A N 1
ATOM 2631 C CA . VAL A 1 340 ? -10.094 7.564 39.977 1.00 45.28 340 VAL A CA 1
ATOM 2632 C C . VAL A 1 340 ? -8.939 7.061 39.108 1.00 45.28 340 VAL A C 1
ATOM 2634 O O . VAL A 1 340 ? -8.634 5.874 39.151 1.00 45.28 340 VAL A O 1
ATOM 2637 N N . ILE A 1 341 ? -8.239 7.941 38.378 1.00 46.22 341 ILE A N 1
ATOM 2638 C CA . ILE A 1 341 ? -7.069 7.543 37.568 1.00 46.22 341 ILE A CA 1
ATOM 2639 C C . ILE A 1 341 ? -5.957 7.000 38.468 1.00 46.22 341 ILE A C 1
ATOM 2641 O O . ILE A 1 341 ? -5.416 5.943 38.177 1.00 46.22 341 ILE A O 1
ATOM 2645 N N . ALA A 1 342 ? -5.626 7.694 39.562 1.00 39.31 342 ALA A N 1
ATOM 2646 C CA . ALA A 1 342 ? -4.495 7.324 40.414 1.00 39.31 342 ALA A CA 1
ATOM 2647 C C . ALA A 1 342 ? -4.695 6.001 41.181 1.00 39.31 342 ALA A C 1
ATOM 2649 O O . ALA A 1 342 ? -3.711 5.323 41.458 1.00 39.31 342 ALA A O 1
ATOM 2650 N N . HIS A 1 343 ? -5.941 5.622 41.491 1.00 40.44 343 HIS A N 1
ATOM 2651 C CA . HIS A 1 343 ? -6.261 4.390 42.231 1.00 40.44 343 HIS A CA 1
ATOM 2652 C C . HIS A 1 343 ? -6.699 3.220 41.338 1.00 40.44 343 HIS A C 1
ATOM 2654 O O . HIS A 1 343 ? -6.785 2.098 41.822 1.00 40.44 343 HIS A O 1
ATOM 2660 N N . ARG A 1 344 ? -7.011 3.459 40.055 1.00 45.34 344 ARG A N 1
ATOM 2661 C CA . ARG A 1 344 ? -7.610 2.453 39.157 1.00 45.34 344 ARG A CA 1
ATOM 2662 C C . ARG A 1 344 ? -6.913 2.345 37.799 1.00 45.34 344 ARG A C 1
ATOM 2664 O O . ARG A 1 344 ? -7.564 1.996 36.810 1.00 45.34 344 ARG A O 1
ATOM 2671 N N . VAL A 1 345 ? -5.606 2.634 37.716 1.00 46.25 345 VAL A N 1
ATOM 2672 C CA . VAL A 1 345 ? -4.792 2.190 36.567 1.00 46.25 345 VAL A CA 1
ATOM 2673 C C . VAL A 1 345 ? -4.726 0.668 36.631 1.00 46.25 345 VAL A C 1
ATOM 2675 O O . VAL A 1 345 ? -3.791 0.090 37.173 1.00 46.25 345 VAL A O 1
ATOM 2678 N N . SER A 1 346 ? -5.771 0.015 36.138 1.00 48.25 346 SER A N 1
ATOM 2679 C CA . SER A 1 346 ? -5.821 -1.429 36.040 1.00 48.25 346 SER A CA 1
ATOM 2680 C C . SER A 1 346 ? -4.713 -1.859 35.079 1.00 48.25 346 SER A C 1
ATOM 2682 O O . SER A 1 346 ? -4.768 -1.614 33.874 1.00 48.25 346 SER A O 1
ATOM 2684 N N . GLY A 1 347 ? -3.680 -2.488 35.635 1.00 50.31 347 GLY A N 1
ATOM 2685 C CA . GLY A 1 347 ? -2.637 -3.197 34.899 1.00 50.31 347 GLY A CA 1
ATOM 2686 C C . GLY A 1 347 ? -3.098 -4.577 34.426 1.00 50.31 347 GLY A C 1
ATOM 2687 O O . GLY A 1 347 ? -2.273 -5.475 34.310 1.00 50.31 347 GLY A O 1
ATOM 2688 N N . TRP A 1 348 ? -4.403 -4.783 34.214 1.00 51.53 348 TRP A N 1
ATOM 2689 C CA . TRP A 1 348 ? -4.937 -6.113 33.936 1.00 51.53 348 TRP A CA 1
ATOM 2690 C C . TRP A 1 348 ? -4.704 -6.514 32.475 1.00 51.53 348 TRP A C 1
ATOM 2692 O O . TRP A 1 348 ? -5.037 -5.774 31.545 1.00 51.53 348 TRP A O 1
ATOM 2702 N N . ASP A 1 349 ? -4.177 -7.722 32.276 1.00 51.72 349 ASP A N 1
ATOM 2703 C CA . ASP A 1 349 ? -4.133 -8.381 30.974 1.00 51.72 349 ASP A CA 1
ATOM 2704 C C . ASP A 1 349 ? -5.548 -8.874 30.599 1.00 51.72 349 ASP A C 1
ATOM 2706 O O . ASP A 1 349 ? -6.144 -9.659 31.349 1.00 51.72 349 ASP A O 1
ATOM 2710 N N . PRO A 1 350 ? -6.113 -8.468 29.441 1.00 52.16 350 PRO A N 1
ATOM 2711 C CA . PRO A 1 350 ? -7.366 -9.019 28.926 1.00 52.16 350 PRO A CA 1
ATOM 2712 C C . PRO A 1 350 ? -7.400 -10.554 28.877 1.00 52.16 350 PRO A C 1
ATOM 2714 O O . PRO A 1 350 ? -8.484 -11.136 28.944 1.00 52.16 350 PRO A O 1
ATOM 2717 N N . ALA A 1 351 ? -6.242 -11.212 28.754 1.00 53.06 351 ALA A N 1
ATOM 2718 C CA . ALA A 1 351 ? -6.114 -12.662 28.802 1.00 53.06 351 ALA A CA 1
ATOM 2719 C C . ALA A 1 351 ? -6.401 -13.237 30.190 1.00 53.06 351 ALA A C 1
ATOM 2721 O O . ALA A 1 351 ? -7.242 -14.127 30.316 1.00 53.06 351 ALA A O 1
ATOM 2722 N N . ALA A 1 352 ? -5.754 -12.694 31.224 1.00 55.16 352 ALA A N 1
ATOM 2723 C CA . ALA A 1 352 ? -5.977 -13.080 32.614 1.00 55.16 352 ALA A CA 1
ATOM 2724 C C . ALA A 1 352 ? -7.442 -12.855 33.018 1.00 55.16 352 ALA A C 1
ATOM 2726 O O . ALA A 1 352 ? -8.070 -13.721 33.620 1.00 55.16 352 ALA A O 1
ATOM 2727 N N . LEU A 1 353 ? -8.025 -11.738 32.574 1.00 55.59 353 LEU A N 1
ATOM 2728 C CA . LEU A 1 353 ? -9.442 -11.426 32.760 1.00 55.59 353 LEU A CA 1
ATOM 2729 C C . LEU A 1 353 ? -10.374 -12.430 32.058 1.00 55.59 353 LEU A C 1
ATOM 2731 O O . LEU A 1 353 ? -11.374 -12.852 32.631 1.00 55.59 353 LEU A O 1
ATOM 2735 N N . ALA A 1 354 ? -10.063 -12.835 30.822 1.00 55.28 354 ALA A N 1
ATOM 2736 C CA . ALA A 1 354 ? -10.861 -13.827 30.098 1.00 55.28 354 ALA A CA 1
ATOM 2737 C C . ALA A 1 354 ? -10.802 -15.219 30.750 1.00 55.28 354 ALA A C 1
ATOM 2739 O O . ALA A 1 354 ? -11.794 -15.948 30.717 1.00 55.28 354 ALA A O 1
ATOM 2740 N N . ILE A 1 355 ? -9.658 -15.574 31.345 1.00 57.84 355 ILE A N 1
ATOM 2741 C CA . ILE A 1 355 ? -9.474 -16.810 32.115 1.00 57.84 355 ILE A CA 1
ATOM 2742 C C . ILE A 1 355 ? -10.254 -16.736 33.435 1.00 57.84 355 ILE A C 1
ATOM 2744 O O . ILE A 1 355 ? -11.002 -17.660 33.743 1.00 57.84 355 ILE A O 1
ATOM 2748 N N . ALA A 1 356 ? -10.158 -15.627 34.172 1.00 57.84 356 ALA A N 1
ATOM 2749 C CA . ALA A 1 356 ? -10.921 -15.411 35.406 1.00 57.84 356 ALA A CA 1
ATOM 2750 C C . ALA A 1 356 ? -12.443 -15.414 35.170 1.00 57.84 356 ALA A C 1
ATOM 2752 O O . ALA A 1 356 ? -13.215 -15.830 36.033 1.00 57.84 356 ALA A O 1
ATOM 2753 N N . ALA A 1 357 ? -12.881 -15.001 33.977 1.00 55.50 357 ALA A N 1
ATOM 2754 C CA . ALA A 1 357 ? -14.275 -15.090 33.558 1.00 55.50 357 ALA A CA 1
ATOM 2755 C C . ALA A 1 357 ? -14.732 -16.505 33.205 1.00 55.50 357 ALA A C 1
ATOM 2757 O O . ALA A 1 357 ? -15.927 -16.792 33.277 1.00 55.50 357 ALA A O 1
ATOM 2758 N N . SER A 1 358 ? -13.825 -17.401 32.805 1.00 57.84 358 SER A N 1
ATOM 2759 C CA . SER A 1 358 ? -14.168 -18.786 32.478 1.00 57.84 358 SER A CA 1
ATOM 2760 C C . SER A 1 358 ? -14.395 -19.630 33.730 1.00 57.84 358 SER A C 1
ATOM 2762 O O . SER A 1 358 ? -13.466 -20.170 34.313 1.00 57.84 358 SER A O 1
ATOM 2764 N N . ASP A 1 359 ? -15.667 -19.771 34.100 1.00 50.06 359 ASP A N 1
ATOM 2765 C CA . ASP A 1 359 ? -16.121 -20.593 35.231 1.00 50.06 359 ASP A CA 1
ATOM 2766 C C . ASP A 1 359 ? -16.275 -22.092 34.858 1.00 50.06 359 ASP A C 1
ATOM 2768 O O . ASP A 1 359 ? -16.524 -22.931 35.719 1.00 50.06 359 ASP A O 1
ATOM 2772 N N . GLU A 1 360 ? -16.149 -22.463 33.569 1.00 52.91 360 GLU A N 1
ATOM 2773 C CA . GLU A 1 360 ? -16.286 -23.851 33.083 1.00 52.91 360 GLU A CA 1
ATOM 2774 C C . GLU A 1 360 ? -14.914 -24.549 32.924 1.00 52.91 360 GLU A C 1
ATOM 2776 O O . GLU A 1 360 ? -14.156 -24.228 32.000 1.00 52.91 360 GLU A O 1
ATOM 2781 N N . PRO A 1 361 ? -14.597 -25.573 33.746 1.00 47.16 361 PRO A N 1
ATOM 2782 C CA . PRO A 1 361 ? -13.393 -26.378 33.572 1.00 47.16 361 PRO A CA 1
ATOM 2783 C C . PRO A 1 361 ? -13.376 -27.058 32.193 1.00 47.16 361 PRO A C 1
ATOM 2785 O O . PRO A 1 361 ? -14.218 -27.903 31.892 1.00 47.16 361 PRO A O 1
ATOM 2788 N N . GLY A 1 362 ? -12.390 -26.721 31.357 1.00 49.03 362 GLY A N 1
ATOM 2789 C CA . GLY A 1 362 ? -12.121 -27.410 30.087 1.00 49.03 362 GLY A CA 1
ATOM 2790 C C . GLY A 1 362 ? -12.749 -26.803 28.825 1.00 49.03 362 GLY A C 1
ATOM 2791 O O . GLY A 1 362 ? -12.513 -27.339 27.742 1.00 49.03 362 GLY A O 1
ATOM 2792 N N . VAL A 1 363 ? -13.487 -25.688 28.917 1.00 49.25 363 VAL A N 1
ATOM 2793 C CA . VAL A 1 363 ? -13.944 -24.925 27.740 1.00 49.25 363 VAL A CA 1
ATOM 2794 C C . VAL A 1 363 ? -13.096 -23.656 27.614 1.00 49.25 363 VAL A C 1
ATOM 2796 O O . VAL A 1 363 ? -13.311 -22.710 28.369 1.00 49.25 363 VAL A O 1
ATOM 2799 N N . PRO A 1 364 ? -12.119 -23.603 26.689 1.00 51.22 364 PRO A N 1
ATOM 2800 C CA . PRO A 1 364 ? -11.281 -22.421 26.552 1.00 51.22 364 PRO A CA 1
ATOM 2801 C C . PRO A 1 364 ? -12.134 -21.217 26.115 1.00 51.22 364 PRO A C 1
ATOM 2803 O O . PRO A 1 364 ? -12.977 -21.365 25.218 1.00 51.22 364 PRO A O 1
ATOM 2806 N N . PRO A 1 365 ? -11.935 -20.024 26.708 1.00 52.44 365 PRO A N 1
ATOM 2807 C CA . PRO A 1 365 ? -12.582 -18.810 26.230 1.00 52.44 365 PRO A CA 1
ATOM 2808 C C . PRO A 1 365 ? -12.215 -18.576 24.763 1.00 52.44 365 PRO A C 1
ATOM 2810 O O . PRO A 1 365 ? -11.108 -18.890 24.315 1.00 52.44 365 PRO A O 1
ATOM 2813 N N . THR A 1 366 ? -13.149 -18.018 23.990 1.00 50.19 366 THR A N 1
ATOM 2814 C CA . THR A 1 366 ? -12.873 -17.722 22.581 1.00 50.19 366 THR A CA 1
ATOM 2815 C C . THR A 1 366 ? -11.726 -16.694 22.516 1.00 50.19 366 THR A C 1
ATOM 2817 O O . THR A 1 366 ? -11.862 -15.624 23.120 1.00 50.19 366 THR A O 1
ATOM 2820 N N . PRO A 1 367 ? -10.603 -16.965 21.819 1.00 45.44 367 PRO A N 1
ATOM 2821 C CA . PRO A 1 367 ? -9.413 -16.116 21.881 1.00 45.44 367 PRO A CA 1
ATOM 2822 C C . PRO A 1 367 ? -9.707 -14.646 21.538 1.00 45.44 367 PRO A C 1
ATOM 2824 O O . PRO A 1 367 ? -10.234 -14.343 20.466 1.00 45.44 367 PRO A O 1
ATOM 2827 N N . GLY A 1 368 ? -9.346 -13.725 22.440 1.00 50.50 368 GLY A N 1
ATOM 2828 C CA . GLY A 1 368 ? -9.385 -12.271 22.218 1.00 50.50 368 GLY A CA 1
ATOM 2829 C C . GLY A 1 368 ? -10.765 -11.602 22.294 1.00 50.50 368 GLY A C 1
ATOM 2830 O O . GLY A 1 368 ? -10.930 -10.512 21.752 1.00 50.50 368 GLY A O 1
ATOM 2831 N N . ALA A 1 369 ? -11.763 -12.244 22.907 1.00 53.38 369 ALA A N 1
ATOM 2832 C CA . ALA A 1 369 ? -13.166 -11.839 22.794 1.00 53.38 369 ALA A CA 1
ATOM 2833 C C . ALA A 1 369 ? -13.809 -11.211 24.041 1.00 53.38 369 ALA A C 1
ATOM 2835 O O . ALA A 1 369 ? -15.025 -11.033 24.051 1.00 53.38 369 ALA A O 1
ATOM 2836 N N . ALA A 1 370 ? -13.035 -10.848 25.067 1.00 59.88 370 ALA A N 1
ATOM 2837 C CA . ALA A 1 370 ? -13.580 -10.115 26.206 1.00 59.88 370 ALA A CA 1
ATOM 2838 C C . ALA A 1 370 ? -13.974 -8.691 25.776 1.00 59.88 370 ALA A C 1
ATOM 2840 O O . ALA A 1 370 ? -13.124 -7.879 25.405 1.00 59.88 370 ALA A O 1
ATOM 2841 N N . ALA A 1 371 ? -15.277 -8.410 25.782 1.00 66.50 371 ALA A N 1
ATOM 2842 C CA . ALA A 1 371 ? -15.819 -7.072 25.605 1.00 66.50 371 ALA A CA 1
ATOM 2843 C C . ALA A 1 371 ? -15.974 -6.378 26.956 1.00 66.50 371 ALA A C 1
ATOM 2845 O O . ALA A 1 371 ? -16.379 -7.005 27.930 1.00 66.50 371 ALA A O 1
ATOM 2846 N N . TRP A 1 372 ? -15.710 -5.076 26.992 1.00 67.38 372 TRP A N 1
ATOM 2847 C CA . TRP A 1 372 ? -15.715 -4.290 28.225 1.00 67.38 372 TRP A CA 1
ATOM 2848 C C . TRP A 1 372 ? -16.825 -3.250 28.208 1.00 67.38 372 TRP A C 1
ATOM 2850 O O . TRP A 1 372 ? -17.055 -2.599 27.186 1.00 67.38 372 TRP A O 1
ATOM 2860 N N . ARG A 1 373 ? -17.499 -3.075 29.346 1.00 67.56 373 ARG A N 1
ATOM 2861 C CA . ARG A 1 373 ? -18.476 -2.005 29.560 1.00 67.56 373 ARG A CA 1
ATOM 2862 C C . ARG A 1 373 ? -18.395 -1.476 30.987 1.00 67.56 373 ARG A C 1
ATOM 2864 O O . ARG A 1 373 ? -18.270 -2.256 31.922 1.00 67.56 373 ARG A O 1
ATOM 2871 N N . VAL A 1 374 ? -18.517 -0.162 31.156 1.00 65.69 374 VAL A N 1
ATOM 2872 C CA . VAL A 1 374 ? -18.651 0.455 32.484 1.00 65.69 374 VAL A CA 1
ATOM 2873 C C . VAL A 1 374 ? -20.063 0.181 33.008 1.00 65.69 374 VAL A C 1
ATOM 2875 O O . VAL A 1 374 ? -21.050 0.489 32.335 1.00 65.69 374 VAL A O 1
ATOM 2878 N N . ALA A 1 375 ? -20.165 -0.439 34.179 1.00 63.34 375 ALA A N 1
ATOM 2879 C CA . ALA A 1 375 ? -21.425 -0.760 34.833 1.00 63.34 375 ALA A CA 1
ATOM 2880 C C . ALA A 1 375 ? -21.849 0.322 35.841 1.00 63.34 375 ALA A C 1
ATOM 2882 O O . ALA A 1 375 ? -21.213 1.366 35.994 1.00 63.34 375 ALA A O 1
ATOM 2883 N N . VAL A 1 376 ? -23.014 0.120 36.460 1.00 59.19 376 VAL A N 1
ATOM 2884 C CA . VAL A 1 376 ? -23.588 1.067 37.423 1.00 59.19 376 VAL A CA 1
ATOM 2885 C C . VAL A 1 376 ? -22.840 0.922 38.747 1.00 59.19 376 VAL A C 1
ATOM 2887 O O . VAL A 1 376 ? -22.841 -0.163 39.312 1.00 59.19 376 VAL A O 1
ATOM 2890 N N . GLY A 1 377 ? -22.252 2.011 39.250 1.00 56.12 377 GLY A N 1
ATOM 2891 C CA . GLY A 1 377 ? -21.462 1.989 40.490 1.00 56.12 377 GLY A CA 1
ATOM 2892 C C . GLY A 1 377 ? -19.951 1.834 40.285 1.00 56.12 377 GLY A C 1
ATOM 2893 O O . GLY A 1 377 ? -19.281 1.353 41.186 1.00 56.12 377 GLY A O 1
ATOM 2894 N N . ASP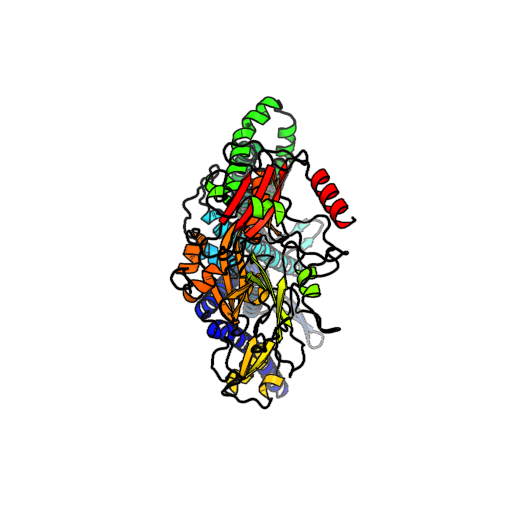 A 1 378 ? -19.425 2.255 39.128 1.00 56.03 378 ASP A N 1
ATOM 2895 C CA . ASP A 1 378 ? -17.996 2.264 38.758 1.00 56.03 378 ASP A CA 1
ATOM 2896 C C . ASP A 1 378 ? -17.318 0.894 38.520 1.00 56.03 378 ASP A C 1
ATOM 2898 O O . ASP A 1 378 ? -16.134 0.854 38.165 1.00 56.03 378 ASP A O 1
ATOM 2902 N N . SER A 1 379 ? -18.050 -0.216 38.628 1.00 61.06 379 SER A N 1
ATOM 2903 C CA . SER A 1 379 ? -17.578 -1.561 38.275 1.00 61.06 379 SER A CA 1
ATOM 2904 C C . SER A 1 379 ? -17.389 -1.734 36.756 1.00 61.06 379 SER A C 1
ATOM 2906 O O . SER A 1 379 ? -18.046 -1.080 35.938 1.00 61.06 379 SER A O 1
ATOM 2908 N N . LEU A 1 380 ? -16.487 -2.631 36.345 1.00 65.00 380 LEU A N 1
ATOM 2909 C CA . LEU A 1 380 ? -16.327 -3.045 34.948 1.00 65.00 380 LEU A CA 1
ATOM 2910 C C . LEU A 1 380 ? -17.083 -4.353 34.713 1.00 65.00 380 LEU A C 1
ATOM 2912 O O . LEU A 1 380 ? -16.902 -5.334 35.421 1.00 65.00 380 LEU A O 1
ATOM 2916 N N . ARG A 1 381 ? -17.905 -4.408 33.668 1.00 67.06 381 ARG A N 1
ATOM 2917 C CA . ARG A 1 381 ? -18.486 -5.662 33.179 1.00 67.06 381 ARG A CA 1
ATOM 2918 C C . ARG A 1 381 ? -17.674 -6.181 32.007 1.00 67.06 381 ARG A C 1
ATOM 2920 O O . ARG A 1 381 ? -17.606 -5.530 30.961 1.00 67.06 381 ARG A O 1
ATOM 2927 N N . ALA A 1 382 ? -17.109 -7.368 32.185 1.00 67.75 382 ALA A N 1
ATOM 2928 C CA . ALA A 1 382 ? -16.565 -8.182 31.115 1.00 67.75 382 ALA A CA 1
ATOM 2929 C C . ALA A 1 382 ? -17.680 -9.036 30.510 1.00 67.75 382 ALA A C 1
ATOM 2931 O O . ALA A 1 382 ? -18.454 -9.685 31.214 1.00 67.75 382 ALA A O 1
ATOM 2932 N N . VAL A 1 383 ? -17.754 -9.064 29.187 1.00 66.69 383 VAL A N 1
ATOM 2933 C CA . VAL A 1 383 ? -18.623 -9.968 28.441 1.00 66.69 383 VAL A CA 1
ATOM 2934 C C . VAL A 1 383 ? -17.733 -10.886 27.629 1.00 66.69 383 VAL A C 1
ATOM 2936 O O . VAL A 1 383 ? -17.087 -10.447 26.677 1.00 66.69 383 VAL A O 1
ATOM 2939 N N . VAL A 1 384 ? -17.694 -12.158 28.015 1.00 63.88 384 VAL A N 1
ATOM 2940 C CA . VAL A 1 384 ? -16.850 -13.170 27.381 1.00 63.88 384 VAL A CA 1
ATOM 2941 C C . VAL A 1 384 ? -17.748 -14.141 26.616 1.00 63.88 384 VAL A C 1
ATOM 2943 O O . VAL A 1 384 ? -18.607 -14.801 27.207 1.00 63.88 384 VAL A O 1
ATOM 2946 N N . PRO A 1 385 ? -17.615 -14.228 25.283 1.00 59.94 385 PRO A N 1
ATOM 2947 C CA . PRO A 1 385 ? -18.289 -15.255 24.516 1.00 59.94 385 PRO A CA 1
ATOM 2948 C C . PRO A 1 385 ? -17.568 -16.595 24.673 1.00 59.94 385 PRO A C 1
ATOM 2950 O O . PRO A 1 385 ? -16.351 -16.695 24.497 1.00 59.94 385 PRO A O 1
ATOM 2953 N N . TYR A 1 386 ? -18.355 -17.639 24.907 1.00 56.62 386 TYR A N 1
ATOM 2954 C CA . TYR A 1 386 ? -17.962 -19.042 24.877 1.00 56.62 386 TYR A CA 1
ATOM 2955 C C . TYR A 1 386 ? -18.501 -19.651 23.593 1.00 56.62 386 TYR A C 1
ATOM 2957 O O . TYR A 1 386 ? -19.698 -19.576 23.299 1.00 56.62 386 TYR A O 1
ATOM 2965 N N . GLY A 1 387 ? -17.619 -20.263 22.812 1.00 51.72 387 GLY A N 1
ATOM 2966 C CA . GLY A 1 387 ? -17.988 -20.970 21.597 1.00 51.72 387 GLY A CA 1
ATOM 2967 C C . GLY A 1 387 ? -17.165 -22.236 21.452 1.00 51.72 387 GLY A C 1
ATOM 2968 O O . GLY A 1 387 ? -15.970 -22.162 21.196 1.00 51.72 387 GLY A O 1
ATOM 2969 N N . GLY A 1 388 ? -17.818 -23.392 21.576 1.00 47.59 388 GLY A N 1
ATOM 2970 C CA . GLY A 1 388 ? -17.260 -24.664 21.128 1.00 47.59 388 GLY A CA 1
ATOM 2971 C C . GLY A 1 388 ? -17.443 -24.848 19.618 1.00 47.59 388 GLY A C 1
ATOM 2972 O O . GLY A 1 388 ? -18.434 -24.396 19.041 1.00 47.59 388 GLY A O 1
ATOM 2973 N N . ASP A 1 389 ? -16.518 -25.568 18.980 1.00 41.84 389 ASP A N 1
ATOM 2974 C CA . ASP A 1 389 ? -16.597 -25.972 17.565 1.00 41.84 389 ASP A CA 1
ATOM 2975 C C . ASP A 1 389 ? -17.699 -27.018 17.278 1.00 41.84 389 ASP A C 1
ATOM 2977 O O . ASP A 1 389 ? -17.872 -27.464 16.138 1.00 41.84 389 ASP A O 1
ATOM 2981 N N . ALA A 1 390 ? -18.481 -27.424 18.285 1.00 38.31 390 ALA A N 1
ATOM 2982 C CA . ALA A 1 390 ? -19.527 -28.419 18.106 1.00 38.31 390 ALA A CA 1
ATOM 2983 C C . ALA A 1 390 ? -20.716 -27.855 17.288 1.00 38.31 390 ALA A C 1
ATOM 2985 O O . ALA A 1 390 ? -21.168 -26.729 17.518 1.00 38.31 390 ALA A O 1
ATOM 2986 N N . PRO A 1 391 ? -21.301 -28.644 16.360 1.00 35.06 391 PRO A N 1
ATOM 2987 C CA . PRO A 1 391 ? -22.445 -28.230 15.539 1.00 35.06 391 PRO A CA 1
ATOM 2988 C C . PRO A 1 391 ? -23.684 -27.786 16.336 1.00 35.06 391 PRO A C 1
ATOM 2990 O O . PRO A 1 391 ? -24.529 -27.082 15.785 1.00 35.06 391 PRO A O 1
ATOM 2993 N N . SER A 1 392 ? -23.790 -28.208 17.600 1.00 35.91 392 SER A N 1
ATOM 2994 C CA . SER A 1 392 ? -24.958 -28.062 18.476 1.00 35.91 392 SER A CA 1
ATOM 2995 C C . SER A 1 392 ? -24.739 -27.167 19.703 1.00 35.91 392 SER A C 1
ATOM 2997 O O . SER A 1 392 ? -25.701 -26.913 20.426 1.00 35.91 392 SER A O 1
ATOM 2999 N N . SER A 1 393 ? -23.520 -26.680 19.967 1.00 44.09 393 SER A N 1
ATOM 3000 C CA . SER A 1 393 ? -23.278 -25.748 21.074 1.00 44.09 393 SER A CA 1
ATOM 3001 C C . SER A 1 393 ? -23.571 -24.323 20.612 1.00 44.09 393 SER A C 1
ATOM 3003 O O . SER A 1 393 ? -22.808 -23.731 19.845 1.00 44.09 393 SER A O 1
ATOM 3005 N N . PHE A 1 394 ? -24.705 -23.775 21.048 1.00 46.19 394 PHE A N 1
ATOM 3006 C CA . PHE A 1 394 ? -24.980 -22.344 20.943 1.00 46.19 394 PHE A CA 1
ATOM 3007 C C . PHE A 1 394 ? -23.862 -21.560 21.639 1.00 46.19 394 PHE A C 1
ATOM 3009 O O . PHE A 1 394 ? -23.360 -21.997 22.675 1.00 46.19 394 PHE A O 1
ATOM 3016 N N . GLY A 1 395 ? -23.472 -20.414 21.076 1.00 55.69 395 GLY A N 1
ATOM 3017 C CA . GLY A 1 395 ? -22.533 -19.528 21.756 1.00 55.69 395 GLY A CA 1
ATOM 3018 C C . GLY A 1 395 ? -23.185 -19.006 23.035 1.00 55.69 395 GLY A C 1
ATOM 3019 O O . GLY A 1 395 ? -24.209 -18.326 22.965 1.00 55.69 395 GLY A O 1
ATOM 3020 N N . ARG A 1 396 ? -22.640 -19.356 24.199 1.00 56.19 396 ARG A N 1
ATOM 3021 C CA . ARG A 1 396 ? -23.072 -18.774 25.476 1.00 56.19 396 ARG A CA 1
ATOM 3022 C C . ARG A 1 396 ? -22.266 -17.499 25.690 1.00 56.19 396 ARG A C 1
ATOM 3024 O O . ARG A 1 396 ? -21.062 -17.510 25.473 1.00 56.19 396 ARG A O 1
ATOM 3031 N N . LEU A 1 397 ? -22.899 -16.404 26.096 1.00 60.97 397 LEU A N 1
ATOM 3032 C CA . LEU A 1 397 ? -22.163 -15.293 26.696 1.00 60.97 397 LEU A CA 1
ATOM 3033 C C . LEU A 1 397 ? -22.174 -15.497 28.207 1.00 60.97 397 LEU A C 1
ATOM 3035 O O . LEU A 1 397 ? -23.261 -15.630 28.780 1.00 60.97 397 LEU A O 1
ATOM 3039 N N . ALA A 1 398 ? -21.003 -15.482 28.841 1.00 62.78 398 ALA A N 1
ATOM 3040 C CA . ALA A 1 398 ? -20.946 -15.173 30.264 1.00 62.78 398 ALA A CA 1
ATOM 3041 C C . ALA A 1 398 ? -20.704 -13.675 30.421 1.00 62.78 398 ALA A C 1
ATOM 3043 O O . ALA A 1 398 ? -19.924 -13.061 29.684 1.00 62.78 398 ALA A O 1
ATOM 3044 N N . VAL A 1 399 ? -21.416 -13.089 31.374 1.00 62.97 399 VAL A N 1
ATOM 3045 C CA . VAL A 1 399 ? -21.178 -11.722 31.824 1.00 62.97 399 VAL A CA 1
ATOM 3046 C C . VAL A 1 399 ? -20.597 -11.827 33.218 1.00 62.97 399 VAL A C 1
ATOM 3048 O O . VAL A 1 399 ? -21.237 -12.389 34.106 1.00 62.97 399 VAL A O 1
ATOM 3051 N N . GLN A 1 400 ? -19.400 -11.296 33.409 1.00 65.81 400 GLN A N 1
ATOM 3052 C CA . GLN A 1 400 ? -18.772 -11.221 34.717 1.00 65.81 400 GLN A CA 1
ATOM 3053 C C . GLN A 1 400 ? -18.613 -9.753 35.096 1.00 65.81 400 GLN A C 1
ATOM 3055 O O . GLN A 1 400 ? -18.134 -8.939 34.304 1.00 65.81 400 GLN A O 1
ATOM 3060 N N . GLU A 1 401 ? -19.076 -9.403 36.290 1.00 64.69 401 GLU A N 1
ATOM 3061 C CA . GLU A 1 401 ? -18.838 -8.090 36.875 1.00 64.69 401 GLU A CA 1
ATOM 3062 C C . GLU A 1 401 ? -17.569 -8.165 37.722 1.00 64.69 401 GLU A C 1
ATOM 3064 O O . GLU A 1 401 ? -17.386 -9.088 38.516 1.00 64.69 401 GLU A O 1
ATOM 3069 N N . LEU A 1 402 ? -16.667 -7.227 37.467 1.00 63.66 402 LEU A N 1
ATOM 3070 C CA . LEU A 1 402 ? -15.328 -7.161 38.023 1.00 63.66 402 LEU A CA 1
ATOM 3071 C C . LEU A 1 402 ? -15.158 -5.771 38.630 1.00 63.66 402 LEU A C 1
ATOM 3073 O O . LEU A 1 402 ? -15.440 -4.762 37.972 1.00 63.66 402 LEU A O 1
ATOM 3077 N N . ASP A 1 403 ? -14.693 -5.704 39.873 1.00 62.34 403 ASP A N 1
ATOM 3078 C CA . ASP A 1 403 ? -14.178 -4.444 40.392 1.00 62.34 403 ASP A CA 1
ATOM 3079 C C . ASP A 1 403 ? -12.732 -4.293 39.890 1.00 62.34 403 ASP A C 1
ATOM 3081 O O . ASP A 1 403 ? -11.896 -5.144 40.190 1.00 62.34 403 ASP A O 1
ATOM 3085 N N . PRO A 1 404 ? -12.402 -3.257 39.094 1.00 55.81 404 PRO A N 1
ATOM 3086 C CA . PRO A 1 404 ? -11.035 -3.044 38.624 1.00 55.81 404 PRO A CA 1
ATOM 3087 C C . PRO A 1 404 ? -9.999 -2.899 39.747 1.00 55.81 404 PRO A C 1
ATOM 3089 O O . PRO A 1 404 ? -8.811 -3.014 39.441 1.00 55.81 404 PRO A O 1
ATOM 3092 N N . ALA A 1 405 ? -10.421 -2.617 40.986 1.00 55.53 405 ALA A N 1
ATOM 3093 C CA . ALA A 1 405 ? -9.552 -2.495 42.153 1.00 55.53 405 ALA A CA 1
ATOM 3094 C C . ALA A 1 405 ? -9.399 -3.792 42.973 1.00 55.53 405 ALA A C 1
ATOM 3096 O O . ALA A 1 405 ? -8.483 -3.849 43.790 1.00 55.53 405 ALA A O 1
ATOM 3097 N N . ASP A 1 406 ? -10.237 -4.814 42.758 1.00 58.19 406 ASP A N 1
ATOM 3098 C CA . ASP A 1 406 ? -10.153 -6.079 43.499 1.00 58.19 406 ASP A CA 1
ATOM 3099 C C . ASP A 1 406 ? -9.321 -7.125 42.751 1.00 58.19 406 ASP A C 1
ATOM 3101 O O . ASP A 1 406 ? -9.506 -7.388 41.557 1.00 58.19 406 ASP A O 1
ATOM 3105 N N . ALA A 1 407 ? -8.430 -7.773 43.497 1.00 58.84 407 ALA A N 1
ATOM 3106 C CA . ALA A 1 407 ? -7.594 -8.865 43.032 1.00 58.84 407 ALA A CA 1
ATOM 3107 C C . ALA A 1 407 ? -7.537 -9.982 44.077 1.00 58.84 407 ALA A C 1
ATOM 3109 O O . ALA A 1 407 ? -7.666 -9.727 45.275 1.00 58.84 407 ALA A O 1
ATOM 3110 N N . ASP A 1 408 ? -7.329 -11.215 43.625 1.00 58.84 408 ASP A N 1
ATOM 3111 C CA . ASP A 1 408 ? -6.987 -12.327 44.503 1.00 58.84 408 ASP A CA 1
ATOM 3112 C C . ASP A 1 408 ? -5.533 -12.231 45.000 1.00 58.84 408 ASP A C 1
ATOM 3114 O O . ASP A 1 408 ? -4.743 -11.404 44.542 1.00 58.84 408 ASP A O 1
ATOM 3118 N N . GLU A 1 409 ? -5.160 -13.124 45.917 1.00 55.97 409 GLU A N 1
ATOM 3119 C CA . GLU A 1 409 ? -3.807 -13.225 46.494 1.00 55.97 409 GLU A CA 1
ATOM 3120 C C . GLU A 1 409 ? -2.701 -13.509 45.456 1.00 55.97 409 GLU A C 1
ATOM 3122 O O . GLU A 1 409 ? -1.517 -13.493 45.780 1.00 55.97 409 GLU A O 1
ATOM 3127 N N . ARG A 1 410 ? -3.064 -13.825 44.208 1.00 51.00 410 ARG A N 1
ATOM 3128 C CA . ARG A 1 410 ? -2.144 -14.080 43.091 1.00 51.00 410 ARG A CA 1
ATOM 3129 C C . ARG A 1 410 ? -2.157 -12.943 42.072 1.00 51.00 410 ARG A C 1
ATOM 3131 O O . ARG A 1 410 ? -1.549 -13.083 41.013 1.00 51.00 410 ARG A O 1
ATOM 3138 N N . GLY A 1 411 ? -2.858 -11.848 42.364 1.00 50.53 411 GLY A N 1
ATOM 3139 C CA . GLY A 1 411 ? -3.028 -10.739 41.440 1.00 50.53 411 GLY A CA 1
ATOM 3140 C C . GLY A 1 411 ? -3.896 -11.095 40.233 1.00 50.53 411 GLY A C 1
ATOM 3141 O O . GLY A 1 411 ? -3.685 -10.537 39.166 1.00 50.53 411 GLY A O 1
ATOM 3142 N N . ASN A 1 412 ? -4.847 -12.023 40.341 1.00 53.91 412 ASN A N 1
ATOM 3143 C CA . ASN A 1 412 ? -5.882 -12.202 39.324 1.00 53.91 412 ASN A CA 1
ATOM 3144 C C . ASN A 1 412 ? -7.106 -11.349 39.669 1.00 53.91 412 ASN A C 1
ATOM 3146 O O . ASN A 1 412 ? -7.451 -11.219 40.841 1.00 53.91 412 ASN A O 1
ATOM 3150 N N . PRO A 1 413 ? -7.817 -10.811 38.671 1.00 57.41 413 PRO A N 1
ATOM 3151 C CA . PRO A 1 413 ? -9.044 -10.053 38.898 1.00 57.41 413 PRO A CA 1
ATOM 3152 C C . PRO A 1 413 ? -10.108 -10.912 39.606 1.00 57.41 413 PRO A C 1
ATOM 3154 O O . PRO A 1 413 ? -10.418 -12.015 39.149 1.00 57.41 413 PRO A O 1
ATOM 3157 N N . TRP A 1 414 ? -10.679 -10.408 40.708 1.00 62.22 414 TRP A N 1
ATOM 3158 C CA . TRP A 1 414 ? -11.662 -11.150 41.511 1.00 62.22 414 TRP A CA 1
ATOM 3159 C C . TRP A 1 414 ? -13.113 -10.806 41.116 1.00 62.22 414 TRP A C 1
ATOM 3161 O O . TRP A 1 414 ? -13.477 -9.628 41.056 1.00 62.22 414 TRP A O 1
ATOM 3171 N N . PRO A 1 415 ? -13.982 -11.800 40.844 1.00 63.28 415 PRO A N 1
ATOM 3172 C CA . PRO A 1 415 ? -15.379 -11.547 40.500 1.00 63.28 415 PRO A CA 1
ATOM 3173 C C . PRO A 1 415 ? -16.228 -11.132 41.702 1.00 63.28 415 PRO A C 1
ATOM 3175 O O . PRO A 1 415 ? -16.229 -11.790 42.740 1.00 63.28 415 PRO A O 1
ATOM 3178 N N . SER A 1 416 ? -17.037 -10.082 41.535 1.00 56.53 416 SER A N 1
ATOM 3179 C CA . SER A 1 416 ? -17.867 -9.518 42.611 1.00 56.53 416 SER A CA 1
ATOM 3180 C C . SER A 1 416 ? -19.286 -10.115 42.716 1.00 56.53 416 SER A C 1
ATOM 3182 O O . SER A 1 416 ? -20.117 -9.617 43.475 1.00 56.53 416 SER A O 1
ATOM 3184 N N . GLY A 1 417 ? -19.595 -11.214 42.012 1.00 56.78 417 GLY A N 1
ATOM 3185 C CA . GLY A 1 417 ? -20.898 -11.890 42.102 1.00 56.78 417 GLY A CA 1
ATOM 3186 C C . GLY A 1 417 ? -21.186 -12.907 40.988 1.00 56.78 417 GLY A C 1
ATOM 3187 O O . GLY A 1 417 ? -20.461 -12.991 40.000 1.00 56.78 417 GLY A O 1
ATOM 3188 N N . ALA A 1 418 ? -22.256 -13.700 41.158 1.00 50.84 418 ALA A N 1
ATOM 3189 C CA . ALA A 1 418 ? -22.620 -14.821 40.280 1.00 50.84 418 ALA A CA 1
ATOM 3190 C C . ALA A 1 418 ? -22.956 -14.394 38.835 1.00 50.84 418 ALA A C 1
ATOM 3192 O O . ALA A 1 418 ? -23.704 -13.442 38.612 1.00 50.84 418 ALA A O 1
ATOM 3193 N N . SER A 1 419 ? -22.446 -15.154 37.858 1.00 57.69 419 SER A N 1
ATOM 3194 C CA . SER A 1 419 ? -22.565 -14.867 36.424 1.00 57.69 419 SER A CA 1
ATOM 3195 C C . SER A 1 419 ? -23.902 -15.358 35.835 1.00 57.69 419 SER A C 1
ATOM 3197 O O . SER A 1 419 ? -24.168 -16.564 35.826 1.00 57.69 419 SER A O 1
ATOM 3199 N N . PRO A 1 420 ? -24.771 -14.475 35.304 1.00 59.47 420 PRO A N 1
ATOM 3200 C CA . PRO A 1 420 ? -25.901 -14.913 34.500 1.00 59.47 420 PRO A CA 1
ATOM 3201 C C . PRO A 1 420 ? -25.413 -15.293 33.095 1.00 59.47 420 PRO A C 1
ATOM 3203 O O . PRO A 1 420 ? -25.023 -14.437 32.299 1.00 59.47 420 PRO A O 1
ATOM 3206 N N . TYR A 1 421 ? -25.475 -16.581 32.754 1.00 57.69 421 TYR A N 1
ATOM 3207 C CA . TYR A 1 421 ? -25.304 -17.016 31.368 1.00 57.69 421 TYR A CA 1
ATOM 3208 C C . TYR A 1 421 ? -26.509 -16.580 30.536 1.00 57.69 421 TYR A C 1
ATOM 3210 O O . TYR A 1 421 ? -27.653 -16.908 30.858 1.00 57.69 421 TYR A O 1
ATOM 3218 N N . SER A 1 422 ? -26.253 -15.904 29.418 1.00 59.00 422 SER A N 1
ATOM 3219 C CA . SER A 1 422 ? -27.269 -15.671 28.392 1.00 59.00 422 SER A CA 1
ATOM 3220 C C . SER A 1 422 ? -26.933 -16.483 27.143 1.00 59.00 422 SER A C 1
ATOM 3222 O O . SER A 1 422 ? -25.794 -16.514 26.670 1.00 59.00 422 SER A O 1
ATOM 3224 N N . SER A 1 423 ? -27.924 -17.196 26.606 1.00 55.66 423 SER A N 1
ATOM 3225 C CA . SER A 1 423 ? -27.788 -17.862 25.312 1.00 55.66 423 SER A CA 1
ATOM 3226 C C . SER A 1 423 ? -27.999 -16.833 24.206 1.00 55.66 423 SER A C 1
ATOM 3228 O O . SER A 1 423 ? -29.111 -16.322 24.057 1.00 55.66 423 SER A O 1
ATOM 3230 N N . LEU A 1 424 ? -26.962 -16.546 23.420 1.00 55.38 424 LEU A N 1
ATOM 3231 C CA . LEU A 1 424 ? -27.097 -15.751 22.203 1.00 55.38 424 LEU A CA 1
ATOM 3232 C C . LEU A 1 424 ? -27.112 -16.636 20.955 1.00 55.38 424 LEU A C 1
ATOM 3234 O O . LEU A 1 424 ? -26.757 -17.818 20.970 1.00 55.38 424 LEU A O 1
ATOM 3238 N N . ALA A 1 425 ? -27.532 -16.035 19.841 1.00 58.28 425 ALA A N 1
ATOM 3239 C CA . ALA A 1 425 ? -27.352 -16.634 18.529 1.00 58.28 425 ALA A CA 1
ATOM 3240 C C . ALA A 1 425 ? -25.853 -16.914 18.281 1.00 58.28 425 ALA A C 1
ATOM 3242 O O . ALA A 1 425 ? -24.999 -16.134 18.704 1.00 58.28 425 ALA A O 1
ATOM 3243 N N . PRO A 1 426 ? -25.498 -18.016 17.598 1.00 60.56 426 PRO A N 1
ATOM 3244 C CA . PRO A 1 426 ? -24.104 -18.371 17.368 1.00 60.56 426 PRO A CA 1
ATOM 3245 C C . PRO A 1 426 ? -23.359 -17.269 16.605 1.00 60.56 426 PRO A C 1
ATOM 3247 O O . PRO A 1 426 ? -23.864 -16.708 15.632 1.00 60.56 426 PRO A O 1
ATOM 3250 N N . LEU A 1 427 ? -22.121 -17.011 17.027 1.00 67.38 427 LEU A N 1
ATOM 3251 C CA . LEU A 1 427 ? -21.254 -15.988 16.454 1.00 67.38 427 LEU A CA 1
ATOM 3252 C C . LEU A 1 427 ? -20.989 -16.251 14.958 1.00 67.38 427 LEU A C 1
ATOM 3254 O O . LEU A 1 427 ? -20.329 -17.231 14.571 1.00 67.38 427 LEU A O 1
ATOM 3258 N N . ALA A 1 428 ? -21.465 -15.355 14.094 1.00 75.56 428 ALA A N 1
ATOM 3259 C CA . ALA A 1 428 ? -21.166 -15.419 12.670 1.00 75.56 428 ALA A CA 1
ATOM 3260 C C . ALA A 1 428 ? -19.716 -15.006 12.388 1.00 75.56 428 ALA A C 1
ATOM 3262 O O . ALA A 1 428 ? -19.073 -15.624 11.535 1.00 75.56 428 ALA A O 1
ATOM 3263 N N . VAL A 1 429 ? -19.200 -13.999 13.104 1.00 81.50 429 VAL A N 1
ATOM 3264 C CA . VAL A 1 429 ? -17.886 -13.379 12.873 1.00 81.50 429 VAL A CA 1
ATOM 3265 C C . VAL A 1 429 ? -17.158 -13.144 14.203 1.00 81.50 429 VAL A C 1
ATOM 3267 O O . VAL A 1 429 ? -17.717 -12.535 15.111 1.00 81.50 429 VAL A O 1
ATOM 3270 N N . GLY A 1 430 ? -15.908 -13.600 14.309 1.00 75.88 430 GLY A N 1
ATOM 3271 C CA . GLY A 1 430 ? -15.089 -13.544 15.528 1.00 75.88 430 GLY A CA 1
ATOM 3272 C C . GLY A 1 430 ? -13.593 -13.536 15.237 1.00 75.88 430 GLY A C 1
ATOM 3273 O O . GLY A 1 430 ? -13.197 -13.482 14.076 1.00 75.88 430 GLY A O 1
ATOM 3274 N N . LEU A 1 431 ? -12.752 -13.584 16.266 1.00 74.06 431 LEU A N 1
ATOM 3275 C CA . LEU A 1 431 ? -11.303 -13.728 16.104 1.00 74.06 431 LEU A CA 1
ATOM 3276 C C . LEU A 1 431 ? -10.916 -15.207 16.063 1.00 74.06 431 LEU A C 1
ATOM 3278 O O . LEU A 1 431 ? -11.433 -16.002 16.841 1.00 74.06 431 LEU A O 1
ATOM 3282 N N . GLY A 1 432 ? -10.047 -15.586 15.121 1.00 68.50 432 GLY A N 1
ATOM 3283 C CA . GLY A 1 432 ? -9.529 -16.961 15.031 1.00 68.50 432 GLY A CA 1
ATOM 3284 C C . GLY A 1 432 ? -10.562 -18.019 14.621 1.00 68.50 432 GLY A C 1
ATOM 3285 O O . GLY A 1 432 ? -10.251 -19.204 14.610 1.00 68.50 432 GLY A O 1
ATOM 3286 N N . VAL A 1 433 ? -11.781 -17.608 14.257 1.00 71.94 433 VAL A N 1
ATOM 3287 C CA . VAL A 1 433 ? -12.859 -18.526 13.878 1.00 71.94 433 VAL A CA 1
ATOM 3288 C C . VAL A 1 433 ? -12.692 -19.068 12.463 1.00 71.94 433 VAL A C 1
ATOM 3290 O O . VAL A 1 433 ? -12.233 -18.389 11.539 1.00 71.94 433 VAL A O 1
ATOM 3293 N N . ASP A 1 434 ? -13.193 -20.285 12.283 1.00 72.44 434 ASP A N 1
ATOM 3294 C CA . ASP A 1 434 ? -13.172 -21.013 11.024 1.00 72.44 434 ASP A CA 1
ATOM 3295 C C . ASP A 1 434 ? -13.752 -20.180 9.861 1.00 72.44 434 ASP A C 1
ATOM 3297 O O . ASP A 1 434 ? -14.875 -19.667 9.969 1.00 72.44 434 ASP A O 1
ATOM 3301 N N . PRO A 1 435 ? -13.049 -20.034 8.721 1.00 77.81 435 PRO A N 1
ATOM 3302 C CA . PRO A 1 435 ? -13.337 -18.981 7.749 1.00 77.81 435 PRO A CA 1
ATOM 3303 C C . PRO A 1 435 ? -14.621 -19.199 6.946 1.00 77.81 435 PRO A C 1
ATOM 3305 O O . PRO A 1 435 ? -15.113 -18.239 6.347 1.00 77.81 435 PRO A O 1
ATOM 3308 N N . VAL A 1 436 ? -15.145 -20.430 6.893 1.00 82.50 436 VAL A N 1
ATOM 3309 C CA . VAL A 1 436 ? -16.314 -20.802 6.083 1.00 82.50 436 VAL A CA 1
ATOM 3310 C C . VAL A 1 436 ? -17.279 -21.667 6.889 1.00 82.50 436 VAL A C 1
ATOM 3312 O O . VAL A 1 436 ? -16.885 -22.729 7.363 1.00 82.50 436 VAL A O 1
ATOM 3315 N N . ARG A 1 437 ? -18.553 -21.261 6.982 1.00 82.38 437 ARG A N 1
ATOM 3316 C CA . ARG A 1 437 ? -19.612 -22.017 7.679 1.00 82.38 437 ARG A CA 1
ATOM 3317 C C . ARG A 1 437 ? -20.957 -21.877 6.966 1.00 82.38 437 ARG A C 1
ATOM 3319 O O . ARG A 1 437 ? -21.249 -20.834 6.388 1.00 82.38 437 ARG A O 1
ATOM 3326 N N . LEU A 1 438 ? -21.776 -22.924 7.014 1.00 82.25 438 LEU A N 1
ATOM 3327 C CA . LEU A 1 438 ? -23.177 -22.861 6.599 1.00 82.25 438 LEU A CA 1
ATOM 3328 C C . LEU A 1 438 ? -24.042 -22.476 7.791 1.00 82.25 438 LEU A C 1
ATOM 3330 O O . LEU A 1 438 ? -23.896 -23.063 8.862 1.00 82.25 438 LEU A O 1
ATOM 3334 N N . VAL A 1 439 ? -24.934 -21.510 7.600 1.00 79.56 439 VAL A N 1
ATOM 3335 C CA . VAL A 1 439 ? -25.892 -21.097 8.630 1.00 79.56 439 VAL A CA 1
ATOM 3336 C C . VAL A 1 439 ? -27.273 -20.980 8.006 1.00 79.56 439 VAL A C 1
ATOM 3338 O O . VAL A 1 439 ? -27.417 -20.446 6.907 1.00 79.56 439 VAL A O 1
ATOM 3341 N N . ALA A 1 440 ? -28.280 -21.502 8.701 1.00 79.12 440 ALA A N 1
ATOM 3342 C CA . ALA A 1 440 ? -29.673 -21.262 8.361 1.00 79.12 440 ALA A CA 1
ATOM 3343 C C . ALA A 1 440 ? -30.072 -19.874 8.878 1.00 79.12 440 ALA A C 1
ATOM 3345 O O . ALA A 1 440 ? -30.004 -19.613 10.076 1.00 79.12 440 ALA A O 1
ATOM 3346 N N . ASP A 1 441 ? -30.465 -18.983 7.974 1.00 79.56 441 ASP A N 1
ATOM 3347 C CA . ASP A 1 441 ? -30.906 -17.627 8.276 1.00 79.56 441 ASP A CA 1
ATOM 3348 C C . ASP A 1 441 ? -32.411 -17.504 8.030 1.00 79.56 441 ASP A C 1
ATOM 3350 O O . ASP A 1 441 ? -32.864 -17.228 6.919 1.00 79.56 441 ASP A O 1
ATOM 3354 N N . THR A 1 442 ? -33.198 -17.736 9.077 1.00 73.12 442 THR A N 1
ATOM 3355 C CA . THR A 1 442 ? -34.662 -17.619 9.034 1.00 73.12 442 THR A CA 1
ATOM 3356 C C . THR A 1 442 ? -35.145 -16.170 9.035 1.00 73.12 442 THR A C 1
ATOM 3358 O O . THR A 1 442 ? -36.231 -15.902 8.531 1.00 73.12 442 THR A O 1
ATOM 3361 N N . LEU A 1 443 ? -34.351 -15.240 9.577 1.00 75.19 443 LEU A N 1
ATOM 3362 C CA . LEU A 1 443 ? -34.715 -13.826 9.755 1.00 75.19 443 LEU A CA 1
ATOM 3363 C C . LEU A 1 443 ? -34.090 -12.902 8.697 1.00 75.19 443 LEU A C 1
ATOM 3365 O O . LEU A 1 443 ? -34.274 -11.689 8.743 1.00 75.19 443 LEU A O 1
ATOM 3369 N N . ASN A 1 444 ? -33.362 -13.467 7.732 1.00 77.62 444 ASN A N 1
ATOM 3370 C CA . ASN A 1 444 ? -32.746 -12.759 6.610 1.00 77.62 444 ASN A CA 1
ATOM 3371 C C . ASN A 1 444 ? -31.756 -11.644 7.021 1.00 77.62 444 ASN A C 1
ATOM 3373 O O . ASN A 1 444 ? -31.576 -10.663 6.295 1.00 77.62 444 ASN A O 1
ATOM 3377 N N . HIS A 1 445 ? -31.110 -11.798 8.175 1.00 82.12 445 HIS A N 1
ATOM 3378 C CA . HIS A 1 445 ? -30.301 -10.776 8.841 1.00 82.12 445 HIS A CA 1
ATOM 3379 C C . HIS A 1 445 ? -28.785 -10.984 8.696 1.00 82.12 445 HIS A C 1
ATOM 3381 O O . HIS A 1 445 ? -28.014 -10.071 8.990 1.00 82.12 445 HIS A O 1
ATOM 3387 N N . ILE A 1 446 ? -28.331 -12.152 8.232 1.00 86.06 446 ILE A N 1
ATOM 3388 C CA . ILE A 1 446 ? -26.906 -12.508 8.181 1.00 86.06 446 ILE A CA 1
ATOM 3389 C C . ILE A 1 446 ? -26.275 -11.997 6.884 1.00 86.06 446 ILE A C 1
ATOM 3391 O O . ILE A 1 446 ? -26.601 -12.478 5.808 1.00 86.06 446 ILE A O 1
ATOM 3395 N N . ALA A 1 447 ? -25.301 -11.094 6.948 1.00 88.56 447 ALA A N 1
ATOM 3396 C CA . ALA A 1 447 ? -24.588 -10.541 5.795 1.00 88.56 447 ALA A CA 1
ATOM 3397 C C . ALA A 1 447 ? -23.662 -11.576 5.115 1.00 88.56 447 ALA A C 1
ATOM 3399 O O . ALA A 1 447 ? -22.441 -11.610 5.314 1.00 88.56 447 ALA A O 1
ATOM 3400 N N . ALA A 1 448 ? -24.274 -12.455 4.321 1.00 89.19 448 ALA A N 1
ATOM 3401 C CA . ALA A 1 448 ? -23.647 -13.558 3.611 1.00 89.19 448 ALA A CA 1
ATOM 3402 C C . ALA A 1 448 ? -24.432 -13.953 2.346 1.00 89.19 448 ALA A C 1
ATOM 3404 O O . ALA A 1 448 ? -25.654 -13.788 2.312 1.00 89.19 448 ALA A O 1
ATOM 3405 N N . PRO A 1 449 ? -23.760 -14.511 1.321 1.00 90.00 449 PRO A N 1
ATOM 3406 C CA . PRO A 1 449 ? -24.416 -15.028 0.125 1.00 90.00 449 PRO A CA 1
ATOM 3407 C C . PRO A 1 449 ? -25.455 -16.109 0.431 1.00 90.00 449 PRO A C 1
ATOM 3409 O O . PRO A 1 449 ? -25.181 -17.053 1.177 1.00 90.00 449 PRO A O 1
ATOM 3412 N N . LEU A 1 450 ? -26.616 -16.013 -0.220 1.00 87.62 450 LEU A N 1
ATOM 3413 C CA . LEU A 1 450 ? -27.619 -17.076 -0.231 1.00 87.62 450 LEU A CA 1
ATOM 3414 C C . LEU A 1 450 ? -27.133 -18.258 -1.082 1.00 87.62 450 LEU A C 1
ATOM 3416 O O . LEU A 1 450 ? -26.667 -18.075 -2.209 1.00 87.62 450 LEU A O 1
ATOM 3420 N N . LEU A 1 451 ? -27.301 -19.470 -0.560 1.00 82.19 451 LEU A N 1
ATOM 3421 C CA . LEU A 1 451 ? -26.914 -20.733 -1.192 1.00 82.19 451 LEU A CA 1
ATOM 3422 C C . LEU A 1 451 ? -28.046 -21.356 -2.037 1.00 82.19 451 LEU A C 1
ATOM 3424 O O . LEU A 1 451 ? -28.094 -22.571 -2.209 1.00 82.19 451 LEU A O 1
ATOM 3428 N N . GLY A 1 452 ? -28.957 -20.529 -2.556 1.00 78.69 452 GLY A N 1
ATOM 3429 C CA . GLY A 1 452 ? -30.121 -20.971 -3.330 1.00 78.69 452 GLY A CA 1
ATOM 3430 C C . GLY A 1 452 ? -29.854 -21.103 -4.832 1.00 78.69 452 GLY A C 1
ATOM 3431 O O . GLY A 1 452 ? -29.140 -20.280 -5.412 1.00 78.69 452 GLY A O 1
ATOM 3432 N N . GLY A 1 453 ? -30.472 -22.103 -5.473 1.00 80.12 453 GLY A N 1
ATOM 3433 C CA . GLY A 1 453 ? -30.413 -22.350 -6.917 1.00 80.12 453 GLY A CA 1
ATOM 3434 C C . GLY A 1 453 ? -29.153 -23.094 -7.387 1.00 80.12 453 GLY A C 1
ATOM 3435 O O . GLY A 1 453 ? -28.024 -22.712 -7.068 1.00 80.12 453 GLY A O 1
ATOM 3436 N N . GLY A 1 454 ? -29.337 -24.128 -8.219 1.00 82.56 454 GLY A N 1
ATOM 3437 C CA . GLY A 1 454 ? -28.281 -25.079 -8.609 1.00 82.56 454 GLY A CA 1
ATOM 3438 C C . GLY A 1 454 ? -26.999 -24.449 -9.174 1.00 82.56 454 GLY A C 1
ATOM 3439 O O . GLY A 1 454 ? -25.899 -24.800 -8.749 1.00 82.56 454 GLY A O 1
ATOM 3440 N N . TRP A 1 455 ? -27.109 -23.462 -10.071 1.00 83.00 455 TRP A N 1
ATOM 3441 C CA . TRP A 1 455 ? -25.936 -22.815 -10.680 1.00 83.00 455 TRP A CA 1
ATOM 3442 C C . TRP A 1 455 ? -25.181 -21.880 -9.726 1.00 83.00 455 TRP A C 1
ATOM 3444 O O . TRP A 1 455 ? -23.950 -21.881 -9.721 1.00 83.00 455 TRP A O 1
ATOM 3454 N N . ARG A 1 456 ? -25.892 -21.112 -8.885 1.00 87.06 456 ARG A N 1
ATOM 3455 C CA . ARG A 1 456 ? -25.270 -20.226 -7.878 1.00 87.06 456 ARG A CA 1
ATOM 3456 C C . ARG A 1 456 ? -24.531 -21.059 -6.840 1.00 87.06 456 ARG A C 1
ATOM 3458 O O . ARG A 1 456 ? -23.382 -20.776 -6.509 1.00 87.06 456 ARG A O 1
ATOM 3465 N N . ARG A 1 457 ? -25.178 -22.135 -6.394 1.00 88.00 457 ARG A N 1
ATOM 3466 C CA . ARG A 1 457 ? -24.631 -23.125 -5.474 1.00 88.00 457 ARG A CA 1
ATOM 3467 C C . ARG A 1 457 ? -23.380 -23.803 -6.030 1.00 88.00 457 ARG A C 1
ATOM 3469 O O . ARG A 1 457 ? -22.366 -23.843 -5.335 1.00 88.00 457 ARG A O 1
ATOM 3476 N N . LEU A 1 458 ? -23.410 -24.267 -7.281 1.00 88.31 458 LEU A N 1
ATOM 3477 C CA . LEU A 1 458 ? -22.239 -24.836 -7.954 1.00 88.31 458 LEU A CA 1
ATOM 3478 C C . LEU A 1 458 ? -21.098 -23.810 -8.061 1.00 88.31 458 LEU A C 1
ATOM 3480 O O . LEU A 1 458 ? -19.952 -24.132 -7.744 1.00 88.31 458 LEU A O 1
ATOM 3484 N N . GLY A 1 459 ? -21.412 -22.570 -8.450 1.00 89.12 459 GLY A N 1
ATOM 3485 C CA . GLY A 1 459 ? -20.446 -21.474 -8.545 1.00 89.12 459 GLY A CA 1
ATOM 3486 C C . GLY A 1 459 ? -19.765 -21.167 -7.209 1.00 89.12 459 GLY A C 1
ATOM 3487 O O . GLY A 1 459 ? -18.538 -21.107 -7.146 1.00 89.12 459 GLY A O 1
ATOM 3488 N N . LEU A 1 460 ? -20.537 -21.050 -6.122 1.00 89.69 460 LEU A N 1
ATOM 3489 C CA . LEU A 1 460 ? -20.009 -20.853 -4.767 1.00 89.69 460 LEU A CA 1
ATOM 3490 C C . LEU A 1 460 ? -19.167 -22.050 -4.304 1.00 89.69 460 LEU A C 1
ATOM 3492 O O . LEU A 1 460 ? -18.045 -21.871 -3.826 1.00 89.69 460 LEU A O 1
ATOM 3496 N N . ALA A 1 461 ? -19.669 -23.273 -4.484 1.00 89.00 461 ALA A N 1
ATOM 3497 C CA . ALA A 1 461 ? -18.985 -24.498 -4.076 1.00 89.00 461 ALA A CA 1
ATOM 3498 C C . ALA A 1 461 ? -17.633 -24.671 -4.787 1.00 89.00 461 ALA A C 1
ATOM 3500 O O . ALA A 1 461 ? -16.620 -24.979 -4.149 1.00 89.00 461 ALA A O 1
ATOM 3501 N N . TRP A 1 462 ? -17.594 -24.431 -6.101 1.00 89.94 462 TRP A N 1
ATOM 3502 C CA . TRP A 1 462 ? -16.366 -24.487 -6.891 1.00 89.94 462 TRP A CA 1
ATOM 3503 C C . TRP A 1 462 ? -15.431 -23.323 -6.539 1.00 89.94 462 TRP A C 1
ATOM 3505 O O . TRP A 1 462 ? -14.236 -23.534 -6.312 1.00 89.94 462 TRP A O 1
ATOM 3515 N N . GLY A 1 463 ? -15.969 -22.108 -6.401 1.00 87.06 463 GLY A N 1
ATOM 3516 C CA . GLY A 1 463 ? -15.228 -20.916 -5.988 1.00 87.06 463 GLY A CA 1
ATOM 3517 C C . GLY A 1 463 ? -14.427 -21.149 -4.705 1.00 87.06 463 GLY A C 1
ATOM 3518 O O . GLY A 1 463 ? -13.197 -21.013 -4.717 1.00 87.06 463 GLY A O 1
ATOM 3519 N N . VAL A 1 464 ? -15.114 -21.623 -3.659 1.00 86.88 464 VAL A N 1
ATOM 3520 C CA . VAL A 1 464 ? -14.584 -21.884 -2.305 1.00 86.88 464 VAL A CA 1
ATOM 3521 C C . VAL A 1 464 ? -13.821 -23.218 -2.196 1.00 86.88 464 VAL A C 1
ATOM 3523 O O . VAL A 1 464 ? -13.299 -23.551 -1.136 1.00 86.88 464 VAL A O 1
ATOM 3526 N N . ARG A 1 465 ? -13.674 -23.979 -3.293 1.00 88.50 465 ARG A N 1
ATOM 3527 C CA . ARG A 1 465 ? -12.989 -25.294 -3.330 1.00 88.50 465 ARG A CA 1
ATOM 3528 C C . ARG A 1 465 ? -13.629 -26.351 -2.421 1.00 88.50 465 ARG A C 1
ATOM 3530 O O . ARG A 1 465 ? -12.955 -27.272 -1.972 1.00 88.50 465 ARG A O 1
ATOM 3537 N N . ARG A 1 466 ? -14.933 -26.249 -2.163 1.00 86.50 466 ARG A N 1
ATOM 3538 C CA . ARG A 1 466 ? -15.695 -27.209 -1.352 1.00 86.50 466 ARG A CA 1
ATOM 3539 C C . ARG A 1 466 ? -16.853 -27.769 -2.176 1.00 86.50 466 ARG A C 1
ATOM 3541 O O . ARG A 1 466 ? -18.008 -27.444 -1.932 1.00 86.50 466 ARG A O 1
ATOM 3548 N N . LEU A 1 467 ? -16.547 -28.643 -3.142 1.00 82.88 467 LEU A N 1
ATOM 3549 C CA . LEU A 1 467 ? -17.546 -29.230 -4.055 1.00 82.88 467 LEU A CA 1
ATOM 3550 C C . LEU A 1 467 ? -18.650 -30.021 -3.336 1.00 82.88 467 LEU A C 1
ATOM 3552 O O . LEU A 1 467 ? -19.766 -30.087 -3.837 1.00 82.88 467 LEU A O 1
ATOM 3556 N N . ARG A 1 468 ? -18.389 -30.540 -2.126 1.00 81.81 468 ARG A N 1
ATOM 3557 C CA . ARG A 1 468 ? -19.422 -31.163 -1.276 1.00 81.81 468 ARG A CA 1
ATOM 3558 C C . ARG A 1 468 ? -20.594 -30.217 -0.981 1.00 81.81 468 ARG A C 1
ATOM 3560 O O . ARG A 1 468 ? -21.720 -30.677 -0.839 1.00 81.81 468 ARG A O 1
ATOM 3567 N N . LEU A 1 469 ? -20.354 -28.900 -0.963 1.00 80.31 469 LEU A N 1
ATOM 3568 C CA . LEU A 1 469 ? -21.406 -27.897 -0.792 1.00 80.31 469 LEU A CA 1
ATOM 3569 C C . LEU A 1 469 ? -22.409 -27.891 -1.945 1.00 80.31 469 LEU A C 1
ATOM 3571 O O . LEU A 1 469 ? -23.516 -27.416 -1.731 1.00 80.31 469 LEU A O 1
ATOM 3575 N N . ALA A 1 470 ? -22.060 -28.399 -3.133 1.00 79.44 470 ALA A N 1
ATOM 3576 C CA . ALA A 1 470 ? -22.962 -28.434 -4.283 1.00 79.44 470 ALA A CA 1
ATOM 3577 C C . ALA A 1 470 ? -24.022 -29.544 -4.195 1.00 79.44 470 ALA A C 1
ATOM 3579 O O . ALA A 1 470 ? -25.086 -29.396 -4.784 1.00 79.44 470 ALA A O 1
ATOM 3580 N N . PHE A 1 471 ? -23.744 -30.619 -3.448 1.00 77.94 471 PHE A N 1
ATOM 3581 C CA . PHE A 1 471 ? -24.541 -31.855 -3.471 1.00 77.94 471 PHE A CA 1
ATOM 3582 C C . PHE A 1 471 ? -25.222 -32.203 -2.134 1.00 77.94 471 PHE A C 1
ATOM 3584 O O . PHE A 1 471 ? -25.938 -33.194 -2.060 1.00 77.94 471 PHE A O 1
ATOM 3591 N N . GLY A 1 472 ? -24.999 -31.431 -1.065 1.00 70.38 472 GLY A N 1
ATOM 3592 C CA . GLY A 1 472 ? -25.613 -31.690 0.248 1.00 70.38 472 GLY A CA 1
ATOM 3593 C C . GLY A 1 472 ? -27.112 -31.352 0.317 1.00 70.38 472 GLY A C 1
ATOM 3594 O O . GLY A 1 472 ? -27.589 -30.463 -0.387 1.00 70.38 472 GLY A O 1
ATOM 3595 N N . ALA A 1 473 ? -27.860 -31.995 1.212 1.00 61.97 473 ALA A N 1
ATOM 3596 C CA . ALA A 1 473 ? -29.224 -31.567 1.525 1.00 61.97 473 ALA A CA 1
ATOM 3597 C C . ALA A 1 473 ? -29.179 -30.254 2.330 1.00 61.97 473 ALA A C 1
ATOM 3599 O O . ALA A 1 473 ? -28.598 -30.206 3.412 1.00 61.97 473 ALA A O 1
ATOM 3600 N N . THR A 1 474 ? -29.749 -29.180 1.789 1.00 65.19 474 THR A N 1
ATOM 3601 C CA . THR A 1 474 ? -29.843 -27.865 2.443 1.00 65.19 474 THR A CA 1
ATOM 3602 C C . THR A 1 474 ? -31.167 -27.223 2.070 1.00 65.19 474 THR A C 1
ATOM 3604 O O . THR A 1 474 ? -31.568 -27.321 0.912 1.00 65.19 474 THR A O 1
ATOM 3607 N N . ASP A 1 475 ? -31.809 -26.524 3.005 1.00 69.94 475 ASP A N 1
ATOM 3608 C CA . ASP A 1 475 ? -32.948 -25.666 2.675 1.00 69.94 475 ASP A CA 1
ATOM 3609 C C . ASP A 1 475 ? -32.443 -24.482 1.831 1.00 69.94 475 ASP A C 1
ATOM 3611 O O . ASP A 1 475 ? -31.786 -23.562 2.338 1.00 69.94 475 ASP A O 1
ATOM 3615 N N . GLU A 1 476 ? -32.678 -24.554 0.519 1.00 63.84 476 GLU A N 1
ATOM 3616 C CA . GLU A 1 476 ? -32.138 -23.625 -0.479 1.00 63.84 476 GLU A CA 1
ATOM 3617 C C . GLU A 1 476 ? -32.595 -22.177 -0.266 1.00 63.84 476 GLU A C 1
ATOM 3619 O O . GLU A 1 476 ? -31.913 -21.253 -0.713 1.00 63.84 476 GLU A O 1
ATOM 3624 N N . GLN A 1 477 ? -33.717 -21.960 0.429 1.00 64.12 477 GLN A N 1
ATOM 3625 C CA . GLN A 1 477 ? -34.255 -20.618 0.662 1.00 64.12 477 GLN A CA 1
ATOM 3626 C C . GLN A 1 477 ? -33.731 -19.958 1.939 1.00 64.12 477 GLN A C 1
ATOM 3628 O O . GLN A 1 477 ? -33.889 -18.750 2.103 1.00 64.12 477 GLN A O 1
ATOM 3633 N N . ARG A 1 478 ? -33.090 -20.718 2.835 1.00 75.31 478 ARG A N 1
ATOM 3634 C CA . ARG A 1 478 ? -32.657 -20.222 4.155 1.00 75.31 478 ARG A CA 1
ATOM 3635 C C . ARG A 1 478 ? -31.166 -20.379 4.406 1.00 75.31 478 ARG A C 1
ATOM 3637 O O . ARG A 1 478 ? -30.622 -19.738 5.297 1.00 75.31 478 ARG A O 1
ATOM 3644 N N . THR A 1 479 ? -30.478 -21.218 3.640 1.00 84.56 479 THR A N 1
ATOM 3645 C CA . THR A 1 479 ? -29.058 -21.489 3.882 1.00 84.56 479 THR A CA 1
ATOM 3646 C C . THR A 1 479 ? -28.189 -20.368 3.314 1.00 84.56 479 THR A C 1
ATOM 3648 O O . THR A 1 479 ? -28.238 -20.067 2.119 1.00 84.56 479 THR A O 1
ATOM 3651 N N . ARG A 1 480 ? -27.339 -19.778 4.157 1.00 87.06 480 ARG A N 1
ATOM 3652 C CA . ARG A 1 480 ? -26.315 -18.806 3.761 1.00 87.06 480 ARG A CA 1
ATOM 3653 C C . ARG A 1 480 ? -24.909 -19.361 3.957 1.00 87.06 480 ARG A C 1
ATOM 3655 O O . ARG A 1 480 ? -24.646 -20.150 4.868 1.00 87.06 480 ARG A O 1
ATOM 3662 N N . LEU A 1 481 ? -23.995 -18.930 3.090 1.00 89.06 481 LEU A N 1
ATOM 3663 C CA . LEU A 1 481 ? -22.579 -19.285 3.140 1.00 89.06 481 LEU A CA 1
ATOM 3664 C C . LEU A 1 481 ? -21.785 -18.173 3.830 1.00 89.06 481 LEU A C 1
ATOM 3666 O O . LEU A 1 481 ? -21.391 -17.200 3.191 1.00 89.06 481 LEU A O 1
ATOM 3670 N N . LEU A 1 482 ? -21.506 -18.315 5.125 1.00 87.56 482 LEU A N 1
ATOM 3671 C CA . LEU A 1 482 ? -20.572 -17.417 5.798 1.00 87.56 482 LEU A CA 1
ATOM 3672 C C . LEU A 1 482 ? -19.169 -17.631 5.231 1.00 87.56 482 LEU A C 1
ATOM 3674 O O . LEU A 1 482 ? -18.677 -18.756 5.186 1.00 87.56 482 LEU A O 1
ATOM 3678 N N . MET A 1 483 ? -18.521 -16.541 4.831 1.00 90.31 483 MET A N 1
ATOM 3679 C CA . MET A 1 483 ? -17.131 -16.512 4.372 1.00 90.31 483 MET A CA 1
ATOM 3680 C C . MET A 1 483 ? -16.391 -15.386 5.097 1.00 90.31 483 MET A C 1
ATOM 3682 O O . MET A 1 483 ? -17.007 -14.370 5.434 1.00 90.31 483 MET A O 1
ATOM 3686 N N . ARG A 1 484 ? -15.076 -15.538 5.306 1.00 91.25 484 ARG A N 1
ATOM 3687 C CA . ARG A 1 484 ? -14.227 -14.560 6.020 1.00 91.25 484 ARG A CA 1
ATOM 3688 C C . ARG A 1 484 ? -14.850 -14.198 7.371 1.00 91.25 484 ARG A C 1
ATOM 3690 O O . ARG A 1 484 ? -15.269 -13.064 7.605 1.00 91.25 484 ARG A O 1
ATOM 3697 N N . ARG A 1 485 ? -15.020 -15.223 8.205 1.00 88.69 485 ARG A N 1
ATOM 3698 C CA . ARG A 1 485 ? -15.571 -15.090 9.559 1.00 88.69 485 ARG A CA 1
ATOM 3699 C C . ARG A 1 485 ? -14.567 -14.492 10.545 1.00 88.69 485 ARG A C 1
ATOM 3701 O O . ARG A 1 485 ? -14.990 -13.944 11.549 1.00 88.69 485 ARG A O 1
ATOM 3708 N N . ASP A 1 486 ? -13.273 -14.544 10.242 1.00 85.88 486 ASP A N 1
ATOM 3709 C CA . ASP A 1 486 ? -12.261 -13.827 11.013 1.00 85.88 486 ASP A CA 1
ATOM 3710 C C . ASP A 1 486 ? -12.383 -12.301 10.815 1.00 85.88 486 ASP A C 1
ATOM 3712 O O . ASP A 1 486 ? -12.366 -11.815 9.676 1.00 85.88 486 ASP A O 1
ATOM 3716 N N . VAL A 1 487 ? -12.493 -11.547 11.916 1.00 87.19 487 VAL A N 1
ATOM 3717 C CA . VAL A 1 487 ? -12.676 -10.081 11.908 1.00 87.19 487 VAL A CA 1
ATOM 3718 C C . VAL A 1 487 ? -11.544 -9.384 11.153 1.00 87.19 487 VAL A C 1
ATOM 3720 O O . VAL A 1 487 ? -11.806 -8.546 10.288 1.00 87.19 487 VAL A O 1
ATOM 3723 N N . ARG A 1 488 ? -10.282 -9.755 11.408 1.00 88.06 488 ARG A N 1
ATOM 3724 C CA . ARG A 1 488 ? -9.119 -9.112 10.771 1.00 88.06 488 ARG A CA 1
ATOM 3725 C C . ARG A 1 488 ? -9.138 -9.336 9.262 1.00 88.06 488 ARG A C 1
ATOM 3727 O O . ARG A 1 488 ? -8.950 -8.402 8.483 1.00 88.06 488 ARG A O 1
ATOM 3734 N N . THR A 1 489 ? -9.406 -10.568 8.843 1.00 91.38 489 THR A N 1
ATOM 3735 C CA . THR A 1 489 ? -9.489 -10.961 7.432 1.00 91.38 489 THR A CA 1
ATOM 3736 C C . THR A 1 489 ? -10.637 -10.251 6.716 1.00 91.38 489 THR A C 1
ATOM 3738 O O . THR A 1 489 ? -10.466 -9.769 5.594 1.00 91.38 489 THR A O 1
ATOM 3741 N N . ARG A 1 490 ? -11.800 -10.138 7.367 1.00 93.50 490 ARG A N 1
ATOM 3742 C CA . ARG A 1 490 ? -12.973 -9.424 6.847 1.00 93.50 490 ARG A CA 1
ATOM 3743 C C . ARG A 1 490 ? -12.703 -7.935 6.660 1.00 93.50 490 ARG A C 1
ATOM 3745 O O . ARG A 1 490 ? -12.939 -7.414 5.571 1.00 93.50 490 ARG A O 1
ATOM 3752 N N . VAL A 1 491 ? -12.172 -7.272 7.687 1.00 95.25 491 VAL A N 1
ATOM 3753 C CA . VAL A 1 491 ? -11.859 -5.837 7.654 1.00 95.25 491 VAL A CA 1
ATOM 3754 C C . VAL A 1 491 ? -10.819 -5.536 6.573 1.00 95.25 491 VAL A C 1
ATOM 3756 O O . VAL A 1 491 ? -11.056 -4.664 5.741 1.00 95.25 491 VAL A O 1
ATOM 3759 N N . ARG A 1 492 ? -9.727 -6.309 6.485 1.00 93.94 492 ARG A N 1
ATOM 3760 C CA . ARG A 1 492 ? -8.709 -6.144 5.425 1.00 93.94 492 ARG A CA 1
ATOM 3761 C C . ARG A 1 492 ? -9.280 -6.326 4.015 1.00 93.94 492 ARG A C 1
ATOM 3763 O O . ARG A 1 492 ? -8.820 -5.678 3.081 1.00 93.94 492 ARG A O 1
ATOM 3770 N N . ALA A 1 493 ? -10.273 -7.199 3.845 1.00 94.75 493 ALA A N 1
ATOM 3771 C CA . ALA A 1 493 ? -10.904 -7.426 2.548 1.00 94.75 493 ALA A CA 1
ATOM 3772 C C . ALA A 1 493 ? -11.870 -6.301 2.126 1.00 94.75 493 ALA A C 1
ATOM 3774 O O . ALA A 1 493 ? -12.008 -6.060 0.923 1.00 94.75 493 ALA A O 1
ATOM 3775 N N . LEU A 1 494 ? -12.532 -5.632 3.081 1.00 95.94 494 LEU A N 1
ATOM 3776 C CA . LEU A 1 494 ? -13.450 -4.507 2.832 1.00 95.94 494 LEU A CA 1
ATOM 3777 C C . LEU A 1 494 ? -12.748 -3.147 2.777 1.00 95.94 494 LEU A C 1
ATOM 3779 O O . LEU A 1 494 ? -13.178 -2.278 2.027 1.00 95.94 494 LEU A O 1
ATOM 3783 N N . TYR A 1 495 ? -11.653 -2.974 3.515 1.00 95.56 495 TYR A N 1
ATOM 3784 C CA . TYR A 1 495 ? -10.885 -1.726 3.567 1.00 95.56 495 TYR A CA 1
ATOM 3785 C C . TYR A 1 495 ? -9.423 -1.951 3.164 1.00 95.56 495 TYR A C 1
ATOM 3787 O O . TYR A 1 495 ? -8.520 -1.589 3.913 1.00 95.56 495 TYR A O 1
ATOM 3795 N N . PRO A 1 496 ? -9.144 -2.531 1.980 1.00 93.62 496 PRO A N 1
ATOM 3796 C CA . PRO A 1 496 ? -7.782 -2.902 1.585 1.00 93.62 496 PRO A CA 1
ATOM 3797 C C . PRO A 1 496 ? -6.861 -1.687 1.377 1.00 93.62 496 PRO A C 1
ATOM 3799 O O . PRO A 1 496 ? -5.645 -1.826 1.285 1.00 93.62 496 PRO A O 1
ATOM 3802 N N . PHE A 1 497 ? -7.434 -0.489 1.276 1.00 91.25 497 PHE A N 1
ATOM 3803 C CA . PHE A 1 497 ? -6.722 0.779 1.144 1.00 91.25 497 PHE A CA 1
ATOM 3804 C C . PHE A 1 497 ? -6.306 1.399 2.490 1.00 91.25 497 PHE A C 1
ATOM 3806 O O . PHE A 1 497 ? -5.553 2.374 2.482 1.00 91.25 497 PHE A O 1
ATOM 3813 N N . PHE A 1 498 ? -6.747 0.835 3.619 1.00 92.94 498 PHE A N 1
ATOM 3814 C CA . PHE A 1 498 ? -6.272 1.180 4.958 1.00 92.94 498 PHE A CA 1
ATOM 3815 C C . PHE A 1 498 ? -5.525 -0.003 5.581 1.00 92.94 498 PHE A C 1
ATOM 3817 O O . PHE A 1 498 ? -5.814 -1.168 5.303 1.00 92.94 498 PHE A O 1
ATOM 3824 N N . SER A 1 499 ? -4.594 0.297 6.478 1.00 91.56 499 SER A N 1
ATOM 3825 C CA . SER A 1 499 ? -4.006 -0.700 7.366 1.00 91.56 499 SER A CA 1
ATOM 3826 C C . SER A 1 499 ? -4.906 -0.869 8.586 1.00 91.56 499 SER A C 1
ATOM 3828 O O . SER A 1 499 ? -5.215 0.104 9.269 1.00 91.56 499 SER A O 1
ATOM 3830 N N . ALA A 1 500 ? -5.341 -2.100 8.846 1.00 90.62 500 ALA A N 1
ATOM 3831 C CA . ALA A 1 500 ? -6.087 -2.425 10.056 1.00 90.62 500 ALA A CA 1
ATOM 3832 C C . ALA A 1 500 ? -5.152 -2.444 11.271 1.00 90.62 500 ALA A C 1
ATOM 3834 O O . ALA A 1 500 ? -4.038 -2.967 11.183 1.00 90.62 500 ALA A O 1
ATOM 3835 N N . GLY A 1 501 ? -5.643 -1.910 12.383 1.00 85.19 501 GLY A N 1
ATOM 3836 C CA . GLY A 1 501 ? -4.987 -1.909 13.678 1.00 85.19 501 GLY A CA 1
ATOM 3837 C C . GLY A 1 501 ? -4.620 -3.304 14.192 1.00 85.19 501 GLY A C 1
ATOM 3838 O O . GLY A 1 501 ? -5.183 -4.330 13.779 1.00 85.19 501 GLY A O 1
ATOM 3839 N N . ALA A 1 502 ? -3.635 -3.343 15.087 1.00 80.75 502 ALA A N 1
ATOM 3840 C CA . ALA A 1 502 ? -3.171 -4.569 15.719 1.00 80.75 502 ALA A CA 1
ATOM 3841 C C . ALA A 1 502 ? -4.149 -5.061 16.794 1.00 80.75 502 ALA A C 1
ATOM 3843 O O . ALA A 1 502 ? -4.216 -6.276 17.004 1.00 80.75 502 ALA A O 1
ATOM 3844 N N . THR A 1 503 ? -4.954 -4.173 17.385 1.00 78.19 503 THR A N 1
ATOM 3845 C CA . THR A 1 503 ? -5.823 -4.464 18.536 1.00 78.19 503 THR A CA 1
ATOM 3846 C C . THR A 1 503 ? -7.325 -4.342 18.196 1.00 78.19 503 THR A C 1
ATOM 3848 O O . THR A 1 503 ? -7.959 -3.321 18.453 1.00 78.19 503 THR A O 1
ATOM 3851 N N . PRO A 1 504 ? -7.955 -5.375 17.591 1.00 82.31 504 PRO A N 1
ATOM 3852 C CA . PRO A 1 504 ? -9.409 -5.492 17.541 1.00 82.31 504 PRO A CA 1
ATOM 3853 C C . PRO A 1 504 ? -9.970 -5.533 18.957 1.00 82.31 504 PRO A C 1
ATOM 3855 O O . PRO A 1 504 ? -9.553 -6.370 19.752 1.00 82.31 504 PRO A O 1
ATOM 3858 N N . GLN A 1 505 ? -10.932 -4.667 19.246 1.00 80.25 505 GLN A N 1
ATOM 3859 C CA . GLN A 1 505 ? -11.565 -4.582 20.556 1.00 80.25 505 GLN A CA 1
ATOM 3860 C C . GLN A 1 505 ? -13.023 -5.007 20.445 1.00 80.25 505 GLN A C 1
ATOM 3862 O O . GLN A 1 505 ? -13.754 -4.534 19.568 1.00 80.25 505 GLN A O 1
ATOM 3867 N N . ALA A 1 506 ? -13.444 -5.914 21.318 1.00 79.31 506 ALA A N 1
ATOM 3868 C CA . ALA A 1 506 ? -14.843 -6.275 21.455 1.00 79.31 506 ALA A CA 1
ATOM 3869 C C . ALA A 1 506 ? -15.545 -5.258 22.369 1.00 79.31 506 ALA A C 1
ATOM 3871 O O . ALA A 1 506 ? -14.964 -4.773 23.338 1.00 79.31 506 ALA A O 1
ATOM 3872 N N . PHE A 1 507 ? -16.794 -4.925 22.066 1.00 79.62 507 PHE A N 1
ATOM 3873 C CA . PHE A 1 507 ? -17.623 -4.073 22.915 1.00 79.62 507 PHE A CA 1
ATOM 3874 C C . PHE A 1 507 ? -19.096 -4.455 22.765 1.00 79.62 507 PHE A C 1
ATOM 3876 O O . PHE A 1 507 ? -19.514 -5.012 21.743 1.00 79.62 507 PHE A O 1
ATOM 3883 N N . VAL A 1 508 ? -19.892 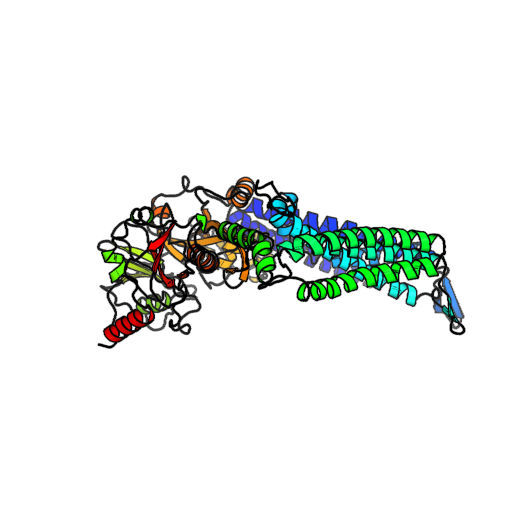-4.173 23.794 1.00 78.00 508 VAL A N 1
ATOM 3884 C CA . VAL A 1 508 ? -21.327 -4.468 23.798 1.00 78.00 508 VAL A CA 1
ATOM 3885 C C . VAL A 1 508 ? -22.105 -3.173 23.683 1.00 78.00 508 VAL A C 1
ATOM 3887 O O . VAL A 1 508 ? -21.923 -2.251 24.471 1.00 78.00 508 VAL A O 1
ATOM 3890 N N . ALA A 1 509 ? -23.014 -3.129 22.717 1.00 79.25 509 ALA A N 1
ATOM 3891 C CA . ALA A 1 509 ? -23.965 -2.041 22.577 1.00 79.25 509 ALA A CA 1
ATOM 3892 C C . ALA A 1 509 ? -25.372 -2.625 22.498 1.00 79.25 509 ALA A C 1
ATOM 3894 O O . ALA A 1 509 ? -25.655 -3.460 21.631 1.00 79.25 509 ALA A O 1
ATOM 3895 N N . ARG A 1 510 ? -26.242 -2.171 23.410 1.00 77.31 510 ARG A N 1
ATOM 3896 C CA . ARG A 1 510 ? -27.547 -2.794 23.688 1.00 77.31 510 ARG A CA 1
ATOM 3897 C C . ARG A 1 510 ? -27.363 -4.278 24.019 1.00 77.31 510 ARG A C 1
ATOM 3899 O O . ARG A 1 510 ? -26.617 -4.583 24.942 1.00 77.31 510 ARG A O 1
ATOM 3906 N N . ASP A 1 511 ? -27.950 -5.158 23.212 1.00 74.19 511 ASP A N 1
ATOM 3907 C CA . ASP A 1 511 ? -27.945 -6.614 23.389 1.00 74.19 511 ASP A CA 1
ATOM 3908 C C . ASP A 1 511 ? -27.123 -7.319 22.297 1.00 74.19 511 ASP A C 1
ATOM 3910 O O . ASP A 1 511 ? -27.393 -8.454 21.909 1.00 74.19 511 ASP A O 1
ATOM 3914 N N . SER A 1 512 ? -26.152 -6.619 21.701 1.00 77.62 512 SER A N 1
ATOM 3915 C CA . SER A 1 512 ? -25.326 -7.149 20.615 1.00 77.62 512 SER A CA 1
ATOM 3916 C C . SER A 1 512 ? -23.843 -6.936 20.874 1.00 77.62 512 SER A C 1
ATOM 3918 O O . SER A 1 512 ? -23.409 -5.855 21.273 1.00 77.62 512 SER A O 1
ATOM 3920 N N . LEU A 1 513 ? -23.067 -7.975 20.571 1.00 80.06 513 LEU A N 1
ATOM 3921 C CA . LEU A 1 513 ? -21.611 -7.935 20.547 1.00 80.06 513 LEU A CA 1
ATOM 3922 C C . LEU A 1 513 ? -21.117 -7.351 19.218 1.00 80.06 513 LEU A C 1
ATOM 3924 O O . LEU A 1 513 ? -21.538 -7.779 18.133 1.00 80.06 513 LEU A O 1
ATOM 3928 N N . TRP A 1 514 ? -20.192 -6.405 19.315 1.00 86.44 514 TRP A N 1
ATOM 3929 C CA . TRP A 1 514 ? -19.563 -5.725 18.193 1.00 86.44 514 TRP A CA 1
ATOM 3930 C C . TRP A 1 514 ? -18.045 -5.778 18.317 1.00 86.44 514 TRP A C 1
ATOM 3932 O O . TRP A 1 514 ? -17.495 -5.850 19.413 1.00 86.44 514 TRP A O 1
ATOM 3942 N N . TRP A 1 515 ? -17.368 -5.694 17.178 1.00 87.94 515 TRP A N 1
ATOM 3943 C CA . TRP A 1 515 ? -15.925 -5.509 17.105 1.00 87.94 515 TRP A CA 1
ATOM 3944 C C . TRP A 1 515 ? -15.610 -4.141 16.527 1.00 87.94 515 TRP A C 1
ATOM 3946 O O . TRP A 1 515 ? -16.164 -3.766 15.491 1.00 87.94 515 TRP A O 1
ATOM 3956 N N . ALA A 1 516 ? -14.692 -3.429 17.166 1.00 90.81 516 ALA A N 1
ATOM 3957 C CA . ALA A 1 516 ? -14.086 -2.209 16.668 1.00 90.81 516 ALA A CA 1
ATOM 3958 C C . ALA A 1 516 ? -12.640 -2.491 16.257 1.00 90.81 516 ALA A C 1
ATOM 3960 O O . ALA A 1 516 ? -11.855 -3.045 17.025 1.00 90.81 516 ALA A O 1
ATOM 3961 N N . VAL A 1 517 ? -12.281 -2.104 15.036 1.00 92.06 517 VAL A N 1
ATOM 3962 C CA . VAL A 1 517 ? -10.909 -2.189 14.527 1.00 92.06 517 VAL A CA 1
ATOM 3963 C C . VAL A 1 517 ? -10.516 -0.826 13.991 1.00 92.06 517 VAL A C 1
ATOM 3965 O O . VAL A 1 517 ? -11.147 -0.322 13.060 1.00 92.06 517 VAL A O 1
ATOM 3968 N N . GLU A 1 518 ? -9.476 -0.222 14.558 1.00 91.88 518 GLU A N 1
ATOM 3969 C CA . GLU A 1 518 ? -8.959 1.041 14.038 1.00 91.88 518 GLU A CA 1
ATOM 3970 C C . GLU A 1 518 ? -8.398 0.861 12.624 1.00 91.88 518 GLU A C 1
ATOM 3972 O O . GLU A 1 518 ? -7.801 -0.160 12.278 1.00 91.88 518 GLU A O 1
ATOM 3977 N N . LEU A 1 519 ? -8.624 1.860 11.780 1.00 94.69 519 LEU A N 1
ATOM 3978 C CA . LEU A 1 519 ? -8.157 1.893 10.403 1.00 94.69 519 LEU A CA 1
ATOM 3979 C C . LEU A 1 519 ? -7.189 3.057 10.248 1.00 94.69 519 LEU A C 1
ATOM 3981 O O . LEU A 1 519 ? -7.506 4.179 10.638 1.00 94.69 519 LEU A O 1
ATOM 3985 N N . PHE A 1 520 ? -6.039 2.803 9.631 1.00 92.88 520 PHE A N 1
ATOM 3986 C CA . PHE A 1 520 ? -4.993 3.798 9.422 1.00 92.88 520 PHE A CA 1
ATOM 3987 C C . PHE A 1 520 ? -4.682 3.985 7.944 1.00 92.88 520 PHE A C 1
ATOM 3989 O O . PHE A 1 520 ? -4.493 3.027 7.189 1.00 92.88 520 PHE A O 1
ATOM 3996 N N . HIS A 1 521 ? -4.532 5.240 7.544 1.00 91.69 521 HIS A N 1
ATOM 3997 C CA . HIS A 1 521 ? -3.815 5.587 6.336 1.00 91.69 521 HIS A CA 1
ATOM 3998 C C . HIS A 1 521 ? -2.328 5.456 6.582 1.00 91.69 521 HIS A C 1
ATOM 4000 O O . HIS A 1 521 ? -1.767 6.228 7.353 1.00 91.69 521 HIS A O 1
ATOM 4006 N N . THR A 1 522 ? -1.690 4.505 5.906 1.00 92.06 522 THR A N 1
ATOM 4007 C CA . THR A 1 522 ? -0.255 4.276 6.056 1.00 92.06 522 THR A CA 1
ATOM 4008 C C . THR A 1 522 ? 0.491 4.455 4.749 1.00 92.06 522 THR A C 1
ATOM 4010 O O . THR A 1 522 ? 0.027 3.982 3.710 1.00 92.06 522 THR A O 1
ATOM 4013 N N . SER A 1 523 ? 1.676 5.056 4.815 1.00 91.75 523 SER A N 1
ATOM 4014 C CA . SER A 1 523 ? 2.589 5.160 3.677 1.00 91.75 523 SER A CA 1
ATOM 4015 C C . SER A 1 523 ? 4.043 4.980 4.112 1.00 91.75 523 SER A C 1
ATOM 4017 O O . SER A 1 523 ? 4.427 5.339 5.229 1.00 91.75 523 SER A O 1
ATOM 4019 N N . ASN A 1 524 ? 4.849 4.420 3.211 1.00 92.44 524 ASN A N 1
ATOM 4020 C CA . ASN A 1 524 ? 6.306 4.360 3.339 1.00 92.44 524 ASN A CA 1
ATOM 4021 C C . ASN A 1 524 ? 6.996 5.521 2.611 1.00 92.44 524 ASN A C 1
ATOM 4023 O O . ASN A 1 524 ? 8.207 5.672 2.726 1.00 92.44 524 ASN A O 1
ATOM 4027 N N . ASP A 1 525 ? 6.225 6.326 1.885 1.00 93.06 525 ASP A N 1
ATOM 4028 C CA . ASP A 1 525 ? 6.723 7.299 0.915 1.00 93.06 525 ASP A CA 1
ATOM 4029 C C . ASP A 1 525 ? 6.459 8.742 1.344 1.00 93.06 525 ASP A C 1
ATOM 4031 O O . ASP A 1 525 ? 6.635 9.661 0.559 1.00 93.06 525 ASP A O 1
ATOM 4035 N N . TYR A 1 526 ? 6.028 8.958 2.589 1.00 93.19 526 TYR A N 1
ATOM 4036 C CA . TYR A 1 526 ? 5.858 10.302 3.133 1.00 93.19 526 TYR A CA 1
ATOM 4037 C C . TYR A 1 526 ? 7.236 10.954 3.346 1.00 93.19 526 TYR A C 1
ATOM 4039 O O . TYR A 1 526 ? 8.056 10.389 4.080 1.00 93.19 526 TYR A O 1
ATOM 4047 N N . PRO A 1 527 ? 7.513 12.109 2.714 1.00 95.12 527 PRO A N 1
ATOM 4048 C CA . PRO A 1 527 ? 8.842 12.707 2.697 1.00 95.12 527 PRO A CA 1
ATOM 4049 C C . PRO A 1 527 ? 9.236 13.231 4.078 1.00 95.12 527 PRO A C 1
ATOM 4051 O O . PRO A 1 527 ? 8.382 13.664 4.852 1.00 95.12 527 PRO A O 1
ATOM 4054 N N . LEU A 1 528 ? 10.539 13.225 4.372 1.00 94.12 528 LEU A N 1
ATOM 4055 C CA . LEU A 1 528 ? 11.191 13.796 5.561 1.00 94.12 528 LEU A CA 1
ATOM 4056 C C . LEU A 1 528 ? 10.809 13.168 6.910 1.00 94.12 528 LEU A C 1
ATOM 4058 O O . LEU A 1 528 ? 11.537 13.359 7.882 1.00 94.12 528 LEU A O 1
ATOM 4062 N N . ALA A 1 529 ? 9.698 12.436 7.000 1.00 93.94 529 ALA A N 1
ATOM 4063 C CA . ALA A 1 529 ? 9.247 11.822 8.239 1.00 93.94 529 ALA A CA 1
ATOM 4064 C C . ALA A 1 529 ? 10.135 10.643 8.645 1.00 93.94 529 ALA A C 1
ATOM 4066 O O . ALA A 1 529 ? 10.523 9.801 7.824 1.00 93.94 529 ALA A O 1
ATOM 4067 N N . GLU A 1 530 ? 10.418 10.574 9.940 1.00 90.88 530 GLU A N 1
ATOM 4068 C CA . GLU A 1 530 ? 11.131 9.469 10.560 1.00 90.88 530 GLU A CA 1
ATOM 4069 C C . GLU A 1 530 ? 10.320 8.168 10.462 1.00 90.88 530 GLU A C 1
ATOM 4071 O O . GLU A 1 530 ? 9.116 8.171 10.729 1.00 90.88 530 GLU A O 1
ATOM 4076 N N . PRO A 1 531 ? 10.945 7.041 10.080 1.00 91.69 531 PRO A N 1
ATOM 4077 C CA . PRO A 1 531 ? 10.270 5.753 10.087 1.00 91.69 531 PRO A CA 1
ATOM 4078 C C . PRO A 1 531 ? 10.005 5.270 11.523 1.00 91.69 531 PRO A C 1
ATOM 4080 O O . PRO A 1 531 ? 10.937 5.131 12.312 1.00 91.69 531 PRO A O 1
ATOM 4083 N N . LEU A 1 532 ? 8.749 4.945 11.839 1.00 86.88 532 LEU A N 1
ATOM 4084 C CA . LEU A 1 532 ? 8.319 4.389 13.127 1.00 86.88 532 LEU A CA 1
ATOM 4085 C C . LEU A 1 532 ? 7.666 3.017 12.948 1.00 86.88 532 LEU A C 1
ATOM 4087 O O . LEU A 1 532 ? 7.045 2.737 11.921 1.00 86.88 532 LEU A O 1
ATOM 4091 N N . ALA A 1 533 ? 7.784 2.156 13.957 1.00 82.56 533 ALA A N 1
ATOM 4092 C CA . ALA A 1 533 ? 7.089 0.876 13.978 1.00 82.56 533 ALA A CA 1
ATOM 4093 C C . ALA A 1 533 ? 5.589 1.091 14.238 1.00 82.56 533 ALA A C 1
ATOM 4095 O O . ALA A 1 533 ? 5.200 1.651 15.259 1.00 82.56 533 ALA A O 1
ATOM 4096 N N . VAL A 1 534 ? 4.747 0.627 13.316 1.00 76.31 534 VAL A N 1
ATOM 4097 C CA . VAL A 1 534 ? 3.284 0.689 13.398 1.00 76.31 534 VAL A CA 1
ATOM 4098 C C . VAL A 1 534 ? 2.738 -0.716 13.165 1.00 76.31 534 VAL A C 1
ATOM 4100 O O . VAL A 1 534 ? 2.898 -1.267 12.077 1.00 76.31 534 VAL A O 1
ATOM 4103 N N . ALA A 1 535 ? 2.119 -1.317 14.187 1.00 68.88 535 ALA A N 1
ATOM 4104 C CA . ALA A 1 535 ? 1.621 -2.700 14.142 1.00 68.88 535 ALA A CA 1
ATOM 4105 C C . ALA A 1 535 ? 2.687 -3.720 13.667 1.00 68.88 535 ALA A C 1
ATOM 4107 O O . ALA A 1 535 ? 2.420 -4.570 12.818 1.00 68.88 535 ALA A O 1
ATOM 4108 N N . GLY A 1 536 ? 3.922 -3.592 14.170 1.00 71.31 536 GLY A N 1
ATOM 4109 C CA . GLY A 1 536 ? 5.054 -4.457 13.806 1.00 71.31 536 GLY A CA 1
ATOM 4110 C C . GLY A 1 536 ? 5.682 -4.167 12.436 1.00 71.31 536 GLY A C 1
ATOM 4111 O O . GLY A 1 536 ? 6.632 -4.843 12.050 1.00 71.31 536 GLY A O 1
ATOM 4112 N N . VAL A 1 537 ? 5.192 -3.164 11.698 1.00 82.75 537 VAL A N 1
ATOM 4113 C CA . VAL A 1 537 ? 5.726 -2.783 10.386 1.00 82.75 537 VAL A CA 1
ATOM 4114 C C . VAL A 1 537 ? 6.193 -1.337 10.401 1.00 82.75 537 VAL A C 1
ATOM 4116 O O . VAL A 1 537 ? 5.457 -0.431 10.780 1.00 82.75 537 VAL A O 1
ATOM 4119 N N . THR A 1 538 ? 7.412 -1.098 9.936 1.00 89.44 538 THR A N 1
ATOM 4120 C CA . THR A 1 538 ? 7.960 0.252 9.825 1.00 89.44 538 THR A CA 1
ATOM 4121 C C . THR A 1 538 ? 7.208 1.066 8.769 1.00 89.44 538 THR A C 1
ATOM 4123 O O . THR A 1 538 ? 7.155 0.675 7.600 1.00 89.44 538 THR A O 1
ATOM 4126 N N . ARG A 1 539 ? 6.639 2.204 9.177 1.00 92.44 539 ARG A N 1
ATOM 4127 C CA . ARG A 1 539 ? 5.908 3.170 8.341 1.00 92.44 539 ARG A CA 1
ATOM 4128 C C . ARG A 1 539 ? 6.456 4.575 8.566 1.00 92.44 539 ARG A C 1
ATOM 4130 O O . ARG A 1 539 ? 6.963 4.870 9.638 1.00 92.44 539 ARG A O 1
ATOM 4137 N N . ARG A 1 540 ? 6.331 5.455 7.571 1.00 93.38 540 ARG A N 1
ATOM 4138 C CA . ARG A 1 540 ? 6.683 6.888 7.700 1.00 93.38 540 ARG A CA 1
ATOM 4139 C C . ARG A 1 540 ? 5.480 7.783 7.928 1.00 93.38 540 ARG A C 1
ATOM 4141 O O . ARG A 1 540 ? 5.631 8.943 8.271 1.00 93.38 540 ARG A O 1
ATOM 4148 N N . PHE A 1 541 ? 4.297 7.239 7.691 1.00 92.94 541 PHE A N 1
ATOM 4149 C CA . PHE A 1 541 ? 3.024 7.913 7.832 1.00 92.94 541 PHE A CA 1
ATOM 4150 C C . PHE A 1 541 ? 2.010 6.908 8.340 1.00 92.94 541 PHE A C 1
ATOM 4152 O O . PHE A 1 541 ? 1.928 5.804 7.792 1.00 92.94 541 PHE A O 1
ATOM 4159 N N . ALA A 1 542 ? 1.272 7.286 9.377 1.00 93.31 542 ALA A N 1
ATOM 4160 C CA . ALA A 1 542 ? 0.165 6.526 9.932 1.00 93.31 542 ALA A CA 1
ATOM 4161 C C . ALA A 1 542 ? -0.811 7.486 10.624 1.00 93.31 542 ALA A C 1
ATOM 4163 O O . ALA A 1 542 ? -0.592 7.898 11.761 1.00 93.31 542 ALA A O 1
ATOM 4164 N N . VAL A 1 543 ? -1.899 7.828 9.934 1.00 90.81 543 VAL A N 1
ATOM 4165 C CA . VAL A 1 543 ? -2.966 8.696 10.461 1.00 90.81 543 VAL A CA 1
ATOM 4166 C C . VAL A 1 543 ? -4.274 7.917 10.524 1.00 90.81 543 VAL A C 1
ATOM 4168 O O . VAL A 1 543 ? -4.573 7.117 9.637 1.00 90.81 543 VAL A O 1
ATOM 4171 N N . ALA A 1 544 ? -5.056 8.132 11.581 1.00 91.12 544 ALA A N 1
ATOM 4172 C CA . ALA A 1 544 ? -6.336 7.460 11.771 1.00 91.12 544 ALA A CA 1
ATOM 4173 C C . ALA A 1 544 ? -7.332 7.826 10.653 1.00 91.12 544 ALA A C 1
ATOM 4175 O O . ALA A 1 544 ? -7.711 8.984 10.489 1.00 91.12 544 ALA A O 1
ATOM 4176 N N . ALA A 1 545 ? -7.781 6.815 9.915 1.00 92.62 545 ALA A N 1
ATOM 4177 C CA . ALA A 1 545 ? -8.731 6.915 8.810 1.00 92.62 545 ALA A CA 1
ATOM 4178 C C . ALA A 1 545 ? -10.183 6.659 9.248 1.00 92.62 545 ALA A C 1
ATOM 4180 O O . ALA A 1 545 ? -11.130 7.079 8.585 1.00 92.62 545 ALA A O 1
ATOM 4181 N N . GLY A 1 546 ? -10.382 5.959 10.367 1.00 93.31 546 GLY A N 1
ATOM 4182 C CA . GLY A 1 546 ? -11.703 5.605 10.882 1.00 93.31 546 GLY A CA 1
ATOM 4183 C C . GLY A 1 546 ? -11.667 4.380 11.783 1.00 93.31 546 GLY A C 1
ATOM 4184 O O . GLY A 1 546 ? -10.600 3.912 12.170 1.00 93.31 546 GLY A O 1
ATOM 4185 N N . VAL A 1 547 ? -12.848 3.855 12.102 1.00 94.62 547 VAL A N 1
ATOM 4186 C CA . VAL A 1 547 ? -12.998 2.619 12.883 1.00 94.62 547 VAL A CA 1
ATOM 4187 C C . VAL A 1 547 ? -13.943 1.689 12.134 1.00 94.62 547 VAL A C 1
ATOM 4189 O O . VAL A 1 547 ? -15.089 2.054 11.881 1.00 94.62 547 VAL A O 1
ATOM 4192 N N . ALA A 1 548 ? -13.472 0.506 11.750 1.00 96.12 548 ALA A N 1
ATOM 4193 C CA . ALA A 1 548 ? -14.330 -0.538 11.208 1.00 96.12 548 ALA A CA 1
ATOM 4194 C C . ALA A 1 548 ? -15.133 -1.169 12.346 1.00 96.12 548 ALA A C 1
ATOM 4196 O O . ALA A 1 548 ? -14.557 -1.659 13.315 1.00 96.12 548 ALA A O 1
ATOM 4197 N N . ILE A 1 549 ? -16.454 -1.164 12.202 1.00 94.56 549 ILE A N 1
ATOM 4198 C CA . ILE A 1 549 ? -17.399 -1.765 13.134 1.00 94.56 549 ILE A CA 1
ATOM 4199 C C . ILE A 1 549 ? -17.973 -3.020 12.494 1.00 94.56 549 ILE A C 1
ATOM 4201 O O . ILE A 1 549 ? -18.454 -2.978 11.359 1.00 94.56 549 ILE A O 1
ATOM 4205 N N . VAL A 1 550 ? -17.909 -4.136 13.215 1.00 92.94 550 VAL A N 1
ATOM 4206 C CA . VAL A 1 550 ? -18.386 -5.443 12.755 1.00 92.94 550 VAL A CA 1
ATOM 4207 C C . VAL A 1 550 ? -19.372 -6.001 13.767 1.00 92.94 550 VAL A C 1
ATOM 4209 O O . VAL A 1 550 ? -19.017 -6.220 14.921 1.00 92.94 550 VAL A O 1
ATOM 4212 N N . ASN A 1 551 ? -20.602 -6.268 13.339 1.00 90.88 551 ASN A N 1
ATOM 4213 C CA . ASN A 1 551 ? -21.559 -6.981 14.177 1.00 90.88 551 ASN A CA 1
ATOM 4214 C C . ASN A 1 551 ? -21.163 -8.460 14.250 1.00 90.88 551 ASN A C 1
ATOM 4216 O O . ASN A 1 551 ? -21.028 -9.114 13.212 1.00 90.88 551 ASN A O 1
ATOM 4220 N N . ALA A 1 552 ? -21.004 -9.004 15.453 1.00 83.94 552 ALA A N 1
ATOM 4221 C CA . ALA A 1 552 ? -20.519 -10.369 15.618 1.00 83.94 552 ALA A CA 1
ATOM 4222 C C . ALA A 1 552 ? -21.551 -11.446 15.204 1.00 83.94 552 ALA A C 1
ATOM 4224 O O . ALA A 1 552 ? -21.174 -12.561 14.836 1.00 83.94 552 ALA A O 1
ATOM 4225 N N . HIS A 1 553 ? -22.845 -11.105 15.194 1.00 80.31 553 HIS A N 1
ATOM 4226 C CA . HIS A 1 553 ? -23.960 -12.015 14.900 1.00 80.31 553 HIS A CA 1
ATOM 4227 C C . HIS A 1 553 ? -24.405 -11.957 13.438 1.00 80.31 553 HIS A C 1
ATOM 4229 O O . HIS A 1 553 ? -24.561 -12.988 12.793 1.00 80.31 553 HIS A O 1
ATOM 4235 N N . SER A 1 554 ? -24.586 -10.758 12.883 1.00 86.38 554 SER A N 1
ATOM 4236 C CA . SER A 1 554 ? -24.992 -10.600 11.483 1.00 86.38 554 SER A CA 1
ATOM 4237 C C . SER A 1 554 ? -23.802 -10.592 10.526 1.00 86.38 554 SER A C 1
ATOM 4239 O O . SER A 1 554 ? -23.957 -10.879 9.343 1.00 86.38 554 SER A O 1
ATOM 4241 N N . GLY A 1 555 ? -22.604 -10.240 10.998 1.00 88.38 555 GLY A N 1
ATOM 4242 C CA . GLY A 1 555 ? -21.440 -10.006 10.147 1.00 88.38 555 GLY A CA 1
ATOM 4243 C C . GLY A 1 555 ? -21.516 -8.721 9.319 1.00 88.38 555 GLY A C 1
ATOM 4244 O O . GLY A 1 555 ? -20.623 -8.487 8.498 1.00 88.38 555 GLY A O 1
ATOM 4245 N N . GLN A 1 556 ? -22.543 -7.882 9.518 1.00 91.56 556 GLN A N 1
ATOM 4246 C CA . GLN A 1 556 ? -22.597 -6.548 8.921 1.00 91.56 556 GLN A CA 1
ATOM 4247 C C . GLN A 1 556 ? -21.349 -5.761 9.313 1.00 91.56 556 GLN A C 1
ATOM 4249 O O . GLN A 1 556 ? -20.870 -5.850 10.444 1.00 91.56 556 GLN A O 1
ATOM 4254 N N . THR A 1 557 ? -20.778 -5.037 8.355 1.00 95.06 557 THR A N 1
ATOM 4255 C CA . THR A 1 557 ? -19.514 -4.328 8.546 1.00 95.06 557 THR A CA 1
ATOM 4256 C C . THR A 1 557 ? -19.553 -2.987 7.844 1.00 95.06 557 THR A C 1
ATOM 4258 O O . THR A 1 557 ? -19.873 -2.925 6.661 1.00 95.06 557 THR A O 1
ATOM 4261 N N . PHE A 1 558 ? -19.170 -1.932 8.552 1.00 94.12 558 PHE A N 1
ATOM 4262 C CA . PHE A 1 558 ? -19.074 -0.576 8.017 1.00 94.12 558 PHE A CA 1
ATOM 4263 C C . PHE A 1 558 ? -17.942 0.190 8.709 1.00 94.12 558 PHE A C 1
ATOM 4265 O O . PHE A 1 558 ? -17.554 -0.152 9.824 1.00 94.12 558 PHE A O 1
ATOM 4272 N N . ALA A 1 559 ? -17.393 1.217 8.062 1.00 95.69 559 ALA A N 1
ATOM 4273 C CA . ALA A 1 559 ? -16.380 2.080 8.659 1.00 95.69 559 ALA A CA 1
ATOM 4274 C C . ALA A 1 559 ? -17.003 3.391 9.138 1.00 95.69 559 ALA A C 1
ATOM 4276 O O . ALA A 1 559 ? -17.594 4.141 8.359 1.00 95.69 559 ALA A O 1
ATOM 4277 N N . LEU A 1 560 ? -16.820 3.689 10.422 1.00 94.38 560 LEU A N 1
ATOM 4278 C CA . LEU A 1 560 ? -17.135 4.979 11.015 1.00 94.38 560 LEU A CA 1
ATOM 4279 C C . LEU A 1 560 ? -16.097 6.012 10.596 1.00 94.38 560 LEU A C 1
ATOM 4281 O O . LEU A 1 560 ? -14.913 5.899 10.929 1.00 94.38 560 LEU A O 1
ATOM 4285 N N . VAL A 1 561 ? -16.557 7.057 9.914 1.00 92.31 561 VAL A N 1
ATOM 4286 C CA . VAL A 1 561 ? -15.687 8.153 9.482 1.00 92.31 561 VAL A CA 1
ATOM 4287 C C . VAL A 1 561 ? -15.332 9.053 10.684 1.00 92.31 561 VAL A C 1
ATOM 4289 O O . VAL A 1 561 ? -16.203 9.371 11.508 1.00 92.31 561 VAL A O 1
ATOM 4292 N N . PRO A 1 562 ? -14.070 9.506 10.813 1.00 88.88 562 PRO A N 1
ATOM 4293 C CA . PRO A 1 562 ? -13.690 10.537 11.773 1.00 88.88 562 PRO A CA 1
ATOM 4294 C C . PRO A 1 562 ? -14.500 11.824 11.564 1.00 88.88 562 PRO A C 1
ATOM 4296 O O . PRO A 1 562 ? -14.955 12.113 10.461 1.00 88.88 562 PRO A O 1
ATOM 4299 N N . ARG A 1 563 ? -14.648 12.655 12.605 1.00 84.75 563 ARG A N 1
ATOM 4300 C CA . ARG A 1 563 ? -15.317 13.969 12.464 1.00 84.75 563 ARG A CA 1
ATOM 4301 C C . ARG A 1 563 ? -14.567 14.908 11.516 1.00 84.75 563 ARG A C 1
ATOM 4303 O O . ARG A 1 563 ? -15.184 15.731 10.849 1.00 84.75 563 ARG A O 1
ATOM 4310 N N . ARG A 1 564 ? -13.239 14.793 11.483 1.00 86.75 564 ARG A N 1
ATOM 4311 C CA . ARG A 1 564 ? -12.341 15.542 10.600 1.00 86.75 564 ARG A CA 1
ATOM 4312 C C . ARG A 1 564 ? -11.517 14.536 9.793 1.00 86.75 564 ARG A C 1
ATOM 4314 O O . ARG A 1 564 ? -10.397 14.239 10.188 1.00 86.75 564 ARG A O 1
ATOM 4321 N N . PRO A 1 565 ? -12.098 13.931 8.744 1.00 88.00 565 PRO A N 1
ATOM 4322 C CA . PRO A 1 565 ? -11.373 12.987 7.906 1.00 88.00 565 PRO A CA 1
ATOM 4323 C C . PRO A 1 565 ? -10.290 13.719 7.108 1.00 88.00 565 PRO A C 1
ATOM 4325 O O . PRO A 1 565 ? -10.523 14.822 6.599 1.00 88.00 565 PRO A O 1
ATOM 4328 N N . ASP A 1 566 ? -9.127 13.090 6.968 1.00 86.31 566 ASP A N 1
ATOM 4329 C CA . ASP A 1 566 ? -8.039 13.588 6.131 1.00 86.31 566 ASP A CA 1
ATOM 4330 C C . ASP A 1 566 ? -8.438 13.596 4.639 1.00 86.31 566 ASP A C 1
ATOM 4332 O O . ASP A 1 566 ? -9.529 13.161 4.244 1.00 86.31 566 ASP A O 1
ATOM 4336 N N . ALA A 1 567 ? -7.580 14.155 3.781 1.00 83.62 567 ALA A N 1
ATOM 4337 C CA . ALA A 1 567 ? -7.856 14.238 2.346 1.00 83.62 567 ALA A CA 1
ATOM 4338 C C . ALA A 1 567 ? -8.095 12.851 1.723 1.00 83.62 567 ALA A C 1
ATOM 4340 O O . ALA A 1 567 ? -9.037 12.688 0.943 1.00 83.62 567 ALA A O 1
ATOM 4341 N N . MET A 1 568 ? -7.313 11.843 2.122 1.00 82.69 568 MET A N 1
ATOM 4342 C CA . MET A 1 568 ? -7.406 10.503 1.554 1.00 82.69 568 MET A CA 1
ATOM 4343 C C . MET A 1 568 ? -8.661 9.762 2.043 1.00 82.69 568 MET A C 1
ATOM 4345 O O . MET A 1 568 ? -9.351 9.150 1.222 1.00 82.69 568 MET A O 1
ATOM 4349 N N . THR A 1 569 ? -9.037 9.873 3.326 1.00 88.75 569 THR A N 1
ATOM 4350 C CA . THR A 1 569 ? -10.298 9.291 3.830 1.00 88.75 569 THR A CA 1
ATOM 4351 C C . THR A 1 569 ? -11.496 9.915 3.125 1.00 88.75 569 THR A C 1
ATOM 4353 O O . THR A 1 569 ? -12.399 9.202 2.683 1.00 88.75 569 THR A O 1
ATOM 4356 N N . ARG A 1 570 ? -11.520 11.253 2.987 1.00 89.25 570 ARG A N 1
ATOM 4357 C CA . ARG A 1 570 ? -12.606 11.958 2.281 1.00 89.25 570 ARG A CA 1
ATOM 4358 C C . ARG A 1 570 ? -12.759 11.453 0.857 1.00 89.25 570 ARG A C 1
ATOM 4360 O O . ARG A 1 570 ? -13.882 11.235 0.407 1.00 89.25 570 ARG A O 1
ATOM 4367 N N . TRP A 1 571 ? -11.641 11.260 0.174 1.00 86.19 571 TRP A N 1
ATOM 4368 C CA . TRP A 1 571 ? -11.624 10.795 -1.197 1.00 86.19 571 TRP A CA 1
ATOM 4369 C C . TRP A 1 571 ? -12.172 9.359 -1.335 1.00 86.19 571 TRP A C 1
ATOM 4371 O O . TRP A 1 571 ? -13.118 9.148 -2.101 1.00 86.19 571 TRP A O 1
ATOM 4381 N N . TRP A 1 572 ? -11.698 8.397 -0.529 1.00 89.25 572 TRP A N 1
ATOM 4382 C CA . TRP A 1 572 ? -12.235 7.025 -0.538 1.00 89.25 572 TRP A CA 1
ATOM 4383 C C . TRP A 1 572 ? -13.720 6.971 -0.196 1.00 89.25 572 TRP A C 1
ATOM 4385 O O . TRP A 1 572 ? -14.481 6.271 -0.864 1.00 89.25 572 TRP A O 1
ATOM 4395 N N . ARG A 1 573 ? -14.145 7.751 0.803 1.00 91.44 573 ARG A N 1
ATOM 4396 C CA . ARG A 1 573 ? -15.551 7.873 1.191 1.00 91.44 573 ARG A CA 1
ATOM 4397 C C . ARG A 1 573 ? -16.418 8.364 0.037 1.00 91.44 573 ARG A C 1
ATOM 4399 O O . ARG A 1 573 ? -17.485 7.810 -0.197 1.00 91.44 573 ARG A O 1
ATOM 4406 N N . ASN A 1 574 ? -15.965 9.377 -0.699 1.00 90.75 574 ASN A N 1
ATOM 4407 C CA . ASN A 1 574 ? -16.716 9.906 -1.836 1.00 90.75 574 ASN A CA 1
ATOM 4408 C C . ASN A 1 574 ? -16.800 8.886 -2.987 1.00 90.75 574 ASN A C 1
ATOM 4410 O O . ASN A 1 574 ? -17.802 8.838 -3.696 1.00 90.75 574 ASN A O 1
ATOM 4414 N N . ARG A 1 575 ? -15.762 8.059 -3.178 1.00 89.69 575 ARG A N 1
ATOM 4415 C CA . ARG A 1 575 ? -15.702 7.075 -4.268 1.00 89.69 575 ARG A CA 1
ATOM 4416 C C . ARG A 1 575 ? -16.446 5.773 -3.965 1.00 89.69 575 ARG A C 1
ATOM 4418 O O . ARG A 1 575 ? -16.980 5.157 -4.888 1.00 89.69 575 ARG A O 1
ATOM 4425 N N . LEU A 1 576 ? -16.462 5.352 -2.701 1.00 92.50 576 LEU A N 1
ATOM 4426 C CA . LEU A 1 576 ? -17.046 4.098 -2.217 1.00 92.50 576 LEU A CA 1
ATOM 4427 C C . LEU A 1 576 ? -18.008 4.349 -1.037 1.00 92.50 576 LEU A C 1
ATOM 4429 O O . LEU A 1 576 ? -17.806 3.783 0.038 1.00 92.50 576 LEU A O 1
ATOM 4433 N N . PRO A 1 577 ? -19.062 5.172 -1.203 1.00 92.62 577 PRO A N 1
ATOM 4434 C CA . PRO A 1 577 ? -19.885 5.644 -0.087 1.00 92.62 577 PRO A CA 1
ATOM 4435 C C . PRO A 1 577 ? -20.585 4.522 0.686 1.00 92.62 577 PRO A C 1
ATOM 4437 O O . PRO A 1 577 ? -20.793 4.663 1.882 1.00 92.62 577 PRO A O 1
ATOM 4440 N N . SER A 1 578 ? -20.889 3.385 0.048 1.00 91.75 578 SER A N 1
ATOM 4441 C CA . SER A 1 578 ? -21.563 2.258 0.709 1.00 91.75 578 SER A CA 1
ATOM 4442 C C . SER A 1 578 ? -20.731 1.570 1.797 1.00 91.75 578 SER A C 1
ATOM 4444 O O . SER A 1 578 ? -21.286 0.818 2.591 1.00 91.75 578 SER A O 1
ATOM 4446 N N . LEU A 1 579 ? -19.417 1.814 1.850 1.00 92.69 579 LEU A N 1
ATOM 4447 C CA . LEU A 1 579 ? -18.528 1.252 2.872 1.00 92.69 579 LEU A CA 1
ATOM 4448 C C . LEU A 1 579 ? -18.421 2.123 4.129 1.00 92.69 579 LEU A C 1
ATOM 4450 O O . LEU A 1 579 ? -17.894 1.678 5.148 1.00 92.69 579 LEU A O 1
ATOM 4454 N N . PHE A 1 580 ? -18.869 3.375 4.057 1.00 94.06 580 PHE A N 1
ATOM 4455 C CA . PHE A 1 580 ? -18.622 4.370 5.089 1.00 94.06 580 PHE A CA 1
ATOM 4456 C C . PHE A 1 580 ? -19.926 4.905 5.648 1.00 94.06 580 PHE A C 1
ATOM 4458 O O . PHE A 1 580 ? -20.843 5.247 4.906 1.00 94.06 580 PHE A O 1
ATOM 4465 N N . VAL A 1 581 ? -19.971 5.057 6.966 1.00 93.31 581 VAL A N 1
ATOM 4466 C CA . VAL A 1 581 ? -21.107 5.658 7.658 1.00 93.31 581 VAL A CA 1
ATOM 4467 C C . VAL A 1 581 ? -20.604 6.847 8.466 1.00 93.31 581 VAL A C 1
ATOM 4469 O O . VAL A 1 581 ? -19.568 6.795 9.140 1.00 93.31 581 VAL A O 1
ATOM 4472 N N . THR A 1 582 ? -21.308 7.970 8.350 1.00 90.94 582 THR A N 1
ATOM 4473 C CA . THR A 1 582 ? -21.052 9.148 9.179 1.00 90.94 582 THR A CA 1
ATOM 4474 C C . THR A 1 582 ? -21.558 8.897 10.591 1.00 90.94 582 THR A C 1
ATOM 4476 O O . THR A 1 582 ? -22.486 8.126 10.808 1.00 90.94 582 THR A O 1
ATOM 4479 N N . ARG A 1 583 ? -20.974 9.579 11.578 1.00 86.19 583 ARG A N 1
ATOM 4480 C CA . ARG A 1 583 ? -21.408 9.428 12.974 1.00 86.19 583 ARG A CA 1
ATOM 4481 C C . ARG A 1 583 ? -22.881 9.799 13.178 1.00 86.19 583 ARG A C 1
ATOM 4483 O O . ARG A 1 583 ? -23.531 9.190 14.008 1.00 86.19 583 ARG A O 1
ATOM 4490 N N . ASP A 1 584 ? -23.414 10.733 12.395 1.00 86.12 584 ASP A N 1
ATOM 4491 C CA . ASP A 1 584 ? -24.819 11.151 12.500 1.00 86.12 584 ASP A CA 1
ATOM 4492 C C . ASP A 1 584 ? -25.802 10.087 11.974 1.00 86.12 584 ASP A C 1
ATOM 4494 O O . ASP A 1 584 ? -26.978 10.114 12.318 1.00 86.12 584 ASP A O 1
ATOM 4498 N N . GLY A 1 585 ? -25.328 9.139 11.155 1.00 85.25 585 GLY A N 1
ATOM 4499 C CA . GLY A 1 585 ? -26.119 8.016 10.643 1.00 85.25 585 GLY A CA 1
ATOM 4500 C C . GLY A 1 585 ? -26.070 6.764 11.522 1.00 85.25 585 GLY A C 1
ATOM 4501 O O . GLY A 1 585 ? -26.536 5.710 11.096 1.00 85.25 585 GLY A O 1
ATOM 4502 N N . VAL A 1 586 ? -25.464 6.851 12.709 1.00 88.00 586 VAL A N 1
ATOM 4503 C CA . VAL A 1 586 ? -25.262 5.720 13.621 1.00 88.00 586 VAL A CA 1
ATOM 4504 C C . VAL A 1 586 ? -25.916 6.005 14.958 1.00 88.00 586 VAL A C 1
ATOM 4506 O O . VAL A 1 586 ? -25.950 7.139 15.427 1.00 88.00 586 VAL A O 1
ATOM 4509 N N . ASP A 1 587 ? -26.423 4.944 15.573 1.00 88.19 587 ASP A N 1
ATOM 4510 C CA . ASP A 1 587 ? -27.062 5.003 16.875 1.00 88.19 587 ASP A CA 1
ATOM 4511 C C . ASP A 1 587 ? -26.168 5.655 17.944 1.00 88.19 587 ASP A C 1
ATOM 4513 O O . ASP A 1 587 ? -24.995 5.301 18.108 1.00 88.19 587 ASP A O 1
ATOM 4517 N N . GLY A 1 588 ? -26.739 6.589 18.706 1.00 85.44 588 GLY A N 1
ATOM 4518 C CA . GLY A 1 588 ? -26.047 7.270 19.794 1.00 85.44 588 GLY A CA 1
ATOM 4519 C C . GLY A 1 588 ? -25.619 6.333 20.926 1.00 85.44 588 GLY A C 1
ATOM 4520 O O . GLY A 1 588 ? -24.639 6.643 21.603 1.00 85.44 588 GLY A O 1
ATOM 4521 N N . ASP A 1 589 ? -26.316 5.209 21.132 1.00 84.19 589 ASP A N 1
ATOM 4522 C CA . ASP A 1 589 ? -25.901 4.167 22.082 1.00 84.19 589 ASP A CA 1
ATOM 4523 C C . ASP A 1 589 ? -24.620 3.476 21.593 1.00 84.19 589 ASP A C 1
ATOM 4525 O O . ASP A 1 589 ? -23.642 3.394 22.331 1.00 84.19 589 ASP A O 1
ATOM 4529 N N . LEU A 1 590 ? -24.579 3.064 20.318 1.00 87.94 590 LEU A N 1
ATOM 4530 C CA . LEU A 1 590 ? -23.405 2.408 19.727 1.00 87.94 590 LEU A CA 1
ATOM 4531 C C . LEU A 1 590 ? -22.174 3.319 19.781 1.00 87.94 590 LEU A C 1
ATOM 4533 O O . LEU A 1 590 ? -21.076 2.857 20.073 1.00 87.94 590 LEU A O 1
ATOM 4537 N N . LEU A 1 591 ? -22.356 4.618 19.522 1.00 88.44 591 LEU A N 1
ATOM 4538 C CA . LEU A 1 591 ? -21.268 5.590 19.598 1.00 88.44 591 LEU A CA 1
ATOM 4539 C C . LEU A 1 591 ? -20.765 5.819 21.024 1.00 88.44 591 LEU A C 1
ATOM 4541 O O . LEU A 1 591 ? -19.580 6.096 21.182 1.00 88.44 591 LEU A O 1
ATOM 4545 N N . ARG A 1 592 ? -21.630 5.757 22.043 1.00 84.19 592 ARG A N 1
ATOM 4546 C CA . ARG A 1 592 ? -21.241 5.942 23.452 1.00 84.19 592 ARG A CA 1
ATOM 4547 C C . ARG A 1 592 ? -20.375 4.797 23.967 1.00 84.19 592 ARG A C 1
ATOM 4549 O O . ARG A 1 592 ? -19.428 5.065 24.695 1.00 84.19 592 ARG A O 1
ATOM 4556 N N . GLU A 1 593 ? -20.658 3.581 23.514 1.00 83.19 593 GLU A N 1
ATOM 4557 C CA . GLU A 1 593 ? -19.958 2.355 23.919 1.00 83.19 593 GLU A CA 1
ATOM 4558 C C . GLU A 1 593 ? -18.693 2.067 23.086 1.00 83.19 593 GLU A C 1
ATOM 4560 O O . GLU A 1 593 ? -18.066 1.025 23.256 1.00 83.19 593 GLU A O 1
ATOM 4565 N N . LEU A 1 594 ? -18.302 2.956 22.159 1.00 86.94 594 LEU A N 1
ATOM 4566 C CA . LEU A 1 594 ? -17.093 2.743 21.360 1.00 86.94 594 LEU A CA 1
ATOM 4567 C C . LEU A 1 594 ? -15.849 2.636 22.259 1.00 86.94 594 LEU A C 1
ATOM 4569 O O . LEU A 1 594 ? -15.634 3.521 23.094 1.00 86.94 594 LEU A O 1
ATOM 4573 N N . PRO A 1 595 ? -14.984 1.634 22.039 1.00 84.56 595 PRO A N 1
ATOM 4574 C CA . PRO A 1 595 ? -13.769 1.482 22.822 1.00 84.56 595 PRO A CA 1
ATOM 4575 C C . PRO A 1 595 ? -12.748 2.600 22.541 1.00 84.56 595 PRO A C 1
ATOM 4577 O O . PRO A 1 595 ? -12.836 3.296 21.517 1.00 84.56 595 PRO A O 1
ATOM 4580 N N . PRO A 1 596 ? -11.770 2.799 23.441 1.00 83.81 596 PRO A N 1
ATOM 4581 C CA . PRO A 1 596 ? -10.713 3.781 23.259 1.00 83.81 596 PRO A CA 1
ATOM 4582 C C . PRO A 1 596 ? -9.795 3.430 22.071 1.00 83.81 596 PRO A C 1
ATOM 4584 O O . PRO A 1 596 ? -9.557 2.253 21.786 1.00 83.81 596 PRO A O 1
ATOM 4587 N N . PRO A 1 597 ? -9.256 4.439 21.362 1.00 87.50 597 PRO A N 1
ATOM 4588 C CA . PRO A 1 597 ? -8.398 4.238 20.195 1.00 87.50 597 PRO A CA 1
ATOM 4589 C C . PRO A 1 597 ? -6.945 3.904 20.598 1.00 87.50 597 PRO A C 1
ATOM 4591 O O . PRO A 1 597 ? -6.060 4.763 20.545 1.00 87.50 597 PRO A O 1
ATOM 4594 N N . VAL A 1 598 ? -6.716 2.671 21.060 1.00 83.44 598 VAL A N 1
ATOM 4595 C CA . VAL A 1 598 ? -5.434 2.206 21.624 1.00 83.44 598 VAL A CA 1
ATOM 4596 C C . VAL A 1 598 ? -4.296 2.208 20.599 1.00 83.44 598 VAL A C 1
ATOM 4598 O O . VAL A 1 598 ? -3.215 2.722 20.888 1.00 83.44 598 VAL A O 1
ATOM 4601 N N . ASP A 1 599 ? -4.518 1.690 19.388 1.00 85.81 599 ASP A N 1
ATOM 4602 C CA . ASP A 1 599 ? -3.467 1.620 18.363 1.00 85.81 599 ASP A CA 1
ATOM 4603 C C . ASP A 1 599 ? -3.043 3.029 17.942 1.00 85.81 599 ASP A C 1
ATOM 4605 O O . ASP A 1 599 ? -1.855 3.329 17.792 1.00 85.81 599 ASP A O 1
ATOM 4609 N N . ARG A 1 600 ? -4.018 3.931 17.792 1.00 88.75 600 ARG A N 1
ATOM 4610 C CA . ARG A 1 600 ? -3.751 5.334 17.474 1.00 88.75 600 ARG A CA 1
ATOM 4611 C C . ARG A 1 600 ? -2.954 6.001 18.588 1.00 88.75 600 ARG A C 1
ATOM 4613 O O . ARG A 1 600 ? -2.028 6.755 18.295 1.00 88.75 600 ARG A O 1
ATOM 4620 N N . ALA A 1 601 ? -3.316 5.734 19.839 1.00 86.31 601 ALA A N 1
ATOM 4621 C CA . ALA A 1 601 ? -2.632 6.265 21.005 1.00 86.31 601 ALA A CA 1
ATOM 4622 C C . ALA A 1 601 ? -1.163 5.806 21.053 1.00 86.31 601 ALA A C 1
ATOM 4624 O O . ALA A 1 601 ? -0.265 6.639 21.185 1.00 86.31 601 ALA A O 1
ATOM 4625 N N . ALA A 1 602 ? -0.910 4.515 20.832 1.00 84.19 602 ALA A N 1
ATOM 4626 C CA . ALA A 1 602 ? 0.437 3.953 20.766 1.00 84.19 602 ALA A CA 1
ATOM 4627 C C . ALA A 1 602 ? 1.295 4.595 19.662 1.00 84.19 602 ALA A C 1
ATOM 4629 O O . ALA A 1 602 ? 2.438 4.992 19.906 1.00 84.19 602 ALA A O 1
ATOM 4630 N N . ILE A 1 603 ? 0.738 4.763 18.456 1.00 88.19 603 ILE A N 1
ATOM 4631 C CA . ILE A 1 603 ? 1.420 5.427 17.334 1.00 88.19 603 ILE A CA 1
ATOM 4632 C C . ILE A 1 603 ? 1.748 6.882 17.689 1.00 88.19 603 ILE A C 1
ATOM 4634 O O . ILE A 1 603 ? 2.894 7.317 17.548 1.00 88.19 603 ILE A O 1
ATOM 4638 N N . GLN A 1 604 ? 0.752 7.630 18.170 1.00 89.94 604 GLN A N 1
ATOM 4639 C CA . GLN A 1 604 ? 0.890 9.046 18.498 1.00 89.94 604 GLN A CA 1
ATOM 4640 C C . GLN A 1 604 ? 1.925 9.283 19.592 1.00 89.94 604 GLN A C 1
ATOM 4642 O O . GLN A 1 604 ? 2.755 10.179 19.449 1.00 89.94 604 GLN A O 1
ATOM 4647 N N . GLY A 1 605 ? 1.914 8.496 20.668 1.00 85.31 605 GLY A N 1
ATOM 4648 C CA . GLY A 1 605 ? 2.885 8.703 21.731 1.00 85.31 605 GLY A CA 1
ATOM 4649 C C . GLY A 1 605 ? 4.276 8.138 21.416 1.00 85.31 605 GLY A C 1
ATOM 4650 O O . GLY A 1 605 ? 5.259 8.715 21.869 1.00 85.31 605 GLY A O 1
ATOM 4651 N N . THR A 1 606 ? 4.405 7.114 20.559 1.00 84.88 606 THR A N 1
ATOM 4652 C CA . THR A 1 606 ? 5.719 6.705 20.017 1.00 84.88 606 THR A CA 1
ATOM 4653 C C . THR A 1 606 ? 6.326 7.823 19.166 1.00 84.88 606 THR A C 1
ATOM 4655 O O . THR A 1 606 ? 7.513 8.127 19.279 1.00 84.88 606 THR A O 1
ATOM 4658 N N . ALA A 1 607 ? 5.509 8.476 18.336 1.00 88.69 607 ALA A N 1
ATOM 4659 C CA . ALA A 1 607 ? 5.941 9.629 17.556 1.00 88.69 607 ALA A CA 1
ATOM 4660 C C . ALA A 1 607 ? 6.276 10.829 18.452 1.00 88.69 607 ALA A C 1
ATOM 4662 O O . ALA A 1 607 ? 7.328 11.442 18.276 1.00 88.69 607 ALA A O 1
ATOM 4663 N N . LEU A 1 608 ? 5.442 11.109 19.460 1.00 86.81 608 LEU A N 1
ATOM 4664 C CA . LEU A 1 608 ? 5.698 12.145 20.460 1.00 86.81 608 LEU A CA 1
ATOM 4665 C C . LEU A 1 608 ? 7.041 11.924 21.166 1.00 86.81 608 LEU A C 1
ATOM 4667 O O . LEU A 1 608 ? 7.772 12.888 21.377 1.00 86.81 608 LEU A O 1
ATOM 4671 N N . ALA A 1 609 ? 7.403 10.671 21.450 1.00 81.81 609 ALA A N 1
ATOM 4672 C CA . ALA A 1 609 ? 8.674 10.338 22.080 1.00 81.81 609 ALA A CA 1
ATOM 4673 C C . ALA A 1 609 ? 9.906 10.682 21.251 1.00 81.81 609 ALA A C 1
ATOM 4675 O O . ALA A 1 609 ? 10.974 10.955 21.799 1.00 81.81 609 ALA A O 1
ATOM 4676 N N . ARG A 1 610 ? 9.762 10.686 19.925 1.00 83.25 610 ARG A N 1
ATOM 4677 C CA . ARG A 1 610 ? 10.830 11.068 19.000 1.00 83.25 610 ARG A CA 1
ATOM 4678 C C . ARG A 1 610 ? 10.878 12.568 18.755 1.00 83.25 610 ARG A C 1
ATOM 4680 O O . ARG A 1 610 ? 11.959 13.110 18.554 1.00 83.25 610 ARG A O 1
ATOM 4687 N N . THR A 1 611 ? 9.726 13.235 18.739 1.00 86.00 611 THR A N 1
ATOM 4688 C CA . THR A 1 611 ? 9.621 14.606 18.220 1.00 86.00 611 THR A CA 1
ATOM 4689 C C . THR A 1 611 ? 9.370 15.682 19.267 1.00 86.00 611 THR A C 1
ATOM 4691 O O . THR A 1 611 ? 9.571 16.855 18.964 1.00 86.00 611 THR A O 1
ATOM 4694 N N . GLY A 1 612 ? 8.842 15.319 20.436 1.00 82.88 612 GLY A N 1
ATOM 4695 C CA . GLY A 1 612 ? 8.288 16.269 21.400 1.00 82.88 612 GLY A CA 1
ATOM 4696 C C . GLY A 1 612 ? 7.087 17.067 20.860 1.00 82.88 612 GLY A C 1
ATOM 4697 O O . GLY A 1 612 ? 6.548 16.800 19.775 1.00 82.88 612 GLY A O 1
ATOM 4698 N N . PHE A 1 613 ? 6.658 18.066 21.636 1.00 82.62 613 PHE A N 1
ATOM 4699 C CA . PHE A 1 613 ? 5.673 19.079 21.227 1.00 82.62 613 PHE A CA 1
ATOM 4700 C C . PHE A 1 613 ? 6.357 20.293 20.563 1.00 82.62 613 PHE A C 1
ATOM 4702 O O . PHE A 1 613 ? 7.572 20.428 20.620 1.00 82.62 613 PHE A O 1
ATOM 4709 N N . ARG A 1 614 ? 5.586 21.212 19.940 1.00 74.62 614 ARG A N 1
ATOM 4710 C CA . ARG A 1 614 ? 6.115 22.378 19.177 1.00 74.62 614 ARG A CA 1
ATOM 4711 C C . ARG A 1 614 ? 7.176 23.192 19.919 1.00 74.62 614 ARG A C 1
ATOM 4713 O O . ARG A 1 614 ? 8.088 23.676 19.264 1.00 74.62 614 ARG A O 1
ATOM 4720 N N . ASN A 1 615 ? 7.040 23.332 21.235 1.00 69.38 615 ASN A N 1
ATOM 4721 C CA . ASN A 1 615 ? 7.864 24.222 22.051 1.00 69.38 615 ASN A CA 1
ATOM 4722 C C . ASN A 1 615 ? 8.541 23.488 23.217 1.00 69.38 615 ASN A C 1
ATOM 4724 O O . ASN A 1 615 ? 8.901 24.130 24.197 1.00 69.38 615 ASN A O 1
ATOM 4728 N N . ASP A 1 616 ? 8.653 22.159 23.152 1.00 64.62 616 ASP A N 1
ATOM 4729 C CA . ASP A 1 616 ? 9.109 21.362 24.289 1.00 64.62 616 ASP A CA 1
ATOM 4730 C C . ASP A 1 616 ? 10.307 20.489 23.915 1.00 64.62 616 ASP A C 1
ATOM 4732 O O . ASP A 1 616 ? 10.295 19.812 22.889 1.00 64.62 616 ASP A O 1
ATOM 4736 N N . THR A 1 617 ? 11.344 20.515 24.751 1.00 54.28 617 THR A N 1
ATOM 4737 C CA . THR A 1 617 ? 12.586 19.746 24.560 1.00 54.28 617 THR A CA 1
ATOM 4738 C C . THR A 1 617 ? 12.578 18.418 25.312 1.00 54.28 617 THR A C 1
ATOM 4740 O O . THR A 1 617 ? 13.557 17.675 25.262 1.00 54.28 617 THR A O 1
ATOM 4743 N N . LEU A 1 618 ? 11.510 18.124 26.057 1.00 54.88 618 LEU A N 1
ATOM 4744 C CA . LEU A 1 618 ? 11.414 16.908 26.854 1.00 54.88 618 LEU A CA 1
ATOM 4745 C C . LEU A 1 618 ? 11.149 15.694 25.957 1.00 54.88 618 LEU A C 1
ATOM 4747 O O . LEU A 1 618 ? 10.073 15.541 25.379 1.00 54.88 618 LEU A O 1
ATOM 4751 N N . ALA A 1 619 ? 12.144 14.810 25.876 1.00 60.72 619 ALA A N 1
ATOM 4752 C CA . ALA A 1 619 ? 11.985 13.471 25.326 1.00 60.72 619 ALA A CA 1
ATOM 4753 C C . ALA A 1 619 ? 11.163 12.627 26.315 1.00 60.72 619 ALA A C 1
ATOM 4755 O O . ALA A 1 619 ? 11.677 12.167 27.337 1.00 60.72 619 ALA A O 1
ATOM 4756 N N . LEU A 1 620 ? 9.871 12.478 26.031 1.00 64.25 620 LEU A N 1
ATOM 4757 C CA . LEU A 1 620 ? 8.939 11.649 26.799 1.00 64.25 620 LEU A CA 1
ATOM 4758 C C . LEU A 1 62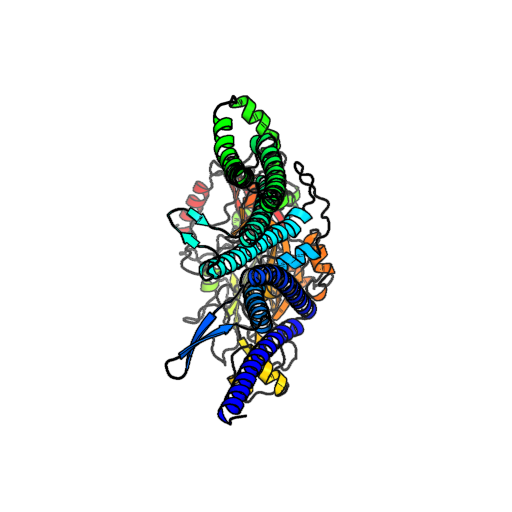0 ? 8.845 10.267 26.164 1.00 64.25 620 LEU A C 1
ATOM 4760 O O . LEU A 1 620 ? 8.544 10.177 24.990 1.00 64.25 620 LEU A O 1
ATOM 4764 N N . ARG A 1 621 ? 9.014 9.183 26.906 1.00 64.94 621 ARG A N 1
ATOM 4765 C CA . ARG A 1 621 ? 8.764 7.817 26.445 1.00 64.94 621 ARG A CA 1
ATOM 4766 C C . ARG A 1 621 ? 7.504 7.282 27.132 1.00 64.94 621 ARG A C 1
ATOM 4768 O O . ARG A 1 621 ? 7.563 6.957 28.314 1.00 64.94 621 ARG A O 1
ATOM 4775 N N . PRO A 1 622 ? 6.363 7.171 26.434 1.00 56.09 622 PRO A N 1
ATOM 4776 C CA . PRO A 1 622 ? 5.242 6.420 26.969 1.00 56.09 622 PRO A CA 1
ATOM 4777 C C . PRO A 1 622 ? 5.531 4.916 26.926 1.00 56.09 622 PRO A C 1
ATOM 4779 O O . PRO A 1 622 ? 6.152 4.414 25.983 1.00 56.09 622 PRO A O 1
ATOM 4782 N N . LEU A 1 623 ? 5.106 4.209 27.969 1.00 59.56 623 LEU A N 1
ATOM 4783 C CA . LEU A 1 623 ? 5.345 2.780 28.157 1.00 59.56 623 LEU A CA 1
ATOM 4784 C C . LEU A 1 623 ? 4.117 2.001 27.674 1.00 59.56 623 LEU A C 1
ATOM 4786 O O . LEU A 1 623 ? 3.172 1.747 28.418 1.00 59.56 623 LEU A O 1
ATOM 4790 N N . PHE A 1 624 ? 4.096 1.702 26.375 1.00 55.00 624 PHE A N 1
ATOM 4791 C CA . PHE A 1 624 ? 2.965 1.050 25.700 1.00 55.00 624 PHE A CA 1
ATOM 4792 C C . PHE A 1 624 ? 2.932 -0.474 25.853 1.00 55.00 624 PHE A C 1
ATOM 4794 O O . PHE A 1 624 ? 1.919 -1.090 25.535 1.00 55.00 624 PHE A O 1
ATOM 4801 N N . GLN A 1 625 ? 4.030 -1.071 26.314 1.00 51.28 625 GLN A N 1
ATOM 4802 C CA . GLN A 1 625 ? 4.121 -2.476 26.689 1.00 51.28 625 GLN A CA 1
ATOM 4803 C C . GLN A 1 625 ? 4.408 -2.531 28.186 1.00 51.28 625 GLN A C 1
ATOM 4805 O O . GLN A 1 625 ? 5.301 -1.833 28.665 1.00 51.28 625 GLN A O 1
ATOM 4810 N N . ALA A 1 626 ? 3.634 -3.331 28.916 1.00 42.22 626 ALA A N 1
ATOM 4811 C CA . ALA A 1 626 ? 4.091 -3.832 30.198 1.00 42.22 626 ALA A CA 1
ATOM 4812 C C . ALA A 1 626 ? 5.304 -4.718 29.889 1.00 42.22 626 ALA A C 1
ATOM 4814 O O . ALA A 1 626 ? 5.142 -5.758 29.252 1.00 42.22 626 ALA A O 1
ATOM 4815 N N . ASP A 1 627 ? 6.506 -4.268 30.255 1.00 35.84 627 ASP A N 1
ATOM 4816 C CA . ASP A 1 627 ? 7.751 -5.020 30.035 1.00 35.84 627 ASP A CA 1
ATOM 4817 C C . ASP A 1 627 ? 7.749 -6.378 30.789 1.00 35.84 627 ASP A C 1
ATOM 4819 O O . ASP A 1 627 ? 8.553 -7.243 30.457 1.00 35.84 627 ASP A O 1
ATOM 4823 N N . ASP A 1 628 ? 6.788 -6.597 31.703 1.00 37.06 628 ASP A N 1
ATOM 4824 C CA . ASP A 1 628 ? 6.676 -7.771 32.586 1.00 37.06 628 ASP A CA 1
ATOM 4825 C C . ASP A 1 628 ? 5.357 -8.570 32.452 1.00 37.06 628 ASP A C 1
ATOM 4827 O O . ASP A 1 628 ? 5.045 -9.390 33.312 1.00 37.06 628 ASP A O 1
ATOM 4831 N N . ALA A 1 629 ? 4.530 -8.346 31.422 1.00 37.62 629 ALA A N 1
ATOM 4832 C CA . ALA A 1 629 ? 3.338 -9.186 31.244 1.00 37.62 629 ALA A CA 1
ATOM 4833 C C . ALA A 1 629 ? 3.737 -10.571 30.710 1.00 37.62 629 ALA A C 1
ATOM 4835 O O . ALA A 1 629 ? 4.384 -10.658 29.664 1.00 37.62 629 ALA A O 1
ATOM 4836 N N . ASP A 1 630 ? 3.324 -11.640 31.397 1.00 36.09 630 ASP A N 1
ATOM 4837 C CA . ASP A 1 630 ? 3.522 -13.027 30.961 1.00 36.09 630 ASP A CA 1
ATOM 4838 C C . ASP A 1 630 ? 2.839 -13.271 29.602 1.00 36.09 630 ASP A C 1
ATOM 4840 O O . ASP A 1 630 ? 1.661 -13.611 29.492 1.00 36.09 630 ASP A O 1
ATOM 4844 N N . LEU A 1 631 ? 3.615 -13.109 28.527 1.00 36.00 631 LEU A N 1
ATOM 4845 C CA . LEU A 1 631 ? 3.212 -13.291 27.127 1.00 36.00 631 LEU A CA 1
ATOM 4846 C C . LEU A 1 631 ? 2.849 -14.749 26.774 1.00 36.00 631 LEU A C 1
ATOM 4848 O O . LEU A 1 631 ? 2.487 -15.031 25.629 1.00 36.00 631 LEU A O 1
ATOM 4852 N N . GLU A 1 632 ? 2.969 -15.683 27.722 1.00 36.81 632 GLU A N 1
ATOM 4853 C CA . GLU A 1 632 ? 2.718 -17.111 27.512 1.00 36.81 632 GLU A CA 1
ATOM 4854 C C . GLU A 1 632 ? 1.224 -17.484 27.527 1.00 36.81 632 GLU A C 1
ATOM 4856 O O . GLU A 1 632 ? 0.862 -18.542 27.008 1.00 36.81 632 GLU A O 1
ATOM 4861 N N . LEU A 1 633 ? 0.336 -16.630 28.058 1.00 39.47 633 LEU A N 1
ATOM 4862 C CA . LEU A 1 633 ? -1.063 -17.005 28.308 1.00 39.47 633 LEU A CA 1
ATOM 4863 C C . LEU A 1 633 ? -2.022 -16.742 27.128 1.00 39.47 633 LEU A C 1
ATOM 4865 O O . LEU A 1 633 ? -2.920 -17.555 26.906 1.00 39.47 633 LEU A O 1
ATOM 4869 N N . LEU A 1 634 ? -1.828 -15.695 26.311 1.00 39.91 634 LEU A N 1
ATOM 4870 C CA . LEU A 1 634 ? -2.544 -15.480 25.035 1.00 39.91 634 LEU A CA 1
ATOM 4871 C C . LEU A 1 634 ? -1.713 -14.625 24.051 1.00 39.91 634 LEU A C 1
ATOM 4873 O O . LEU A 1 634 ? -1.024 -13.695 24.461 1.00 39.91 634 LEU A O 1
ATOM 4877 N N . PRO A 1 635 ? -1.815 -14.845 22.724 1.00 34.97 635 PRO A N 1
ATOM 4878 C CA . PRO A 1 635 ? -1.129 -14.007 21.744 1.00 34.97 635 PRO A CA 1
ATOM 4879 C C . PRO A 1 635 ? -1.815 -12.634 21.583 1.00 34.97 635 PRO A C 1
ATOM 4881 O O . PRO A 1 635 ? -2.771 -12.490 20.817 1.00 34.97 635 PRO A O 1
ATOM 4884 N N . GLY A 1 636 ? -1.295 -11.599 22.248 1.00 42.31 636 GLY A N 1
ATOM 4885 C CA . GLY A 1 636 ? -1.682 -10.198 22.034 1.00 42.31 636 GLY A CA 1
ATOM 4886 C C . GLY A 1 636 ? -1.045 -9.241 23.052 1.00 42.31 636 GLY A C 1
ATOM 4887 O O . GLY A 1 636 ? -0.730 -9.674 24.151 1.00 42.31 636 GLY A O 1
ATOM 4888 N N . PRO A 1 637 ? -0.809 -7.957 22.715 1.00 40.25 637 PRO A N 1
ATOM 4889 C CA . PRO A 1 637 ? -0.316 -6.992 23.696 1.00 40.25 637 PRO A CA 1
ATOM 4890 C C . PRO A 1 637 ? -1.408 -6.696 24.744 1.00 40.25 637 PRO A C 1
ATOM 4892 O O . PRO A 1 637 ? -2.554 -6.461 24.344 1.00 40.25 637 PRO A O 1
ATOM 4895 N N . PRO A 1 638 ? -1.084 -6.668 26.050 1.00 43.00 638 PRO A N 1
ATOM 4896 C CA . PRO A 1 638 ? -2.042 -6.303 27.088 1.00 43.00 638 PRO A CA 1
ATOM 4897 C C . PRO A 1 638 ? -2.485 -4.850 26.895 1.00 43.00 638 PRO A C 1
ATOM 4899 O O . PRO A 1 638 ? -1.672 -3.959 26.638 1.00 43.00 638 PRO A O 1
ATOM 4902 N N . THR A 1 639 ? -3.788 -4.595 27.002 1.00 49.94 639 THR A N 1
ATOM 4903 C CA . THR A 1 639 ? -4.352 -3.243 26.922 1.00 49.94 639 THR A CA 1
ATOM 4904 C C . THR A 1 639 ? -4.942 -2.863 28.277 1.00 49.94 639 THR A C 1
ATOM 4906 O O . THR A 1 639 ? -6.088 -3.226 28.536 1.00 49.94 639 THR A O 1
ATOM 4909 N N . PRO A 1 640 ? -4.198 -2.146 29.140 1.00 51.88 640 PRO A N 1
ATOM 4910 C CA . PRO A 1 640 ? -4.718 -1.692 30.428 1.00 51.88 640 PRO A CA 1
ATOM 4911 C C . PRO A 1 640 ? -5.850 -0.679 30.218 1.00 51.88 640 PRO A C 1
ATOM 4913 O O . PRO A 1 640 ? -5.649 0.399 29.650 1.00 51.88 640 PRO A O 1
ATOM 4916 N N . PHE A 1 641 ? -7.065 -1.022 30.640 1.00 55.53 641 PHE A N 1
ATOM 4917 C CA . PHE A 1 641 ? -8.208 -0.112 30.584 1.00 55.53 641 PHE A CA 1
ATOM 4918 C C . PHE A 1 641 ? -8.335 0.660 31.896 1.00 55.53 641 PHE A C 1
ATOM 4920 O O . PHE A 1 641 ? -8.128 0.125 32.976 1.00 55.53 641 PHE A O 1
ATOM 4927 N N . VAL A 1 642 ? -8.728 1.926 31.803 1.00 52.81 642 VAL A N 1
ATOM 4928 C CA . VAL A 1 642 ? -9.104 2.749 32.953 1.00 52.81 642 VAL A CA 1
ATOM 4929 C C . VAL A 1 642 ? -10.618 2.924 32.904 1.00 52.81 642 VAL A C 1
ATOM 4931 O O . VAL A 1 642 ? -11.164 3.458 31.931 1.00 52.81 642 VAL A O 1
ATOM 4934 N N . SER A 1 643 ? -11.303 2.449 33.948 1.00 51.06 643 SER A N 1
ATOM 4935 C CA . SER A 1 643 ? -12.730 2.718 34.139 1.00 51.06 643 SER A CA 1
ATOM 4936 C C . SER A 1 643 ? -12.918 4.212 34.400 1.00 51.06 643 SER A C 1
ATOM 4938 O O . SER A 1 643 ? -12.246 4.797 35.252 1.00 51.06 643 SER A O 1
ATOM 4940 N N . SER A 1 644 ? -13.808 4.845 33.644 1.00 50.69 644 SER A N 1
ATOM 4941 C CA . SER A 1 644 ? -14.277 6.198 33.929 1.00 50.69 644 SER A CA 1
ATOM 4942 C C . SER A 1 644 ? -15.560 6.112 34.762 1.00 50.69 644 SER A C 1
ATOM 4944 O O . SER A 1 644 ? -16.246 5.093 34.736 1.00 50.69 644 SER A O 1
ATOM 4946 N N . ALA A 1 645 ? -15.868 7.158 35.536 1.00 53.19 645 ALA A N 1
ATOM 4947 C CA . ALA A 1 645 ? -17.036 7.187 36.425 1.00 53.19 645 ALA A CA 1
ATOM 4948 C C . ALA A 1 645 ? -18.334 6.749 35.715 1.00 53.19 645 ALA A C 1
ATOM 4950 O O . ALA A 1 645 ? -18.489 6.971 34.511 1.00 53.19 645 ALA A O 1
ATOM 4951 N N . ALA A 1 646 ? -19.287 6.178 36.456 1.00 50.09 646 ALA A N 1
ATOM 4952 C CA . ALA A 1 646 ? -20.552 5.670 35.919 1.00 50.09 646 ALA A CA 1
ATOM 4953 C C . ALA A 1 646 ? -21.185 6.598 34.850 1.00 50.09 646 ALA A C 1
ATOM 4955 O O . ALA A 1 646 ? -21.512 7.760 35.104 1.00 50.09 646 ALA A O 1
ATOM 4956 N N . GLY A 1 647 ? -21.359 6.075 33.628 1.00 55.66 647 GLY A N 1
ATOM 4957 C CA . GLY A 1 647 ? -21.922 6.808 32.482 1.00 55.66 647 GLY A CA 1
ATOM 4958 C C . GLY A 1 647 ? -20.913 7.562 31.599 1.00 55.66 647 GLY A C 1
ATOM 4959 O O . GLY A 1 647 ? -21.329 8.207 30.632 1.00 55.66 647 GLY A O 1
ATOM 4960 N N . GLN A 1 648 ? -19.612 7.482 31.888 1.00 64.69 648 GLN A N 1
ATOM 4961 C CA . GLN A 1 648 ? -18.532 7.985 31.032 1.00 64.69 648 GLN A CA 1
ATOM 4962 C C . GLN A 1 648 ? -17.997 6.885 30.084 1.00 64.69 648 GLN A C 1
ATOM 4964 O O . GLN A 1 648 ? -18.169 5.694 30.343 1.00 64.69 648 GLN A O 1
ATOM 4969 N N . PRO A 1 649 ? -17.386 7.255 28.939 1.00 68.94 649 PRO A N 1
ATOM 4970 C CA . PRO A 1 649 ? -16.831 6.288 27.992 1.00 68.94 649 PRO A CA 1
ATOM 4971 C C . PRO A 1 649 ? -15.555 5.625 28.521 1.00 68.94 649 PRO A C 1
ATOM 4973 O O . PRO A 1 649 ? -14.763 6.260 29.219 1.00 68.94 649 PRO A O 1
ATOM 4976 N N . LEU A 1 650 ? -15.318 4.374 28.118 1.00 74.88 650 LEU A N 1
ATOM 4977 C CA . LEU A 1 650 ? -14.115 3.614 28.467 1.00 74.88 650 LEU A CA 1
ATOM 4978 C C . LEU A 1 650 ? -12.840 4.379 28.074 1.00 74.88 650 LEU A C 1
ATOM 4980 O O . LEU A 1 650 ? -12.761 4.948 26.978 1.00 74.88 650 LEU A O 1
ATOM 4984 N N . ALA A 1 651 ? -11.842 4.378 28.955 1.00 75.12 651 ALA A N 1
ATOM 4985 C CA . ALA A 1 651 ? -10.536 4.959 28.692 1.00 75.12 651 ALA A CA 1
ATOM 4986 C C . ALA A 1 651 ? -9.442 3.886 28.734 1.00 75.12 651 ALA A C 1
ATOM 4988 O O . ALA A 1 651 ? -9.608 2.806 29.290 1.00 75.12 651 ALA A O 1
ATOM 4989 N N . TRP A 1 652 ? -8.314 4.188 28.114 1.00 77.00 652 TRP A N 1
ATOM 4990 C CA . TRP A 1 652 ? -7.085 3.407 28.138 1.00 77.00 652 TRP A CA 1
ATOM 4991 C C . TRP A 1 652 ? -5.956 4.345 28.561 1.00 77.00 652 TRP A C 1
ATOM 4993 O O . TRP A 1 652 ? -5.951 5.506 28.147 1.00 77.00 652 TRP A O 1
ATOM 5003 N N . GLY A 1 653 ? -5.038 3.879 29.403 1.00 73.81 653 GLY A N 1
ATOM 5004 C CA . GLY A 1 653 ? -3.993 4.709 29.998 1.00 73.81 653 GLY A CA 1
ATOM 5005 C C . GLY A 1 653 ? -2.634 4.021 29.977 1.00 73.81 653 GLY A C 1
ATOM 5006 O O . GLY A 1 653 ? -2.539 2.827 30.227 1.00 73.81 653 GLY A O 1
ATOM 5007 N N . SER A 1 654 ? -1.577 4.779 29.703 1.00 73.69 654 SER A N 1
ATOM 5008 C CA . SER A 1 654 ? -0.190 4.315 29.751 1.00 73.69 654 SER A CA 1
ATOM 5009 C C . SER A 1 654 ? 0.690 5.377 30.416 1.00 73.69 654 SER A C 1
ATOM 5011 O O . SER A 1 654 ? 0.569 6.560 30.085 1.00 73.69 654 SER A O 1
ATOM 5013 N N . PRO A 1 655 ? 1.568 5.008 31.362 1.00 72.94 655 PRO A N 1
ATOM 5014 C CA . PRO A 1 655 ? 2.461 5.967 31.998 1.00 72.94 655 PRO A CA 1
ATOM 5015 C C . PRO A 1 655 ? 3.458 6.544 30.983 1.00 72.94 655 PRO A C 1
ATOM 5017 O O . PRO A 1 655 ? 3.977 5.844 30.111 1.00 72.94 655 PRO A O 1
ATOM 5020 N N . ALA A 1 656 ? 3.737 7.841 31.105 1.00 77.12 656 ALA A N 1
ATOM 5021 C CA . ALA A 1 656 ? 4.732 8.553 30.314 1.00 77.12 656 ALA A CA 1
ATOM 5022 C C . ALA A 1 656 ? 5.922 8.938 31.194 1.00 77.12 656 ALA A C 1
ATOM 5024 O O . ALA A 1 656 ? 5.780 9.739 32.123 1.00 77.12 656 ALA A O 1
ATOM 5025 N N . VAL A 1 657 ? 7.094 8.379 30.889 1.00 77.00 657 VAL A N 1
ATOM 5026 C CA . VAL A 1 657 ? 8.343 8.626 31.623 1.00 77.00 657 VAL A CA 1
ATOM 5027 C C . VAL A 1 657 ? 9.304 9.480 30.804 1.00 77.00 657 VAL A C 1
ATOM 5029 O O . VAL A 1 657 ? 9.220 9.515 29.582 1.00 77.00 657 VAL A O 1
ATOM 5032 N N . ASP A 1 658 ? 10.220 10.198 31.443 1.00 78.62 658 ASP A N 1
ATOM 5033 C CA . ASP A 1 658 ? 11.329 10.852 30.744 1.00 78.62 658 ASP A CA 1
ATOM 5034 C C . ASP A 1 658 ? 12.548 9.922 30.592 1.00 78.62 658 ASP A C 1
ATOM 5036 O O . ASP A 1 658 ? 12.561 8.781 31.057 1.00 78.62 658 ASP A O 1
ATOM 5040 N N . GLY A 1 659 ? 13.605 10.411 29.936 1.00 71.81 659 GLY A N 1
ATOM 5041 C CA . GLY A 1 659 ? 14.859 9.665 29.766 1.00 71.81 659 GLY A CA 1
ATOM 5042 C C . GLY A 1 659 ? 15.611 9.330 31.066 1.00 71.81 659 GLY A C 1
ATOM 5043 O O . GLY A 1 659 ? 16.629 8.647 31.000 1.00 71.81 659 GLY A O 1
ATOM 5044 N N . LEU A 1 660 ? 15.144 9.800 32.229 1.00 77.50 660 LEU A N 1
ATOM 5045 C CA . LEU A 1 660 ? 15.707 9.529 33.556 1.00 77.50 660 LEU A CA 1
ATOM 5046 C C . LEU A 1 660 ? 14.777 8.654 34.419 1.00 77.50 660 LEU A C 1
ATOM 5048 O O . LEU A 1 660 ? 14.916 8.657 35.645 1.00 77.50 660 LEU A O 1
ATOM 5052 N N . ASP A 1 661 ? 13.837 7.936 33.794 1.00 75.94 661 ASP A N 1
ATOM 5053 C CA . ASP A 1 661 ? 12.851 7.061 34.449 1.00 75.94 661 ASP A CA 1
ATOM 5054 C C . ASP A 1 661 ? 11.872 7.802 35.381 1.00 75.94 661 ASP A C 1
ATOM 5056 O O . ASP A 1 661 ? 11.285 7.221 36.295 1.00 75.94 661 ASP A O 1
ATOM 5060 N N . ARG A 1 662 ? 11.679 9.115 35.195 1.00 80.56 662 ARG A N 1
ATOM 5061 C CA . ARG A 1 662 ? 10.723 9.892 35.998 1.00 80.56 662 ARG A CA 1
ATOM 5062 C C . ARG A 1 662 ? 9.377 9.953 35.299 1.00 80.56 662 ARG A C 1
ATOM 5064 O O . ARG A 1 662 ? 9.305 10.377 34.148 1.00 80.56 662 ARG A O 1
ATOM 5071 N N . MET A 1 663 ? 8.311 9.610 36.013 1.00 76.44 663 MET A N 1
ATOM 5072 C CA . MET A 1 663 ? 6.942 9.795 35.550 1.00 76.44 663 MET A CA 1
ATOM 5073 C C . MET A 1 663 ? 6.670 11.291 35.354 1.00 76.44 663 MET A C 1
ATOM 5075 O O . MET A 1 663 ? 6.889 12.102 36.252 1.00 76.44 663 MET A O 1
ATOM 5079 N N . ARG A 1 664 ? 6.241 11.661 34.147 1.00 77.44 664 ARG A N 1
ATOM 5080 C CA . ARG A 1 664 ? 5.853 13.030 33.769 1.00 77.44 664 ARG A CA 1
ATOM 5081 C C . ARG A 1 664 ? 4.353 13.171 33.554 1.00 77.44 664 ARG A C 1
ATOM 5083 O O . ARG A 1 664 ? 3.840 14.284 33.499 1.00 77.44 664 ARG A O 1
ATOM 5090 N N . GLY A 1 665 ? 3.649 12.053 33.422 1.00 76.19 665 GLY A N 1
ATOM 5091 C CA . GLY A 1 665 ? 2.210 12.036 33.235 1.00 76.19 665 GLY A CA 1
ATOM 5092 C C . GLY A 1 665 ? 1.687 10.669 32.824 1.00 76.19 665 GLY A C 1
ATOM 5093 O O . GLY A 1 665 ? 2.416 9.677 32.823 1.00 76.19 665 GLY A O 1
ATOM 5094 N N . VAL A 1 666 ? 0.417 10.643 32.435 1.00 75.62 666 VAL A N 1
ATOM 5095 C CA . VAL A 1 666 ? -0.266 9.478 31.871 1.00 75.62 666 VAL A CA 1
ATOM 5096 C C . VAL A 1 666 ? -0.793 9.851 30.493 1.00 75.62 666 VAL A C 1
ATOM 5098 O O . VAL A 1 666 ? -1.494 10.849 30.312 1.00 75.62 666 VAL A O 1
ATOM 5101 N N . PHE A 1 667 ? -0.436 9.047 29.503 1.00 78.88 667 PHE A N 1
ATOM 5102 C CA . PHE A 1 667 ? -1.004 9.110 28.173 1.00 78.88 667 PHE A CA 1
ATOM 5103 C C . PHE A 1 667 ? -2.342 8.371 28.171 1.00 78.88 667 PHE A C 1
ATOM 5105 O O . PHE A 1 667 ? -2.388 7.177 28.444 1.00 78.88 667 PHE A O 1
ATOM 5112 N N . VAL A 1 668 ? -3.431 9.082 27.895 1.00 78.31 668 VAL A N 1
ATOM 5113 C CA . VAL A 1 668 ? -4.800 8.572 28.000 1.00 78.31 668 VAL A CA 1
ATOM 5114 C C . VAL A 1 668 ? -5.479 8.620 26.637 1.00 78.31 668 VAL A C 1
ATOM 5116 O O . VAL A 1 668 ? -5.448 9.640 25.948 1.00 78.31 668 VAL A O 1
ATOM 5119 N N . ALA A 1 669 ? -6.138 7.533 26.253 1.00 82.62 669 ALA A N 1
ATOM 5120 C CA . ALA A 1 669 ? -7.046 7.469 25.120 1.00 82.62 669 ALA A CA 1
ATOM 5121 C C . ALA A 1 669 ? -8.467 7.239 25.630 1.00 82.62 669 ALA A C 1
ATOM 5123 O O . ALA A 1 669 ? -8.730 6.259 26.314 1.00 82.62 669 ALA A O 1
ATOM 5124 N N . VAL A 1 670 ? -9.392 8.128 25.294 1.00 82.44 670 VAL A N 1
ATOM 5125 C CA . VAL A 1 670 ? -10.797 8.031 25.704 1.00 82.44 670 VAL A CA 1
ATOM 5126 C C . VAL A 1 670 ? -11.634 7.597 24.507 1.00 82.44 670 VAL A C 1
ATOM 5128 O O . VAL A 1 670 ? -11.451 8.120 23.404 1.00 82.44 670 VAL A O 1
ATOM 5131 N N . GLY A 1 671 ? -12.527 6.631 24.718 1.00 84.31 671 GLY A N 1
ATOM 5132 C CA . GLY A 1 671 ? -13.465 6.113 23.728 1.00 84.31 671 GLY A CA 1
ATOM 5133 C C . GLY A 1 671 ? -14.721 6.971 23.549 1.00 84.31 671 GLY A C 1
ATOM 5134 O O . GLY A 1 671 ? -14.734 8.191 23.739 1.00 84.31 671 GLY A O 1
ATOM 5135 N N . GLY A 1 672 ? -15.806 6.318 23.149 1.00 85.06 672 GLY A N 1
ATOM 5136 C CA . GLY A 1 672 ? -17.130 6.907 23.008 1.00 85.06 672 GLY A CA 1
ATOM 5137 C C . GLY A 1 672 ? -17.330 7.788 21.769 1.00 85.06 672 GLY A C 1
ATOM 5138 O O . GLY A 1 672 ? -16.640 7.708 20.746 1.00 85.06 672 GLY A O 1
ATOM 5139 N N . ALA A 1 673 ? -18.325 8.680 21.844 1.00 82.62 673 ALA A N 1
ATOM 5140 C CA . ALA A 1 673 ? -18.814 9.432 20.684 1.00 82.62 673 ALA A CA 1
ATOM 5141 C C . ALA A 1 673 ? -17.826 10.499 20.168 1.00 82.62 673 ALA A C 1
ATOM 5143 O O . ALA A 1 673 ? -17.999 11.037 19.061 1.00 82.62 673 ALA A O 1
ATOM 5144 N N . ARG A 1 674 ? -16.794 10.825 20.955 1.00 82.44 674 ARG A N 1
ATOM 5145 C CA . ARG A 1 674 ? -15.735 11.792 20.636 1.00 82.44 674 ARG A CA 1
ATOM 5146 C C . ARG A 1 674 ? -14.382 11.250 21.120 1.00 82.44 674 ARG A C 1
ATOM 5148 O O . ARG A 1 674 ? -13.844 11.801 22.076 1.00 82.44 674 ARG A O 1
ATOM 5155 N N . PRO A 1 675 ? -13.835 10.216 20.459 1.00 83.69 675 PRO A N 1
ATOM 5156 C CA . PRO A 1 675 ? -12.604 9.600 20.910 1.00 83.69 675 PRO A CA 1
ATOM 5157 C C . PRO A 1 675 ? -11.442 10.582 20.774 1.00 83.69 675 PRO A C 1
ATOM 5159 O O . PRO A 1 675 ? -11.367 11.323 19.783 1.00 83.69 675 PRO A O 1
ATOM 5162 N N . ARG A 1 676 ? -10.571 10.623 21.782 1.00 85.06 676 ARG A N 1
ATOM 5163 C CA . ARG A 1 676 ? -9.443 11.562 21.871 1.00 85.06 676 ARG A CA 1
ATOM 5164 C C . ARG A 1 676 ? -8.270 10.931 22.597 1.00 85.06 676 ARG A C 1
ATOM 5166 O O . ARG A 1 676 ? -8.464 10.091 23.466 1.00 85.06 676 ARG A O 1
ATOM 5173 N N . THR A 1 677 ? -7.077 11.401 22.266 1.00 87.12 677 THR A N 1
ATOM 5174 C CA . THR A 1 677 ? -5.848 11.103 22.994 1.00 87.12 677 THR A CA 1
ATOM 5175 C C . THR A 1 677 ? -5.361 12.361 23.695 1.00 87.12 677 THR A C 1
ATOM 5177 O O . THR A 1 677 ? -5.462 13.472 23.163 1.00 87.12 677 THR A O 1
ATOM 5180 N N . ALA A 1 678 ? -4.873 12.193 24.913 1.00 83.25 678 ALA A N 1
ATOM 5181 C CA . ALA A 1 678 ? -4.372 13.275 25.732 1.00 83.25 678 ALA A CA 1
ATOM 5182 C C . ALA A 1 678 ? -3.169 12.832 26.551 1.00 83.25 678 ALA A C 1
ATOM 5184 O O . ALA A 1 678 ? -3.034 11.664 26.901 1.00 83.25 678 ALA A O 1
ATOM 5185 N N . LEU A 1 679 ? -2.315 13.793 26.875 1.00 80.88 679 LEU A N 1
ATOM 5186 C CA . LEU A 1 679 ? -1.286 13.636 27.886 1.00 80.88 679 LEU A CA 1
ATOM 5187 C C . LEU A 1 679 ? -1.728 14.416 29.126 1.00 80.88 679 LEU A C 1
ATOM 5189 O O . LEU A 1 679 ? -1.801 15.647 29.092 1.00 80.88 679 LEU A O 1
ATOM 5193 N N . VAL A 1 680 ? -2.041 13.685 30.195 1.00 77.94 680 VAL A N 1
ATOM 5194 C CA . VAL A 1 680 ? -2.338 14.247 31.515 1.00 77.94 680 VAL A CA 1
ATOM 5195 C C . VAL A 1 680 ? -1.019 14.354 32.262 1.00 77.94 680 VAL A C 1
ATOM 5197 O O . VAL A 1 680 ? -0.425 13.341 32.622 1.00 77.94 680 VAL A O 1
ATOM 5200 N N . GLU A 1 681 ? -0.524 15.572 32.437 1.00 75.38 681 GLU A N 1
ATOM 5201 C CA . GLU A 1 681 ? 0.767 15.814 33.082 1.00 75.38 681 GLU A CA 1
ATOM 5202 C C . GLU A 1 681 ? 0.636 15.729 34.599 1.00 75.38 681 GLU A C 1
ATOM 5204 O O . GLU A 1 681 ? -0.354 16.192 35.164 1.00 75.38 681 GLU A O 1
ATOM 5209 N N . GLN A 1 682 ? 1.643 15.154 35.255 1.00 69.31 682 GLN A N 1
ATOM 5210 C CA . GLN A 1 682 ? 1.731 15.157 36.710 1.00 69.31 682 GLN A CA 1
ATOM 5211 C C . GLN A 1 682 ? 2.852 16.093 37.178 1.00 69.31 682 GLN A C 1
ATOM 5213 O O . GLN A 1 682 ? 3.944 16.073 36.601 1.00 69.31 682 GLN A O 1
ATOM 5218 N N . PRO A 1 683 ? 2.599 16.918 38.212 1.00 60.62 683 PRO A N 1
ATOM 5219 C CA . PRO A 1 683 ? 3.600 17.833 38.752 1.00 60.62 683 PRO A CA 1
ATOM 5220 C C . PRO A 1 683 ? 4.732 17.103 39.493 1.00 60.62 683 PRO A C 1
ATOM 5222 O O . PRO A 1 683 ? 5.867 17.582 39.478 1.00 60.62 683 PRO A O 1
ATOM 5225 N N . ASP A 1 684 ? 4.459 15.936 40.086 1.00 61.12 684 ASP A N 1
ATOM 5226 C CA . ASP A 1 684 ? 5.427 15.210 40.908 1.00 61.12 684 ASP A CA 1
ATOM 5227 C C . ASP A 1 684 ? 6.246 14.201 40.095 1.00 61.12 684 ASP A C 1
ATOM 5229 O O . ASP A 1 684 ? 5.717 13.326 39.413 1.00 61.12 684 ASP A O 1
ATOM 5233 N N . SER A 1 685 ? 7.575 14.288 40.196 1.00 64.81 685 SER A N 1
ATOM 5234 C CA . SER A 1 685 ? 8.495 13.418 39.460 1.00 64.81 685 SER A CA 1
ATOM 5235 C C . SER A 1 685 ? 8.847 12.158 40.263 1.00 64.81 685 SER A C 1
ATOM 5237 O O . SER A 1 685 ? 9.954 12.043 40.798 1.00 64.81 685 SER A O 1
ATOM 5239 N N . VAL A 1 686 ? 7.911 11.218 40.386 1.00 74.56 686 VAL A N 1
ATOM 5240 C CA . VAL A 1 686 ? 8.185 9.895 40.978 1.00 74.56 686 VAL A CA 1
ATOM 5241 C C . VAL A 1 686 ? 8.924 9.023 39.955 1.00 74.56 686 VAL A C 1
ATOM 5243 O O . VAL A 1 686 ? 8.611 9.062 38.767 1.00 74.56 686 VAL A O 1
ATOM 5246 N N . ARG A 1 687 ? 9.928 8.245 40.385 1.00 79.06 687 ARG A N 1
ATOM 5247 C CA . ARG A 1 687 ? 10.572 7.250 39.508 1.00 79.06 687 ARG A CA 1
ATOM 5248 C C . ARG A 1 687 ? 9.635 6.074 39.261 1.00 79.06 687 ARG A C 1
ATOM 5250 O O . ARG A 1 687 ? 9.083 5.542 40.222 1.00 79.06 687 ARG A O 1
ATOM 5257 N N . TRP A 1 688 ? 9.486 5.671 38.003 1.00 73.31 688 TRP A N 1
ATOM 5258 C CA . TRP A 1 688 ? 8.584 4.588 37.611 1.00 73.31 688 TRP A CA 1
ATOM 5259 C C . TRP A 1 688 ? 9.007 3.244 38.211 1.00 73.31 688 TRP A C 1
ATOM 5261 O O . TRP A 1 688 ? 8.185 2.583 38.840 1.00 73.31 688 TRP A O 1
ATOM 5271 N N . SER A 1 689 ? 10.298 2.910 38.151 1.00 71.75 689 SER A N 1
ATOM 5272 C CA . SER A 1 689 ? 10.872 1.745 38.849 1.00 71.75 689 SER A CA 1
ATOM 5273 C C . SER A 1 689 ? 10.486 1.686 40.333 1.00 71.75 689 SER A C 1
ATOM 5275 O O . SER A 1 689 ? 10.010 0.674 40.831 1.00 71.75 689 SER A O 1
ATOM 5277 N N . SER A 1 690 ? 10.590 2.811 41.044 1.00 74.00 690 SER A N 1
ATOM 5278 C CA . SER A 1 690 ? 10.232 2.893 42.468 1.00 74.00 690 SER A CA 1
ATOM 5279 C C . SER A 1 690 ? 8.723 2.848 42.746 1.00 74.00 690 SER A C 1
ATOM 5281 O O . SER A 1 690 ? 8.319 2.681 43.900 1.00 74.00 690 SER A O 1
ATOM 5283 N N . LEU A 1 691 ? 7.882 3.093 41.738 1.00 69.81 691 LEU A N 1
ATOM 5284 C CA . LEU A 1 691 ? 6.433 2.915 41.825 1.00 69.81 691 LEU A CA 1
ATOM 5285 C C . LEU A 1 691 ? 6.074 1.436 41.625 1.00 69.81 691 LEU A C 1
ATOM 5287 O O . LEU A 1 691 ? 5.343 0.894 42.448 1.00 69.81 691 LEU A O 1
ATOM 5291 N N . LEU A 1 692 ? 6.650 0.780 40.611 1.00 65.38 692 LEU A N 1
ATOM 5292 C CA . LEU A 1 692 ? 6.500 -0.660 40.372 1.00 65.38 692 LEU A CA 1
ATOM 5293 C C . LEU A 1 692 ? 6.920 -1.485 41.593 1.00 65.38 692 LEU A C 1
ATOM 5295 O O . LEU A 1 692 ? 6.119 -2.269 42.090 1.00 65.38 692 LEU A O 1
ATOM 5299 N N . ASP A 1 693 ? 8.101 -1.213 42.158 1.00 63.00 693 ASP A N 1
ATOM 5300 C CA . ASP A 1 693 ? 8.590 -1.889 43.370 1.00 63.00 693 ASP A CA 1
ATOM 5301 C C . ASP A 1 693 ? 7.648 -1.726 44.572 1.00 63.00 693 ASP A C 1
ATOM 5303 O O . ASP A 1 693 ? 7.670 -2.530 45.505 1.00 63.00 693 ASP A O 1
ATOM 5307 N N . ARG A 1 694 ? 6.891 -0.622 44.629 1.00 64.25 694 ARG A N 1
ATOM 5308 C CA . ARG A 1 694 ? 5.909 -0.387 45.695 1.00 64.25 694 ARG A CA 1
ATOM 5309 C C . ARG A 1 694 ? 4.635 -1.174 45.445 1.00 64.25 694 ARG A C 1
ATOM 5311 O O . ARG A 1 694 ? 4.166 -1.803 46.382 1.00 64.25 694 ARG A O 1
ATOM 5318 N N . LEU A 1 695 ? 4.135 -1.159 44.209 1.00 59.12 695 LEU A N 1
ATOM 5319 C CA . LEU A 1 695 ? 2.944 -1.905 43.803 1.00 59.12 695 LEU A CA 1
ATOM 5320 C C . LEU A 1 695 ? 3.140 -3.419 43.959 1.00 59.12 695 LEU A C 1
ATOM 5322 O O . LEU A 1 695 ? 2.262 -4.083 44.500 1.00 59.12 695 LEU A O 1
ATOM 5326 N N . GLN A 1 696 ? 4.305 -3.944 43.569 1.00 54.62 696 GLN A N 1
ATOM 5327 C CA . GLN A 1 696 ? 4.657 -5.356 43.756 1.00 54.62 696 GLN A CA 1
ATOM 5328 C C . GLN A 1 696 ? 4.708 -5.729 45.241 1.00 54.62 696 GLN A C 1
ATOM 5330 O O . GLN A 1 696 ? 4.056 -6.674 45.662 1.00 54.62 696 GLN A O 1
ATOM 5335 N N . ARG A 1 697 ? 5.382 -4.923 46.073 1.00 53.09 697 ARG A N 1
ATOM 5336 C CA . ARG A 1 697 ? 5.451 -5.181 47.521 1.00 53.09 697 ARG A CA 1
ATOM 5337 C C . ARG A 1 697 ? 4.099 -5.146 48.228 1.00 53.09 697 ARG A C 1
ATOM 5339 O O . ARG A 1 697 ? 3.953 -5.843 49.219 1.00 53.09 697 ARG A O 1
ATOM 5346 N N . THR A 1 698 ? 3.156 -4.326 47.763 1.00 50.53 698 THR A N 1
ATOM 5347 C CA . THR A 1 698 ? 1.777 -4.329 48.280 1.00 50.53 698 THR A CA 1
ATOM 5348 C C . THR A 1 698 ? 0.945 -5.509 47.792 1.00 50.53 698 THR A C 1
ATOM 5350 O O . THR A 1 698 ? -0.044 -5.820 48.435 1.00 50.53 698 THR A O 1
ATOM 5353 N N . ALA A 1 699 ? 1.303 -6.133 46.667 1.00 46.81 699 ALA A N 1
ATOM 5354 C CA . ALA A 1 699 ? 0.645 -7.349 46.191 1.00 46.81 699 ALA A CA 1
ATOM 5355 C C . ALA A 1 699 ? 1.183 -8.604 46.904 1.00 46.81 699 ALA A C 1
ATOM 5357 O O . ALA A 1 699 ? 0.432 -9.544 47.132 1.00 46.81 699 ALA A O 1
ATOM 5358 N N . ASP A 1 700 ? 2.465 -8.598 47.281 1.00 40.00 700 ASP A N 1
ATOM 5359 C CA . ASP A 1 700 ? 3.114 -9.692 48.017 1.00 40.00 700 ASP A CA 1
ATOM 5360 C C . ASP A 1 700 ? 2.789 -9.707 49.529 1.00 40.00 700 ASP A C 1
ATOM 5362 O O . ASP A 1 700 ? 3.126 -10.673 50.220 1.00 40.00 700 ASP A O 1
ATOM 5366 N N . SER A 1 701 ? 2.207 -8.624 50.062 1.00 39.75 701 SER A N 1
ATOM 5367 C CA . SER A 1 701 ? 1.855 -8.435 51.482 1.00 39.75 701 SER A CA 1
ATOM 5368 C C . SER A 1 701 ? 0.373 -8.638 51.737 1.00 39.75 701 SER A C 1
ATOM 5370 O O . SER A 1 701 ? 0.046 -9.274 52.764 1.00 39.75 701 SER A O 1
#

Sequence (701 aa):
MTWRRALALLGAALAVALVVGRLAAGAYAEWAWYDALGASALWRARLGALVELRLGLFVTAFAFAFANLLGMRRSIVSLILPRRVANLHIGEVVPGRALTLTAAFLSLLVAAAVALPQGDWLVWLRAAWATPVGEIDPYLGRDLAFWVAWLPFERSLHAWAVLLAGVVGLTVMLLYALTPSVQFEHGRLHVSTWVRRHFALYSAVLLLLIAWGYRLDAYDLLLQGSGPGNAFSAFDHRVLYPYLFAVSIGTAGLGVLVAWTGWAGHQRAMLGALLLALVAGPVGRFTLPLLDLRVVNDRERTTEERPYAHARVLFTRRAFGVDEIVRGAAADSLRVDQSVIAHRVSGWDPAALAIAASDEPGVPPTPGAAAWRVAVGDSLRAVVPYGGDAPSSFGRLAVQELDPADADERGNPWPSGASPYSSLAPLAVGLGVDPVRLVADTLNHIAAPLLGGGWRRLGLAWGVRRLRLAFGATDEQRTRLLMRRDVRTRVRALYPFFSAGATPQAFVARDSLWWAVELFHTSNDYPLAEPLAVAGVTRRFAVAAGVAIVNAHSGQTFALVPRRPDAMTRWWRNRLPSLFVTRDGVDGDLLRELPPPVDRAAIQGTALARTGFRNDTLALRPLFQADDADLELLPGPPTPFVSSAAGQPLAWGSPAVDGLDRMRGVFVAVGGARPRTALVEQPDSVRWSSLLDRLQRTADS

Foldseek 3Di:
DDPVVVVVVVVVVVVVCVVVLLVLLQLLLLCLLCVLQLNNLVSVLLVVLLCVQLVVQLVVLLVVLLVLLVLVLVVCPFDFDQDDDPNDRDGDGDDSVVSSVVSSVVSNVLSCVLRVVDRPSVLSSLQVQQDFQVDADPQPGDGQSCQFRVLVVLVVVLVSLVVSLVVSVVVSVVVVVVGCQFDCDPNDTDHDLSNLLSVLLSLLSVLLSVLSVLLSVLLCCLQQNPDPLSFNFLCSRPPSNVVSNVLSVLSNVLSVVSNVCSNVVVVVSNVVSSVCNVCVVVVCVVVVVVVVVPDDDPVVRVVRGVVRVVSQLVLQCVQLVLVQAAEDVRVVVQPFPPVQCVQQLQPDFVLLVLVLQPPDPPQRFDAQAWAWDQDAPLWIKTWTWGDDPDPPDFTKIWIFIFRSNDADLVRRTDTPDDTDIDGDGHFLADAPDDFKDKDFAPPSQASFRQCADQVSVCSNCSSVVNNVSNPDDDPRGGIGIHGRRHPLSLCCSSCVQWDWAQRWHWHDFDHFIKIKIWTWRFASRRGSYRFDQQNNDTTRGTDTLFIWMATRNRRRIATEGDPDGRPVSVSCCVSRVSRYDYLVRDDQRVQAGFEFPLSSLVSNQRSCLVNPDPPDPFNKHWDSAPPDPPCPSHPDGGFRWRRGHPSHFIKTWTFIATPVQWTQFIWMWGGGNHTGIYTYGDPDGDRPVVVVVVVVVVSND

Radius of gyration: 32.41 Å; chains: 1; bounding box: 76×66×99 Å